Protein AF-0000000078825041 (afdb_homodimer)

InterPro domains:
  IPR029063 S-adenosyl-L-methionine-dependent methyltransferase superfamily [G3DSA:3.40.50.150] (46-245)
  IPR029063 S-adenosyl-L-methionine-dependent methyltransferase superfamily [SSF53335] (49-254)

Organism: Clostridium kluyveri (strain ATCC 8527 / DSM 555 / NBRC 12016 / NCIMB 10680 / K1) (NCBI:txid431943)

pLDDT: mean 88.0, std 15.22, range [33.56, 98.81]

Radius of gyration: 26.27 Å; Cα contacts (8 Å, |Δi|>4): 1133; chains: 2; bounding box: 45×80×58 Å

Sequence (566 aa):
MYKSTCDLCGNDNYKILGKVKDNFLVKCMLCGHIYMLYRFNNKELFKVYDEDYFKEKYIKGNEKVDYDYLKDKPNILEFVKKRFNTIHKYKNPGTILDIGCAMGFYLEYAQNFGWDIYGVEISQYAADYARQLLNTKNIFNGTIENIEFEDEKFDVITMWLVLEHMVKPVDILLKIRKWLKHDGIIGIKVPNADGITFRSNLNKWIGQHPEDHMCDFTPDTLERIMNKCGYEMLEVETEGIYLDRFTTKEKFIHSKNVSNFYYDITKECNLGDSMVAFFKLNLMYKSTCDLCGNDNYKILGKVKDNFLVKCMLCGHIYMLYRFNNKELFKVYDEDYFKEKYIKGNEKVDYDYLKDKPNILEFVKKRFNTIHKYKNPGTILDIGCAMGFYLEYAQNFGWDIYGVEISQYAADYARQLLNTKNIFNGTIENIEFEDEKFDVITMWLVLEHMVKPVDILLKIRKWLKHDGIIGIKVPNADGITFRSNLNKWIGQHPEDHMCDFTPDTLERIMNKCGYEMLEVETEGIYLDRFTTKEKFIHSKNVSNFYYDITKECNLGDSMVAFFKLNL

Secondary structure (DSSP, 8-state):
-EE---TTT----EEEEEEETTEEEEEETTT--EEESEE--HHHHHHHTSTHHHHT----SSS-----TTTTHHHHHHHHHHHHHHHHHH--S-EEEEET-TTSHHHHHHHHTT-EEEEEES-HHHHHHHHHHHT-S-EEES-GGG----TT-EEEEEEES-GGG-SSHHHHHHHHHTTEEEEEEEEEEEE-TTSHHHHH-HHHHHHT--TT--EE--HHHHHHHHHHTTEEEEEEEEE---HHHH---HHHHS-HHHHHHHHHHHHHTT--SEEEEEEEE--/-EE---TTT----EEEEEEETTEEEEEETTT--EEESEE--HHHHHHHTSTHHHHT----SSS-----TTTTHHHHHHHHHHHHHHHHHH--S-EEEEET-TTSHHHHHHHHTT-EEEEEES-HHHHHHHHHHHT-S-EEES-GGG----TT-EEEEEEES-GGG-SSHHHHHHHHHTTEEEEEEEEEEEE-TTSHHHHH-HHHHHHT--TT--EE--HHHHHHHHHHTTEEEEEEEEE---HHHH-S-HHHHS-HHHHHHHHHHHHHTT--SEEEEEEEE--

Nearest PDB structures (foldseek):
  3cc8-assembly1_A-2  TM=7.613E-01  e=2.221E-14  Bacillus cereus ATCC 10987
  3l8d-assembly1_A-2  TM=7.360E-01  e=4.722E-14  Bacillus thuringiensis str. Al Hakam
  2gs9-assembly1_B  TM=7.553E-01  e=1.853E-11  Thermus thermophilus HB8
  1vlm-assembly2_B  TM=6.843E-01  e=5.270E-12  Thermotoga maritima MSB8
  8zc8-assembly1_A  TM=6.370E-01  e=4.196E-11  Streptomyces caespitosus

Structure (mmCIF, N/CA/C/O backbone):
data_AF-0000000078825041-model_v1
#
loop_
_entity.id
_entity.type
_entity.pdbx_description
1 polymer 'Predicted methyltransferase'
#
loop_
_atom_site.group_PDB
_atom_site.id
_atom_site.type_symbol
_atom_site.label_atom_id
_atom_site.label_alt_id
_atom_site.label_comp_id
_atom_site.label_asym_id
_atom_site.label_entity_id
_atom_site.label_seq_id
_atom_site.pdbx_PDB_ins_code
_atom_site.Cartn_x
_atom_site.Cartn_y
_atom_site.Cartn_z
_atom_site.occupancy
_atom_site.B_iso_or_equiv
_atom_site.auth_seq_id
_atom_site.auth_comp_id
_atom_site.auth_asym_id
_atom_site.auth_atom_id
_atom_site.pdbx_PDB_model_num
ATOM 1 N N . MET A 1 1 ? 22.531 12.203 15.281 1 84.56 1 MET A N 1
ATOM 2 C CA . MET A 1 1 ? 21.5 11.32 14.734 1 84.56 1 MET A CA 1
ATOM 3 C C . MET A 1 1 ? 21.562 9.945 15.391 1 84.56 1 MET A C 1
ATOM 5 O O . MET A 1 1 ? 22.625 9.523 15.867 1 84.56 1 MET A O 1
ATOM 9 N N . TYR A 1 2 ? 20.469 9.289 15.578 1 90.81 2 TYR A N 1
ATOM 10 C CA . TYR A 1 2 ? 20.391 7.934 16.109 1 90.81 2 TYR A CA 1
ATOM 11 C C . TYR A 1 2 ? 19.562 7.035 15.211 1 90.81 2 TYR A C 1
ATOM 13 O O . TYR A 1 2 ? 18.688 7.516 14.492 1 90.81 2 TYR A O 1
ATOM 21 N N . LYS A 1 3 ? 19.891 5.758 15.25 1 94.75 3 LYS A N 1
ATOM 22 C CA . LYS A 1 3 ? 19.156 4.781 14.453 1 94.75 3 LYS A CA 1
ATOM 23 C C . LYS A 1 3 ? 17.766 4.539 15.031 1 94.75 3 LYS A C 1
ATOM 25 O O . LYS A 1 3 ? 17.609 4.344 16.234 1 94.75 3 LYS A O 1
ATOM 30 N N . SER A 1 4 ? 16.797 4.531 14.203 1 94.81 4 SER A N 1
ATOM 31 C CA . SER A 1 4 ? 15.422 4.363 14.641 1 94.81 4 SER A CA 1
ATOM 32 C C . SER A 1 4 ? 14.883 2.986 14.266 1 94.81 4 SER A C 1
ATOM 34 O O . SER A 1 4 ? 15.281 2.416 13.25 1 94.81 4 SER A O 1
ATOM 36 N N . THR A 1 5 ? 13.961 2.475 15.094 1 96.75 5 THR A N 1
ATOM 37 C CA . THR A 1 5 ? 13.086 1.379 14.688 1 96.75 5 THR A CA 1
ATOM 38 C C . THR A 1 5 ? 11.805 1.914 14.055 1 96.75 5 THR A C 1
ATOM 40 O O . THR A 1 5 ? 11.562 3.123 14.055 1 96.75 5 THR A O 1
ATOM 43 N N . CYS A 1 6 ? 11.07 1.053 13.5 1 97.56 6 CYS A N 1
ATOM 44 C CA . CYS A 1 6 ? 9.844 1.446 12.805 1 97.56 6 CYS A CA 1
ATOM 45 C C . CYS A 1 6 ? 8.875 2.125 13.766 1 97.56 6 CYS A C 1
ATOM 47 O O . CYS A 1 6 ? 8.57 1.587 14.836 1 97.56 6 CYS A O 1
ATOM 49 N N . ASP A 1 7 ? 8.281 3.201 13.344 1 96.06 7 ASP A N 1
ATOM 50 C CA . ASP A 1 7 ? 7.367 3.967 14.18 1 96.06 7 ASP A CA 1
ATOM 51 C C . ASP A 1 7 ? 6.043 3.229 14.359 1 96.06 7 ASP A C 1
ATOM 53 O O . ASP A 1 7 ? 5.371 3.387 15.383 1 96.06 7 ASP A O 1
ATOM 57 N N . LEU A 1 8 ? 5.695 2.48 13.398 1 96.94 8 LEU A N 1
ATOM 58 C CA . LEU A 1 8 ? 4.379 1.851 13.391 1 96.94 8 LEU A CA 1
ATOM 59 C C . LEU A 1 8 ? 4.391 0.556 14.195 1 96.94 8 LEU A C 1
ATOM 61 O O . LEU A 1 8 ? 3.521 0.338 15.047 1 96.94 8 LEU A O 1
ATOM 65 N N . CYS A 1 9 ? 5.406 -0.308 14 1 96.69 9 CYS A N 1
ATOM 66 C CA . CYS A 1 9 ? 5.316 -1.626 14.617 1 96.69 9 CYS A CA 1
ATOM 67 C C . CYS A 1 9 ? 6.512 -1.889 15.531 1 96.69 9 CYS A C 1
ATOM 69 O O . CYS A 1 9 ? 6.535 -2.883 16.25 1 96.69 9 CYS A O 1
ATOM 71 N N . GLY A 1 10 ? 7.547 -1.088 15.477 1 96.25 10 GLY A N 1
ATOM 72 C CA . GLY A 1 10 ? 8.703 -1.229 16.344 1 96.25 10 GLY A CA 1
ATOM 73 C C . GLY A 1 10 ? 9.727 -2.219 15.82 1 96.25 10 GLY A C 1
ATOM 74 O O . GLY A 1 10 ? 10.773 -2.426 16.438 1 96.25 10 GLY A O 1
ATOM 75 N N . ASN A 1 11 ? 9.469 -2.781 14.672 1 95.69 11 ASN A N 1
ATOM 76 C CA . ASN A 1 11 ? 10.375 -3.768 14.086 1 95.69 11 ASN A CA 1
ATOM 77 C C . ASN A 1 11 ? 11.648 -3.115 13.562 1 95.69 11 ASN A C 1
ATOM 79 O O . ASN A 1 11 ? 11.656 -1.92 13.258 1 95.69 11 ASN A O 1
ATOM 83 N N . ASP A 1 12 ? 12.734 -3.869 13.508 1 96.31 12 ASP A N 1
ATOM 84 C CA . ASP A 1 12 ? 14.008 -3.324 13.055 1 96.31 12 ASP A CA 1
ATOM 85 C C . ASP A 1 12 ? 14.453 -3.988 11.758 1 96.31 12 ASP A C 1
ATOM 87 O O . ASP A 1 12 ? 15.578 -3.766 11.289 1 96.31 12 ASP A O 1
ATOM 91 N N . ASN A 1 13 ? 13.625 -4.883 11.211 1 96 13 ASN A N 1
ATOM 92 C CA . ASN A 1 13 ? 13.883 -5.445 9.891 1 96 13 ASN A CA 1
ATOM 93 C C . ASN A 1 13 ? 13.383 -4.523 8.781 1 96 13 ASN A C 1
ATOM 95 O O . ASN A 1 13 ? 12.203 -4.168 8.758 1 96 13 ASN A O 1
ATOM 99 N N . TYR A 1 14 ? 14.344 -4.074 7.961 1 97.25 14 TYR A N 1
ATOM 100 C CA . TYR A 1 14 ? 13.969 -3.109 6.934 1 97.25 14 TYR A CA 1
ATOM 101 C C . TYR A 1 14 ? 14.711 -3.387 5.629 1 97.25 14 TYR A C 1
ATOM 103 O O . TYR A 1 14 ? 15.719 -4.094 5.617 1 97.25 14 TYR A O 1
ATOM 111 N N . LYS A 1 15 ? 14.117 -2.877 4.578 1 97.56 15 LYS A N 1
ATOM 112 C CA . LYS A 1 15 ? 14.758 -2.824 3.266 1 97.56 15 LYS A CA 1
ATOM 113 C C . LYS A 1 15 ? 15.164 -1.398 2.91 1 97.56 15 LYS A C 1
ATOM 115 O O . LYS A 1 15 ? 14.391 -0.459 3.092 1 97.56 15 LYS A O 1
ATOM 120 N N . ILE A 1 16 ? 16.359 -1.21 2.441 1 97.81 16 ILE A N 1
ATOM 121 C CA . ILE A 1 16 ? 16.812 0.109 2.012 1 97.81 16 ILE A CA 1
ATOM 122 C C . ILE A 1 16 ? 16.203 0.448 0.655 1 97.81 16 ILE A C 1
ATOM 124 O O . ILE A 1 16 ? 16.375 -0.301 -0.311 1 97.81 16 ILE A O 1
ATOM 128 N N . LEU A 1 17 ? 15.477 1.552 0.591 1 97.69 17 LEU A N 1
ATOM 129 C CA . LEU A 1 17 ? 14.906 2.018 -0.669 1 97.69 17 LEU A CA 1
ATOM 130 C C . LEU A 1 17 ? 15.914 2.879 -1.432 1 97.69 17 LEU A C 1
ATOM 132 O O . LEU A 1 17 ? 15.945 2.852 -2.664 1 97.69 17 LEU A O 1
ATOM 136 N N . GLY A 1 18 ? 16.656 3.656 -0.678 1 97.44 18 GLY A N 1
ATOM 137 C CA . GLY A 1 18 ? 17.672 4.492 -1.288 1 97.44 18 GLY A CA 1
ATOM 138 C C . GLY A 1 18 ? 18.328 5.445 -0.305 1 97.44 18 GLY A C 1
ATOM 139 O O . GLY A 1 18 ? 17.906 5.547 0.847 1 97.44 18 GLY A O 1
ATOM 140 N N . LYS A 1 19 ? 19.344 6.117 -0.806 1 96.88 19 LYS A N 1
ATOM 141 C CA . LYS A 1 19 ? 20.109 7.066 0.001 1 96.88 19 LYS A CA 1
ATOM 142 C C . LYS A 1 19 ? 19.547 8.477 -0.128 1 96.88 19 LYS A C 1
ATOM 144 O O . LYS A 1 19 ? 19.234 8.93 -1.231 1 96.88 19 LYS A O 1
ATOM 149 N N . VAL A 1 20 ? 19.312 9.094 0.962 1 94.5 20 VAL A N 1
ATOM 150 C CA . VAL A 1 20 ? 18.938 10.5 1.037 1 94.5 20 VAL A CA 1
ATOM 151 C C . VAL A 1 20 ? 20.047 11.289 1.738 1 94.5 20 VAL A C 1
ATOM 153 O O . VAL A 1 20 ? 20.109 11.312 2.971 1 94.5 20 VAL A O 1
ATOM 156 N N . LYS A 1 21 ? 20.938 11.883 0.941 1 90.12 21 LYS A N 1
ATOM 157 C CA . LYS A 1 21 ? 22.141 12.547 1.462 1 90.12 21 LYS A CA 1
ATOM 158 C C . LYS A 1 21 ? 22.938 11.609 2.363 1 90.12 21 LYS A C 1
ATOM 160 O O . LYS A 1 21 ? 23.391 10.555 1.92 1 90.12 21 LYS A O 1
ATOM 165 N N . ASP A 1 22 ? 23 11.859 3.648 1 90.88 22 ASP A N 1
ATOM 166 C CA . ASP A 1 22 ? 23.797 11.039 4.551 1 90.88 22 ASP A CA 1
ATOM 167 C C . ASP A 1 22 ? 22.906 10.078 5.348 1 90.88 22 ASP A C 1
ATOM 169 O O . ASP A 1 22 ? 23.297 9.617 6.418 1 90.88 22 ASP A O 1
ATOM 173 N N . ASN A 1 23 ? 21.844 9.875 4.934 1 95.88 23 ASN A N 1
ATOM 174 C CA . ASN A 1 23 ? 20.844 9.016 5.559 1 95.88 23 ASN A CA 1
ATOM 175 C C . ASN A 1 23 ? 20.234 8.039 4.555 1 95.88 23 ASN A C 1
ATOM 177 O O . ASN A 1 23 ? 20.672 7.98 3.402 1 95.88 23 ASN A O 1
ATOM 181 N N . PHE A 1 24 ? 19.328 7.141 5.047 1 97.75 24 PHE A N 1
ATOM 182 C CA . PHE A 1 24 ? 18.672 6.156 4.184 1 97.75 24 PHE A CA 1
ATOM 183 C C . PHE A 1 24 ? 17.172 6.172 4.379 1 97.75 24 PHE A C 1
ATOM 185 O O . PHE A 1 24 ? 16.688 6.258 5.508 1 97.75 24 PHE A O 1
ATOM 192 N N . LEU A 1 25 ? 16.5 6.227 3.27 1 98.12 25 LEU A N 1
ATOM 193 C CA . LEU A 1 25 ? 15.07 5.914 3.285 1 98.12 25 LEU A CA 1
ATOM 194 C C . LEU A 1 25 ? 14.844 4.406 3.289 1 98.12 25 LEU A C 1
ATOM 196 O O . LEU A 1 25 ? 15.375 3.693 2.436 1 98.12 25 LEU A O 1
ATOM 200 N N . VAL A 1 26 ? 14.055 3.895 4.289 1 98.5 26 VAL A N 1
ATOM 201 C CA . VAL A 1 26 ? 13.891 2.451 4.426 1 98.5 26 VAL A CA 1
ATOM 202 C C . VAL A 1 26 ? 12.406 2.105 4.535 1 98.5 26 VAL A C 1
ATOM 204 O O . VAL A 1 26 ? 11.586 2.973 4.82 1 98.5 26 VAL A O 1
ATOM 207 N N . LYS A 1 27 ? 12.109 0.899 4.238 1 98.44 27 LYS A N 1
ATOM 208 C CA . LYS A 1 27 ? 10.773 0.338 4.402 1 98.44 27 LYS A CA 1
ATOM 209 C C . LYS A 1 27 ? 10.781 -0.833 5.383 1 98.44 27 LYS A C 1
ATOM 211 O O . LYS A 1 27 ? 11.57 -1.769 5.23 1 98.44 27 LYS A O 1
ATOM 216 N N . CYS A 1 28 ? 9.969 -0.751 6.383 1 98.38 28 CYS A N 1
ATOM 217 C CA . CYS A 1 28 ? 9.828 -1.835 7.348 1 98.38 28 CYS A CA 1
ATOM 218 C C . CYS A 1 28 ? 9.336 -3.107 6.672 1 98.38 28 CYS A C 1
ATOM 220 O O . CYS A 1 28 ? 8.344 -3.082 5.945 1 98.38 28 CYS A O 1
ATOM 222 N N . MET A 1 29 ? 9.891 -4.215 6.902 1 97.06 29 MET A N 1
ATOM 223 C CA . MET A 1 29 ? 9.547 -5.461 6.223 1 97.06 29 MET A CA 1
ATOM 224 C C . MET A 1 29 ? 8.461 -6.215 6.984 1 97.06 29 MET A C 1
ATOM 226 O O . MET A 1 29 ? 8.023 -7.281 6.547 1 97.06 29 MET A O 1
ATOM 230 N N . LEU A 1 30 ? 8.023 -5.645 8.047 1 96.19 30 LEU A N 1
ATOM 231 C CA . LEU A 1 30 ? 6.871 -6.223 8.734 1 96.19 30 LEU A CA 1
ATOM 232 C C . LEU A 1 30 ? 5.598 -5.453 8.398 1 96.19 30 LEU A C 1
ATOM 234 O O . LEU A 1 30 ? 4.633 -6.035 7.895 1 96.19 30 LEU A O 1
ATOM 238 N N . CYS A 1 31 ? 5.645 -4.172 8.602 1 97.44 31 CYS A N 1
ATOM 239 C CA . CYS A 1 31 ? 4.379 -3.451 8.492 1 97.44 31 CYS A CA 1
ATOM 240 C C . CYS A 1 31 ? 4.344 -2.605 7.227 1 97.44 31 CYS A C 1
ATOM 242 O O . CYS A 1 31 ? 3.297 -2.068 6.863 1 97.44 31 CYS A O 1
ATOM 244 N N . GLY A 1 32 ? 5.445 -2.391 6.578 1 98.06 32 GLY A N 1
ATOM 245 C CA . GLY A 1 32 ? 5.477 -1.696 5.301 1 98.06 32 GLY A CA 1
ATOM 246 C C . GLY A 1 32 ? 5.648 -0.195 5.441 1 98.06 32 GLY A C 1
ATOM 247 O O . GLY A 1 32 ? 5.684 0.527 4.441 1 98.06 32 GLY A O 1
ATOM 248 N N . HIS A 1 33 ? 5.777 0.333 6.68 1 98.5 33 HIS A N 1
ATOM 249 C CA . HIS A 1 33 ? 5.965 1.766 6.887 1 98.5 33 HIS A CA 1
ATOM 250 C C . HIS A 1 33 ? 7.316 2.227 6.352 1 98.5 33 HIS A C 1
ATOM 252 O O . HIS A 1 33 ? 8.328 1.538 6.527 1 98.5 33 HIS A O 1
ATOM 258 N N . ILE A 1 34 ? 7.32 3.4 5.742 1 98.62 34 ILE A N 1
ATOM 259 C CA . ILE A 1 34 ? 8.531 3.977 5.16 1 98.62 34 ILE A CA 1
ATOM 260 C C . ILE A 1 34 ? 9.016 5.133 6.031 1 98.62 34 ILE A C 1
ATOM 262 O O . ILE A 1 34 ? 8.227 6 6.418 1 98.62 34 ILE A O 1
ATOM 266 N N . TYR A 1 35 ? 10.297 5.164 6.371 1 98.06 35 TYR A N 1
ATOM 267 C CA . TYR A 1 35 ? 10.836 6.172 7.273 1 98.06 35 TYR A CA 1
ATOM 268 C C . TYR A 1 35 ? 12.336 6.352 7.051 1 98.06 35 TYR A C 1
ATOM 270 O O . TYR A 1 35 ? 12.961 5.555 6.355 1 98.06 35 TYR A O 1
ATOM 278 N N . MET A 1 36 ? 12.859 7.438 7.578 1 97.12 36 MET A N 1
ATOM 279 C CA . MET A 1 36 ? 14.305 7.656 7.574 1 97.12 36 MET A CA 1
ATOM 280 C C . MET A 1 36 ? 14.984 6.836 8.664 1 97.12 36 MET A C 1
ATOM 282 O O . MET A 1 36 ? 14.57 6.875 9.828 1 97.12 36 MET A O 1
ATOM 286 N N . LEU A 1 37 ? 15.977 6.125 8.305 1 97.62 37 LEU A N 1
ATOM 287 C CA . LEU A 1 37 ? 16.641 5.184 9.195 1 97.62 37 LEU A CA 1
ATOM 288 C C . LEU A 1 37 ? 17.281 5.914 10.383 1 97.62 37 LEU A C 1
ATOM 290 O O . LEU A 1 37 ? 17.219 5.43 11.516 1 97.62 37 LEU A O 1
ATOM 294 N N . TYR A 1 38 ? 17.875 7.055 10.125 1 95.31 38 TYR A N 1
ATOM 295 C CA . TYR A 1 38 ? 18.469 7.852 11.188 1 95.31 38 TYR A CA 1
ATOM 296 C C . TYR A 1 38 ? 17.672 9.109 11.461 1 95.31 38 TYR A C 1
ATOM 298 O O . TYR A 1 38 ? 17.203 9.773 10.523 1 95.31 38 TYR A O 1
ATOM 306 N N . ARG A 1 39 ? 17.453 9.422 12.719 1 92.75 39 ARG A N 1
ATOM 307 C CA . ARG A 1 39 ? 16.625 10.555 13.125 1 92.75 39 ARG A CA 1
ATOM 308 C C . ARG A 1 39 ? 17.469 11.648 13.766 1 92.75 39 ARG A C 1
ATOM 310 O O . ARG A 1 39 ? 18.484 11.359 14.414 1 92.75 39 ARG A O 1
ATOM 317 N N . PHE A 1 40 ? 16.875 12.781 13.586 1 84.12 40 PHE A N 1
ATOM 318 C CA . PHE A 1 40 ? 17.516 13.93 14.211 1 84.12 40 PHE A CA 1
ATOM 319 C C . PHE A 1 40 ? 17.219 13.953 15.711 1 84.12 40 PHE A C 1
ATOM 321 O O . PHE A 1 40 ? 16.156 13.523 16.156 1 84.12 40 PHE A O 1
ATOM 328 N N . ASN A 1 41 ? 18.266 14.344 16.359 1 77.69 41 ASN A N 1
ATOM 329 C CA . ASN A 1 41 ? 17.969 14.711 17.734 1 77.69 41 ASN A CA 1
ATOM 330 C C . ASN A 1 41 ? 17.312 16.094 17.812 1 77.69 41 ASN A C 1
ATOM 332 O O . ASN A 1 41 ? 17.25 16.812 16.828 1 77.69 41 ASN A O 1
ATOM 336 N N . ASN A 1 42 ? 16.578 16.406 18.859 1 66 42 ASN A N 1
ATOM 337 C CA . ASN A 1 42 ? 15.852 17.656 19 1 66 42 ASN A CA 1
ATOM 338 C C . ASN A 1 42 ? 16.719 18.859 18.641 1 66 42 ASN A C 1
ATOM 340 O O . ASN A 1 42 ? 16.25 19.812 18.016 1 66 42 ASN A O 1
ATOM 344 N N . LYS A 1 43 ? 17.938 18.797 19.047 1 66.44 43 LYS A N 1
ATOM 345 C CA . LYS A 1 43 ? 18.844 19.906 18.812 1 66.44 43 LYS A CA 1
ATOM 346 C C . LYS A 1 43 ? 19.062 20.125 17.312 1 66.44 43 LYS A C 1
ATOM 348 O O . LYS A 1 43 ? 19.094 21.266 16.859 1 66.44 43 LYS A O 1
ATOM 353 N N . GLU A 1 44 ? 19.172 19.047 16.625 1 71.62 44 GLU A N 1
ATOM 354 C CA . GLU A 1 44 ? 19.406 19.109 15.18 1 71.62 44 GLU A CA 1
ATOM 355 C C . GLU A 1 44 ? 18.188 19.641 14.438 1 71.62 44 GLU A C 1
ATOM 357 O O . GLU A 1 44 ? 18.312 20.359 13.445 1 71.62 44 GLU A O 1
ATOM 362 N N . LEU A 1 45 ? 17.047 19.344 14.922 1 67.12 45 LEU A N 1
ATOM 363 C CA . LEU A 1 45 ? 15.805 19.766 14.289 1 67.12 45 LEU A CA 1
ATOM 364 C C . LEU A 1 45 ? 15.633 21.281 14.383 1 67.12 45 LEU A C 1
ATOM 366 O O . LEU A 1 45 ? 15.188 21.922 13.422 1 67.12 45 LEU A O 1
ATOM 370 N N . PHE A 1 46 ? 16 21.844 15.477 1 64.12 46 PHE A N 1
ATOM 371 C CA . PHE A 1 46 ? 15.875 23.281 15.68 1 64.12 46 PHE A CA 1
ATOM 372 C C . PHE A 1 46 ? 16.781 24.047 14.727 1 64.12 46 PHE A C 1
ATOM 374 O O . PHE A 1 46 ? 16.438 25.141 14.281 1 64.12 46 PHE A O 1
ATOM 381 N N . LYS A 1 47 ? 17.844 23.391 14.43 1 65.62 47 LYS A N 1
ATOM 382 C CA . LYS A 1 47 ? 18.781 24.047 13.523 1 65.62 47 LYS A CA 1
ATOM 383 C C . LYS A 1 47 ? 18.219 24.141 12.109 1 65.62 47 LYS A C 1
ATOM 385 O O . LYS A 1 47 ? 18.453 25.125 11.398 1 65.62 47 LYS A O 1
ATOM 390 N N . VAL A 1 48 ? 17.484 23.141 11.781 1 64.88 48 VAL A N 1
ATOM 391 C CA . VAL A 1 48 ? 16.891 23.125 10.445 1 64.88 48 VAL A CA 1
ATOM 392 C C . VAL A 1 48 ? 15.82 24.203 10.328 1 64.88 48 VAL A C 1
ATOM 394 O O . VAL A 1 48 ? 15.664 24.812 9.266 1 64.88 48 VAL A O 1
ATOM 397 N N . TYR A 1 49 ? 15.125 24.516 11.352 1 62.31 49 TYR A N 1
ATOM 398 C CA . TYR A 1 49 ? 13.984 25.422 11.281 1 62.31 49 TYR A CA 1
ATOM 399 C C . TYR A 1 49 ? 14.336 26.797 11.859 1 62.31 49 TYR A C 1
ATOM 401 O O . TYR A 1 49 ? 13.453 27.578 12.195 1 62.31 49 TYR A O 1
ATOM 409 N N . ASP A 1 50 ? 15.562 27.047 11.961 1 59.34 50 ASP A N 1
ATOM 410 C CA . ASP A 1 50 ? 15.984 28.359 12.43 1 59.34 50 ASP A CA 1
ATOM 411 C C . ASP A 1 50 ? 15.57 29.453 11.445 1 59.34 50 ASP A C 1
ATOM 413 O O . ASP A 1 50 ? 14.883 29.172 10.461 1 59.34 50 ASP A O 1
ATOM 417 N N . GLU A 1 51 ? 15.8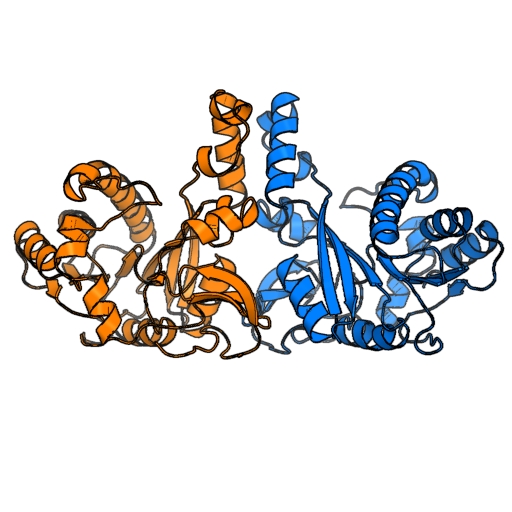05 30.75 11.766 1 54.09 51 GLU A N 1
ATOM 418 C CA . GLU A 1 51 ? 15.375 31.984 11.133 1 54.09 51 GLU A CA 1
ATOM 419 C C . GLU A 1 51 ? 15.445 31.891 9.609 1 54.09 51 GLU A C 1
ATOM 421 O O . GLU A 1 51 ? 14.586 32.406 8.906 1 54.09 51 GLU A O 1
ATOM 426 N N . ASP A 1 52 ? 16.359 31.031 9.195 1 54.97 52 ASP A N 1
ATOM 427 C CA . ASP A 1 52 ? 16.656 31.047 7.762 1 54.97 52 ASP A CA 1
ATOM 428 C C . ASP A 1 52 ? 15.68 30.156 6.992 1 54.97 52 ASP A C 1
ATOM 430 O O . ASP A 1 52 ? 15.625 30.203 5.762 1 54.97 52 ASP A O 1
ATOM 434 N N . TYR A 1 53 ? 14.914 29.281 7.734 1 56.53 53 TYR A N 1
ATOM 435 C CA . TYR A 1 53 ? 14.016 28.359 7.043 1 56.53 53 TYR A CA 1
ATOM 436 C C . TYR A 1 53 ? 12.93 29.125 6.297 1 56.53 53 TYR A C 1
ATOM 438 O O . TYR A 1 53 ? 12.656 28.844 5.129 1 56.53 53 TYR A O 1
ATOM 446 N N . PHE A 1 54 ? 12.344 30.078 6.902 1 53.47 54 PHE A N 1
ATOM 447 C CA . PHE A 1 54 ? 11.242 30.828 6.305 1 53.47 54 PHE A CA 1
ATOM 448 C C . PHE A 1 54 ? 11.758 32 5.496 1 53.47 54 PHE A C 1
ATOM 450 O O . PHE A 1 54 ? 11.047 32.531 4.641 1 53.47 54 PHE A O 1
ATOM 457 N N . LYS A 1 55 ? 13.031 32.531 5.945 1 53.66 55 LYS A N 1
ATOM 458 C CA . LYS A 1 55 ? 13.609 33.594 5.141 1 53.66 55 LYS A CA 1
ATOM 459 C C . LYS A 1 55 ? 14.242 33.031 3.865 1 53.66 55 LYS A C 1
ATOM 461 O O . LYS A 1 55 ? 14.141 33.656 2.801 1 53.66 55 LYS A O 1
ATOM 466 N N . GLU A 1 56 ? 15.109 32.062 4.047 1 48.56 56 GLU A N 1
ATOM 467 C CA . GLU A 1 56 ? 15.906 31.625 2.914 1 48.56 56 GLU A CA 1
ATOM 468 C C . GLU A 1 56 ? 15.297 30.391 2.26 1 48.56 56 GLU A C 1
ATOM 470 O O . GLU A 1 56 ? 15.398 30.203 1.044 1 48.56 56 GLU A O 1
ATOM 475 N N . LYS A 1 57 ? 15.023 29.297 3.062 1 46.47 57 LYS A N 1
ATOM 476 C CA . LYS A 1 57 ? 15.133 27.891 2.709 1 46.47 57 LYS A CA 1
ATOM 477 C C . LYS A 1 57 ? 13.844 27.375 2.064 1 46.47 57 LYS A C 1
ATOM 479 O O . LYS A 1 57 ? 13.672 26.172 1.875 1 46.47 57 LYS A O 1
ATOM 484 N N . TYR A 1 58 ? 12.664 27.844 2.24 1 41.66 58 TYR A N 1
ATOM 485 C CA . TYR A 1 58 ? 11.82 26.828 1.627 1 41.66 58 TYR A CA 1
ATOM 486 C C . TYR A 1 58 ? 12.359 26.438 0.256 1 41.66 58 TYR A C 1
ATOM 488 O O . TYR A 1 58 ? 12.117 27.125 -0.736 1 41.66 58 TYR A O 1
ATOM 496 N N . ILE A 1 59 ? 13.516 26.016 0.149 1 33.56 59 ILE A N 1
ATOM 497 C CA . ILE A 1 59 ? 14.078 25.469 -1.08 1 33.56 59 ILE A CA 1
ATOM 498 C C . ILE A 1 59 ? 13.148 24.375 -1.625 1 33.56 59 ILE A C 1
ATOM 500 O O . ILE A 1 59 ? 12.984 23.328 -1.004 1 33.56 59 ILE A O 1
ATOM 504 N N . LYS A 1 60 ? 12.086 24.578 -2.188 1 37.97 60 LYS A N 1
ATOM 505 C CA . LYS A 1 60 ? 11.336 23.547 -2.898 1 37.97 60 LYS A CA 1
ATOM 506 C C . LYS A 1 60 ? 12.266 22.469 -3.43 1 37.97 60 LYS A C 1
ATOM 508 O O . LYS A 1 60 ? 13.484 22.672 -3.512 1 37.97 60 LYS A O 1
ATOM 513 N N . GLY A 1 61 ? 12 21.656 -4.336 1 36.81 61 GLY A N 1
ATOM 514 C CA . GLY A 1 61 ? 12.891 20.734 -5.016 1 36.81 61 GLY A CA 1
ATOM 515 C C . GLY A 1 61 ? 14.25 21.328 -5.316 1 36.81 61 GLY A C 1
ATOM 516 O O . GLY A 1 61 ? 14.516 22.484 -4.973 1 36.81 61 GLY A O 1
ATOM 517 N N . ASN A 1 62 ? 15.266 20.672 -5.98 1 36.66 62 ASN A N 1
ATOM 518 C CA . ASN A 1 62 ? 16.609 21.109 -6.367 1 36.66 62 ASN A CA 1
ATOM 519 C C . ASN A 1 62 ? 16.625 22.594 -6.719 1 36.66 62 ASN A C 1
ATOM 521 O O . ASN A 1 62 ? 17.672 23.156 -7.039 1 36.66 62 ASN A O 1
ATOM 525 N N . GLU A 1 63 ? 15.773 23.047 -7.504 1 36.16 63 GLU A N 1
ATOM 526 C CA . GLU A 1 63 ? 15.945 24.422 -7.996 1 36.16 63 GLU A CA 1
ATOM 527 C C . GLU A 1 63 ? 15.453 25.438 -6.973 1 36.16 63 GLU A C 1
ATOM 529 O O . GLU A 1 63 ? 14.391 25.266 -6.375 1 36.16 63 GLU A O 1
ATOM 534 N N . LYS A 1 64 ? 16.344 26.25 -6.324 1 39.19 64 LYS A N 1
ATOM 535 C CA . LYS A 1 64 ? 16.156 27.453 -5.5 1 39.19 64 LYS A CA 1
ATOM 536 C C . LYS A 1 64 ? 14.859 28.172 -5.867 1 39.19 64 LYS A C 1
ATOM 538 O O . LYS A 1 64 ? 14.82 28.906 -6.852 1 39.19 64 LYS A O 1
ATOM 543 N N . VAL A 1 65 ? 13.734 27.531 -5.941 1 41.56 65 VAL A N 1
ATOM 544 C CA . VAL A 1 65 ? 12.633 28.453 -6.176 1 41.56 65 VAL A CA 1
ATOM 545 C C . VAL A 1 65 ? 12.477 29.391 -4.98 1 41.56 65 VAL A C 1
ATOM 547 O O . VAL A 1 65 ? 12.547 28.953 -3.83 1 41.56 65 VAL A O 1
ATOM 550 N N . ASP A 1 66 ? 12.852 30.562 -5.02 1 43.84 66 ASP A N 1
ATOM 551 C CA . ASP A 1 66 ? 12.445 31.688 -4.184 1 43.84 66 ASP A CA 1
ATOM 552 C C . ASP A 1 66 ? 10.992 31.547 -3.738 1 43.84 66 ASP A C 1
ATOM 554 O O . ASP A 1 66 ? 10.078 31.875 -4.492 1 43.84 66 ASP A O 1
ATOM 558 N N . TYR A 1 67 ? 10.695 30.5 -3.025 1 53.34 67 TYR A N 1
ATOM 559 C CA . TYR A 1 67 ? 9.32 30.469 -2.523 1 53.34 67 TYR A CA 1
ATOM 560 C C . TYR A 1 67 ? 9.086 31.562 -1.497 1 53.34 67 TYR A C 1
ATOM 562 O O . TYR A 1 67 ? 9.797 31.656 -0.496 1 53.34 67 TYR A O 1
ATOM 570 N N . ASP A 1 68 ? 8.492 32.531 -1.96 1 65.06 68 ASP A N 1
ATOM 571 C CA . ASP A 1 68 ? 7.988 33.594 -1.098 1 65.06 68 ASP A CA 1
ATOM 572 C C . ASP A 1 68 ? 6.629 33.25 -0.508 1 65.06 68 ASP A C 1
ATOM 574 O O . ASP A 1 68 ? 5.605 33.312 -1.195 1 65.06 68 ASP A O 1
ATOM 578 N N . TYR A 1 69 ? 6.656 32.656 0.737 1 71.31 69 TYR A N 1
ATOM 579 C CA . TYR A 1 69 ? 5.453 32.25 1.444 1 71.31 69 TYR A CA 1
ATOM 580 C C . TYR A 1 69 ? 4.375 33.312 1.374 1 71.31 69 TYR A C 1
ATOM 582 O O . TYR A 1 69 ? 3.193 33.031 1.209 1 71.31 69 TYR A O 1
ATOM 590 N N . LEU A 1 70 ? 4.77 34.531 1.385 1 71.75 70 LEU A N 1
ATOM 591 C CA . LEU A 1 70 ? 3.822 35.656 1.332 1 71.75 70 LEU A CA 1
ATOM 592 C C . LEU A 1 70 ? 3.215 35.781 -0.06 1 71.75 70 LEU A C 1
ATOM 594 O O . LEU A 1 70 ? 2.021 36.062 -0.197 1 71.75 70 LEU A O 1
ATOM 598 N N . LYS A 1 71 ? 4.066 35.438 -1.052 1 74.62 71 LYS A N 1
ATOM 599 C CA . LYS A 1 71 ? 3.602 35.562 -2.432 1 74.62 71 LYS A CA 1
ATOM 600 C C . LYS A 1 71 ? 2.646 34.438 -2.787 1 74.62 71 LYS A C 1
ATOM 602 O O . LYS A 1 71 ? 1.801 34.562 -3.672 1 74.62 71 LYS A O 1
ATOM 607 N N . ASP A 1 72 ? 2.75 33.375 -2.004 1 80.69 72 ASP A N 1
ATOM 608 C CA . ASP A 1 72 ? 1.937 32.188 -2.307 1 80.69 72 ASP A CA 1
ATOM 609 C C . ASP A 1 72 ? 0.612 32.25 -1.547 1 80.69 72 ASP A C 1
ATOM 611 O O . ASP A 1 72 ? -0.164 31.281 -1.596 1 80.69 72 ASP A O 1
ATOM 615 N N . LYS A 1 73 ? 0.265 33.375 -0.933 1 83.25 73 LYS A N 1
ATOM 616 C CA . LYS A 1 73 ? -0.904 33.469 -0.065 1 83.25 73 LYS A CA 1
ATOM 617 C C . LYS A 1 73 ? -2.184 33.125 -0.824 1 83.25 73 LYS A C 1
ATOM 619 O O . LYS A 1 73 ? -3.027 32.375 -0.328 1 83.25 73 LYS A O 1
ATOM 624 N N . PRO A 1 74 ? -2.338 33.562 -2.098 1 82.88 74 PRO A N 1
ATOM 625 C CA . PRO A 1 74 ? -3.582 33.219 -2.793 1 82.88 74 PRO A CA 1
ATOM 626 C C . PRO A 1 74 ? -3.756 31.734 -2.99 1 82.88 74 PRO A C 1
ATOM 628 O O . PRO A 1 74 ? -4.867 31.203 -2.852 1 82.88 74 PRO A O 1
ATOM 631 N N . ASN A 1 75 ? -2.703 31.031 -3.283 1 84.06 75 ASN A N 1
ATOM 632 C CA . ASN A 1 75 ? -2.77 29.594 -3.445 1 84.06 75 ASN A CA 1
ATOM 633 C C . ASN A 1 75 ? -3.043 28.891 -2.117 1 84.06 75 ASN A C 1
ATOM 635 O O . ASN A 1 75 ? -3.836 27.953 -2.059 1 84.06 75 ASN A O 1
ATOM 639 N N . ILE A 1 76 ? -2.441 29.391 -1.167 1 87 76 ILE A N 1
ATOM 640 C CA . ILE A 1 76 ? -2.627 28.844 0.17 1 87 76 ILE A CA 1
ATOM 641 C C . ILE A 1 76 ? -4.09 28.984 0.589 1 87 76 ILE A C 1
ATOM 643 O O . ILE A 1 76 ? -4.688 28.047 1.117 1 87 76 ILE A O 1
ATOM 647 N N . LEU A 1 77 ? -4.652 30.109 0.23 1 88.75 77 LEU A N 1
ATOM 648 C CA . LEU A 1 77 ? -6.027 30.391 0.631 1 88.75 77 LEU A CA 1
ATOM 649 C C . LEU A 1 77 ? -6.996 29.422 -0.043 1 88.75 77 LEU A C 1
ATOM 651 O O . LEU A 1 77 ? -8.016 29.047 0.542 1 88.75 77 LEU A O 1
ATOM 655 N N . GLU A 1 78 ? -6.68 29.078 -1.233 1 89.62 78 GLU A N 1
ATOM 656 C CA . GLU A 1 78 ? -7.52 28.094 -1.915 1 89.62 78 GLU A CA 1
ATOM 657 C C . GLU A 1 78 ? -7.512 26.75 -1.184 1 89.62 78 GLU A C 1
ATOM 659 O O . GLU A 1 78 ? -8.555 26.125 -1.019 1 89.62 78 GLU A O 1
ATOM 664 N N . PHE A 1 79 ? -6.391 26.375 -0.774 1 90.75 79 PHE A N 1
ATOM 665 C CA . PHE A 1 79 ? -6.273 25.125 -0.029 1 90.75 79 PHE A CA 1
ATOM 666 C C . PHE A 1 79 ? -6.953 25.234 1.33 1 90.75 79 PHE A C 1
ATOM 668 O O . PHE A 1 79 ? -7.605 24.297 1.783 1 90.75 79 PHE A O 1
ATOM 675 N N . VAL A 1 80 ? -6.773 26.391 1.885 1 93.88 80 VAL A N 1
ATOM 676 C CA . VAL A 1 80 ? -7.355 26.641 3.199 1 93.88 80 VAL A CA 1
ATOM 677 C C . VAL A 1 80 ? -8.875 26.5 3.121 1 93.88 80 VAL A C 1
ATOM 679 O O . VAL A 1 80 ? -9.492 25.844 3.963 1 93.88 80 VAL A O 1
ATOM 682 N N . LYS A 1 81 ? -9.422 27.109 2.104 1 94.38 81 LYS A N 1
ATOM 683 C CA . LYS A 1 81 ? -10.867 2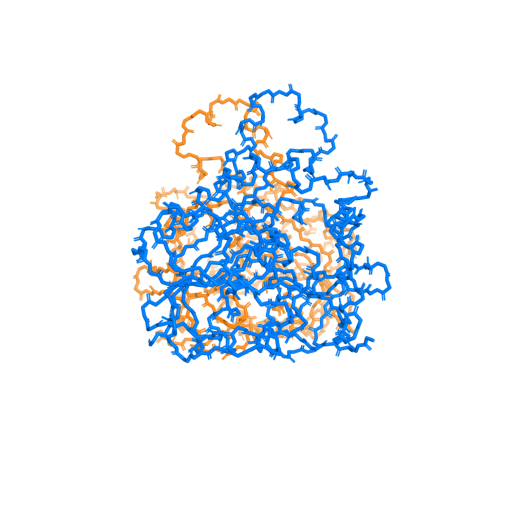7.031 1.915 1 94.38 81 LYS A CA 1
ATOM 684 C C . LYS A 1 81 ? -11.336 25.594 1.787 1 94.38 81 LYS A C 1
ATOM 686 O O . LYS A 1 81 ? -12.336 25.203 2.395 1 94.38 81 LYS A O 1
ATOM 691 N N . LYS A 1 82 ? -10.641 24.859 1.064 1 94.69 82 LYS A N 1
ATOM 692 C CA . LYS A 1 82 ? -10.984 23.453 0.87 1 94.69 82 LYS A CA 1
ATOM 693 C C . LYS A 1 82 ? -10.922 22.672 2.186 1 94.69 82 LYS A C 1
ATOM 695 O O . LYS A 1 82 ? -11.797 21.859 2.48 1 94.69 82 LYS A O 1
ATOM 700 N N . ARG A 1 83 ? -9.898 22.938 2.951 1 96.88 83 ARG A N 1
ATOM 701 C CA . ARG A 1 83 ? -9.711 22.25 4.234 1 96.88 83 ARG A CA 1
ATOM 702 C C . ARG A 1 83 ? -10.852 22.594 5.195 1 96.88 83 ARG A C 1
ATOM 704 O O . ARG A 1 83 ? -11.398 21.703 5.852 1 96.88 83 ARG A O 1
ATOM 711 N N . PHE A 1 84 ? -11.227 23.797 5.18 1 97 84 PHE A N 1
ATOM 712 C CA . PHE A 1 84 ? -12.25 24.219 6.129 1 97 84 PHE A CA 1
ATOM 713 C C . PHE A 1 84 ? -13.633 23.766 5.672 1 97 84 PHE A C 1
ATOM 715 O O . PHE A 1 84 ? -14.508 23.484 6.496 1 97 84 PHE A O 1
ATOM 722 N N . ASN A 1 85 ? -13.805 23.703 4.355 1 96.81 85 ASN A N 1
ATOM 723 C CA . ASN A 1 85 ? -15.039 23.078 3.883 1 96.81 85 ASN A CA 1
ATOM 724 C C . ASN A 1 85 ? -15.211 21.672 4.441 1 96.81 85 ASN A C 1
ATOM 726 O O . ASN A 1 85 ? -16.312 21.281 4.816 1 96.81 85 ASN A O 1
ATOM 730 N N . THR A 1 86 ? -14.156 20.953 4.504 1 97.38 86 THR A N 1
ATOM 731 C CA . THR A 1 86 ? -14.219 19.609 5.047 1 97.38 86 THR A CA 1
ATOM 732 C C . THR A 1 86 ? -14.406 19.641 6.562 1 97.38 86 THR A C 1
ATOM 734 O O . THR A 1 86 ? -15.219 18.891 7.109 1 97.38 86 THR A O 1
ATOM 737 N N . ILE A 1 87 ? -13.648 20.469 7.238 1 98 87 ILE A N 1
ATOM 738 C CA . ILE A 1 87 ? -13.742 20.594 8.688 1 98 87 ILE A CA 1
ATOM 739 C C . ILE A 1 87 ? -15.18 20.922 9.086 1 98 87 ILE A C 1
ATOM 741 O O . ILE A 1 87 ? -15.727 20.344 10.023 1 98 87 ILE A O 1
ATOM 745 N N . HIS A 1 88 ? -15.812 21.734 8.328 1 97.75 88 HIS A N 1
ATOM 746 C CA . HIS A 1 88 ? -17.141 22.219 8.664 1 97.75 88 HIS A CA 1
ATOM 747 C C . HIS A 1 88 ? -18.203 21.172 8.391 1 97.75 88 HIS A C 1
ATOM 749 O O . HIS A 1 88 ? -19.359 21.312 8.812 1 97.75 88 HIS A O 1
ATOM 755 N N . LYS A 1 89 ? -17.875 20.125 7.688 1 97.38 89 LYS A N 1
ATOM 756 C CA . LYS A 1 89 ? -18.766 18.969 7.594 1 97.38 89 LYS A CA 1
ATOM 757 C C . LYS A 1 89 ? -18.938 18.312 8.953 1 97.38 89 LYS A C 1
ATOM 759 O O . LYS A 1 89 ? -19.969 17.672 9.211 1 97.38 89 LYS A O 1
ATOM 764 N N . TYR A 1 90 ? -17.953 18.516 9.812 1 97.5 90 TYR A N 1
ATOM 765 C CA . TYR A 1 90 ? -17.938 17.703 11.023 1 97.5 90 TYR A CA 1
ATOM 766 C C . TYR A 1 90 ? -18.047 18.578 12.266 1 97.5 90 TYR A C 1
ATOM 768 O O . TYR A 1 90 ? -18.469 18.109 13.328 1 97.5 90 TYR A O 1
ATOM 776 N N . LYS A 1 91 ? -17.609 19.828 12.109 1 97.5 91 LYS A N 1
ATOM 777 C CA . LYS A 1 91 ? -17.562 20.688 13.289 1 97.5 91 LYS A CA 1
ATOM 778 C C . LYS A 1 91 ? -18.062 22.094 12.961 1 97.5 91 LYS A C 1
ATOM 780 O O . LYS A 1 91 ? -17.719 22.656 11.914 1 97.5 91 LYS A O 1
ATOM 785 N N . ASN A 1 92 ? -18.812 22.594 13.898 1 97.31 92 ASN A N 1
ATOM 786 C CA . ASN A 1 92 ? -19.047 24.031 13.93 1 97.31 92 ASN A CA 1
ATOM 787 C C . ASN A 1 92 ? -17.875 24.781 14.555 1 97.31 92 ASN A C 1
ATOM 789 O O . ASN A 1 92 ? -17.047 24.188 15.258 1 97.31 92 ASN A O 1
ATOM 793 N N . PRO A 1 93 ? -17.828 26.094 14.281 1 97.94 93 PRO A N 1
ATOM 794 C CA . PRO A 1 93 ? -16.703 26.859 14.852 1 97.94 93 PRO A CA 1
ATOM 795 C C . PRO A 1 93 ? -16.609 26.719 16.375 1 97.94 93 PRO A C 1
ATOM 797 O O . PRO A 1 93 ? -17.609 26.906 17.078 1 97.94 93 PRO A O 1
ATOM 800 N N . GLY A 1 94 ? -15.602 26.344 16.828 1 98.31 94 GLY A N 1
ATOM 801 C CA . GLY A 1 94 ? -15.18 26.203 18.203 1 98.31 94 GLY A CA 1
ATOM 802 C C . GLY A 1 94 ? -13.742 26.641 18.438 1 98.31 94 GLY A C 1
ATOM 803 O O . GLY A 1 94 ? -13.344 27.734 18.031 1 98.31 94 GLY A O 1
ATOM 804 N N . THR A 1 95 ? -12.992 25.812 19.109 1 98.81 95 THR A N 1
ATOM 805 C CA . THR A 1 95 ? -11.586 26.094 19.359 1 98.81 95 THR A CA 1
ATOM 806 C C . THR A 1 95 ? -10.695 25.234 18.469 1 98.81 95 THR A C 1
ATOM 808 O O . THR A 1 95 ? -10.859 24.016 18.406 1 98.81 95 THR A O 1
ATOM 811 N N . ILE A 1 96 ? -9.766 25.875 17.75 1 98.81 96 ILE A N 1
ATOM 812 C CA . ILE A 1 96 ? -8.914 25.156 16.812 1 98.81 96 ILE A CA 1
ATOM 813 C C . ILE A 1 96 ? -7.445 25.406 17.141 1 98.81 96 ILE A C 1
ATOM 815 O O . ILE A 1 96 ? -7.074 26.531 17.484 1 98.81 96 ILE A O 1
ATOM 819 N N . LEU A 1 97 ? -6.664 24.359 17.094 1 98.81 97 LEU A N 1
ATOM 820 C CA . LEU A 1 97 ? -5.211 24.438 17.203 1 98.81 97 LEU A CA 1
ATOM 821 C C . LEU A 1 97 ? -4.547 24.047 15.883 1 98.81 97 LEU A C 1
ATOM 823 O O . LEU A 1 97 ? -4.816 22.984 15.344 1 98.81 97 LEU A O 1
ATOM 827 N N . ASP A 1 98 ? -3.734 24.922 15.383 1 98.69 98 ASP A N 1
ATOM 828 C CA . ASP A 1 98 ? -2.92 24.609 14.211 1 98.69 98 ASP A CA 1
ATOM 829 C C . ASP A 1 98 ? -1.453 24.438 14.594 1 98.69 98 ASP A C 1
ATOM 831 O O . ASP A 1 98 ? -0.771 25.406 14.938 1 98.69 98 ASP A O 1
ATOM 835 N N . ILE A 1 99 ? -1.025 23.188 14.523 1 97.94 99 ILE A N 1
ATOM 836 C CA . ILE A 1 99 ? 0.366 22.875 14.82 1 97.94 99 ILE A CA 1
ATOM 837 C C . ILE A 1 99 ? 1.223 23.078 13.57 1 97.94 99 ILE A C 1
ATOM 839 O O . ILE A 1 99 ? 0.997 22.438 12.547 1 97.94 99 ILE A O 1
ATOM 843 N N . GLY A 1 100 ? 2.258 23.844 13.711 1 95.81 100 GLY A N 1
ATOM 844 C CA . GLY A 1 100 ? 2.973 24.312 12.539 1 95.81 100 GLY A CA 1
ATOM 845 C C . GLY A 1 100 ? 2.211 25.375 11.758 1 95.81 100 GLY A C 1
ATOM 846 O O . GLY A 1 100 ? 2.033 25.266 10.547 1 95.81 100 GLY A O 1
ATOM 847 N N . CYS A 1 101 ? 1.854 26.469 12.406 1 96.25 101 CYS A N 1
ATOM 848 C CA . CYS A 1 101 ? 0.902 27.406 11.836 1 96.25 101 CYS A CA 1
ATOM 849 C C . CYS A 1 101 ? 1.603 28.391 10.906 1 96.25 101 CYS A C 1
ATOM 851 O O . CYS A 1 101 ? 0.948 29.188 10.234 1 96.25 101 CYS A O 1
ATOM 853 N N . ALA A 1 102 ? 2.918 28.328 10.852 1 92.5 102 ALA A N 1
ATOM 854 C CA . ALA A 1 102 ? 3.705 29.219 10 1 92.5 102 ALA A CA 1
ATOM 855 C C . ALA A 1 102 ? 3.295 30.672 10.211 1 92.5 102 ALA A C 1
ATOM 857 O O . ALA A 1 102 ? 3.254 31.156 11.344 1 92.5 102 ALA A O 1
ATOM 858 N N . MET A 1 103 ? 2.975 31.344 9.078 1 91.31 103 MET A N 1
ATOM 859 C CA . MET A 1 103 ? 2.686 32.781 9.172 1 91.31 103 MET A CA 1
ATOM 860 C C . MET A 1 103 ? 1.22 33 9.523 1 91.31 103 MET A C 1
ATOM 862 O O . MET A 1 103 ? 0.751 34.156 9.508 1 91.31 103 MET A O 1
ATOM 866 N N . GLY A 1 104 ? 0.435 32 9.734 1 95.19 104 GLY A N 1
ATOM 867 C CA . GLY A 1 104 ? -0.873 32.125 10.352 1 95.19 104 GLY A CA 1
ATOM 868 C C . GLY A 1 104 ? -2.006 32.219 9.352 1 95.19 104 GLY A C 1
ATOM 869 O O . GLY A 1 104 ? -3.143 32.531 9.719 1 95.19 104 GLY A O 1
ATOM 870 N N . PHE A 1 105 ? -1.797 31.875 8.086 1 93.31 105 PHE A N 1
ATOM 871 C CA . PHE A 1 105 ? -2.803 32.062 7.051 1 93.31 105 PHE A CA 1
ATOM 872 C C . PHE A 1 105 ? -4 31.156 7.273 1 93.31 105 PHE A C 1
ATOM 874 O O . PHE A 1 105 ? -5.148 31.562 7.086 1 93.31 105 PHE A O 1
ATOM 881 N N . TYR A 1 106 ? -3.752 29.922 7.645 1 95.81 106 TYR A N 1
ATOM 882 C CA . TYR A 1 106 ? -4.836 28.984 7.953 1 95.81 106 TYR A CA 1
ATOM 883 C C . TYR A 1 106 ? -5.668 29.5 9.125 1 95.81 106 TYR A C 1
ATOM 885 O O . TYR A 1 106 ? -6.902 29.469 9.078 1 95.81 106 TYR A O 1
ATOM 893 N N . LEU A 1 107 ? -5.035 30 10.078 1 97.88 107 LEU A N 1
ATOM 894 C CA . LEU A 1 107 ? -5.703 30.484 11.289 1 97.88 107 LEU A CA 1
ATOM 895 C C . LEU A 1 107 ? -6.449 31.781 11.008 1 97.88 107 LEU A C 1
ATOM 897 O O . LEU A 1 107 ? -7.488 32.062 11.617 1 97.88 107 LEU A O 1
ATOM 901 N N . GLU A 1 108 ? -5.934 32.594 10.125 1 97 108 GLU A N 1
ATOM 902 C CA . GLU A 1 108 ? -6.637 33.812 9.727 1 97 108 GLU A CA 1
ATOM 903 C C . GLU A 1 108 ? -8.016 33.5 9.156 1 97 108 GLU A C 1
ATOM 905 O O . GLU A 1 108 ? -9.008 34.125 9.516 1 97 108 GLU A O 1
ATOM 910 N N . TYR A 1 109 ? -7.992 32.5 8.289 1 96 109 TYR A N 1
ATOM 911 C CA . TYR A 1 109 ? -9.25 32.062 7.707 1 96 109 TYR A CA 1
ATOM 912 C C . TYR A 1 109 ? -10.203 31.578 8.789 1 96 109 TYR A C 1
ATOM 914 O O . TYR A 1 109 ? -11.383 31.953 8.812 1 96 109 TYR A O 1
ATOM 922 N N . ALA A 1 110 ? -9.75 30.781 9.688 1 97.62 110 ALA A N 1
ATOM 923 C CA . ALA A 1 110 ? -10.555 30.234 10.773 1 97.62 110 ALA A CA 1
ATOM 924 C C . ALA A 1 110 ? -11.133 31.344 11.641 1 97.62 110 ALA A C 1
ATOM 926 O O . ALA A 1 110 ? -12.32 31.328 11.984 1 97.62 110 ALA A O 1
ATOM 927 N N . GLN A 1 111 ? -10.258 32.25 11.938 1 97.69 111 GLN A N 1
ATOM 928 C CA . GLN A 1 111 ? -10.664 33.375 12.758 1 97.69 111 GLN A CA 1
ATOM 929 C C . GLN A 1 111 ? -11.812 34.156 12.109 1 97.69 111 GLN A C 1
ATOM 931 O O . GLN A 1 111 ? -12.766 34.562 12.781 1 97.69 111 GLN A O 1
ATOM 936 N N . ASN A 1 112 ? -11.719 34.344 10.844 1 96.31 112 ASN A N 1
ATOM 937 C CA . ASN A 1 112 ? -12.734 35.094 10.102 1 96.31 112 ASN A CA 1
ATOM 938 C C . ASN A 1 112 ? -14.07 34.344 10.109 1 96.31 112 ASN A C 1
ATOM 940 O O . ASN A 1 112 ? -15.117 34.969 9.883 1 96.31 112 ASN A O 1
ATOM 944 N N . PHE A 1 113 ? -14.031 33.062 10.375 1 96.19 113 PHE A N 1
ATOM 945 C CA . PHE A 1 113 ? -15.258 32.281 10.398 1 96.19 113 PHE A CA 1
ATOM 946 C C . PHE A 1 113 ? -15.719 32.062 11.836 1 96.19 113 PHE A C 1
ATOM 948 O O . PHE A 1 113 ? -16.625 31.266 12.078 1 96.19 113 PHE A O 1
ATOM 955 N N . GLY A 1 114 ? -15.031 32.625 12.789 1 97.56 114 GLY A N 1
ATOM 956 C CA . GLY A 1 114 ? -15.547 32.625 14.148 1 97.56 114 GLY A CA 1
ATOM 957 C C . GLY A 1 114 ? -14.859 31.625 15.055 1 97.56 114 GLY A C 1
ATOM 958 O O . GLY A 1 114 ? -15.289 31.406 16.188 1 97.56 114 GLY A O 1
ATOM 959 N N . TRP A 1 115 ? -13.805 31.016 14.617 1 98.44 115 TRP A N 1
ATOM 960 C CA . TRP A 1 115 ? -13.078 30.062 15.461 1 98.44 115 TRP A CA 1
ATOM 961 C C . TRP A 1 115 ? -12.227 30.797 16.484 1 98.44 115 TRP A C 1
ATOM 963 O O . TRP A 1 115 ? -11.656 31.844 16.203 1 98.44 115 TRP A O 1
ATOM 973 N N . ASP A 1 116 ? -12.164 30.234 17.688 1 98.62 116 ASP A N 1
ATOM 974 C CA . ASP A 1 116 ? -11.094 30.578 18.625 1 98.62 116 ASP A CA 1
ATOM 975 C C . ASP A 1 116 ? -9.789 29.875 18.25 1 98.62 116 ASP A C 1
ATOM 977 O O . ASP A 1 116 ? -9.727 28.641 18.188 1 98.62 116 ASP A O 1
ATOM 981 N N . ILE A 1 117 ? -8.742 30.672 17.953 1 98.69 117 ILE A N 1
ATOM 982 C CA . ILE A 1 117 ? -7.602 30.109 17.234 1 98.69 117 ILE A CA 1
ATOM 983 C C . ILE A 1 117 ? -6.406 30 18.188 1 98.69 117 ILE A C 1
ATOM 985 O O . ILE A 1 117 ? -6.207 30.859 19.047 1 98.69 117 ILE A O 1
ATOM 989 N N . TYR A 1 118 ? -5.684 28.938 18.094 1 98.75 118 TYR A N 1
ATOM 990 C CA . TYR A 1 118 ? -4.395 28.672 18.719 1 98.75 118 TYR A CA 1
ATOM 991 C C . TYR A 1 118 ? -3.389 28.156 17.703 1 98.75 118 TYR A C 1
ATOM 993 O O . TYR A 1 118 ? -3.754 27.422 16.781 1 98.75 118 TYR A O 1
ATOM 1001 N N . GLY A 1 119 ? -2.145 28.5 17.828 1 98.56 119 GLY A N 1
ATOM 1002 C CA . GLY A 1 119 ? -1.109 28.031 16.922 1 98.56 119 GLY A CA 1
ATOM 1003 C C . GLY A 1 119 ? 0.195 27.703 17.625 1 98.56 119 GLY A C 1
ATOM 1004 O O . GLY A 1 119 ? 0.517 28.297 18.656 1 98.56 119 GLY A O 1
ATOM 1005 N N . VAL A 1 120 ? 0.892 26.766 17.141 1 96.81 120 VAL A N 1
ATOM 1006 C CA . VAL A 1 120 ? 2.254 26.453 17.547 1 96.81 120 VAL A CA 1
ATOM 1007 C C . VAL A 1 120 ? 3.191 26.547 16.344 1 96.81 120 VAL A C 1
ATOM 1009 O O . VAL A 1 120 ? 2.9 25.984 15.281 1 96.81 120 VAL A O 1
ATOM 1012 N N . GLU A 1 121 ? 4.254 27.25 16.5 1 93.88 121 GLU A N 1
ATOM 1013 C CA . GLU A 1 121 ? 5.211 27.438 15.422 1 93.88 121 GLU A CA 1
ATOM 1014 C C . GLU A 1 121 ? 6.641 27.531 15.953 1 93.88 121 GLU A C 1
ATOM 1016 O O . GLU A 1 121 ? 6.91 28.25 16.906 1 93.88 121 GLU A O 1
ATOM 1021 N N . ILE A 1 122 ? 7.488 26.781 15.305 1 88.88 122 ILE A N 1
ATOM 1022 C CA . ILE A 1 122 ? 8.859 26.656 15.797 1 88.88 122 ILE A CA 1
ATOM 1023 C C . ILE A 1 122 ? 9.664 27.891 15.398 1 88.88 122 ILE A C 1
ATOM 1025 O O . ILE A 1 122 ? 10.57 28.297 16.125 1 88.88 122 ILE A O 1
ATOM 1029 N N . SER A 1 123 ? 9.422 28.438 14.266 1 86.56 123 SER A N 1
ATOM 1030 C CA . SER A 1 123 ? 10.141 29.625 13.805 1 86.56 123 SER A CA 1
ATOM 1031 C C . SER A 1 123 ? 9.664 30.875 14.539 1 86.56 123 SER A C 1
ATOM 1033 O O . SER A 1 123 ? 8.5 31.25 14.438 1 86.56 123 SER A O 1
ATOM 1035 N N . GLN A 1 124 ? 10.578 31.531 15.156 1 89.19 124 GLN A N 1
ATOM 1036 C CA . GLN A 1 124 ? 10.227 32.75 15.859 1 89.19 124 GLN A CA 1
ATOM 1037 C C . GLN A 1 124 ? 9.703 33.812 14.891 1 89.19 124 GLN A C 1
ATOM 1039 O O . GLN A 1 124 ? 8.727 34.5 15.188 1 89.19 124 GLN A O 1
ATOM 1044 N N . TYR A 1 125 ? 10.359 33.875 13.812 1 86.75 125 TYR A N 1
ATOM 1045 C CA . TYR A 1 125 ? 9.969 34.844 12.805 1 86.75 125 TYR A CA 1
ATOM 1046 C C . TYR A 1 125 ? 8.531 34.625 12.359 1 86.75 125 TYR A C 1
ATOM 1048 O O . TYR A 1 125 ? 7.734 35.594 12.328 1 86.75 125 TYR A O 1
ATOM 1056 N N . ALA A 1 126 ? 8.195 33.438 12.016 1 90.56 126 ALA A N 1
ATOM 1057 C CA . ALA A 1 126 ? 6.859 33.094 11.539 1 90.56 126 ALA A CA 1
ATOM 1058 C C . ALA A 1 126 ? 5.824 33.281 12.648 1 90.56 126 ALA A C 1
ATOM 1060 O O . ALA A 1 126 ? 4.73 33.812 12.414 1 90.56 126 ALA A O 1
ATOM 1061 N N . ALA A 1 127 ? 6.199 32.906 13.82 1 94 127 ALA A N 1
ATOM 1062 C CA . ALA A 1 127 ? 5.297 33.062 14.961 1 94 127 ALA A CA 1
ATOM 1063 C C . ALA A 1 127 ? 4.973 34.531 15.227 1 94 127 ALA A C 1
ATOM 1065 O O . ALA A 1 127 ? 3.82 34.875 15.484 1 94 127 ALA A O 1
ATOM 1066 N N . ASP A 1 128 ? 5.992 35.312 15.164 1 94.44 128 ASP A N 1
ATOM 1067 C CA . ASP A 1 128 ? 5.797 36.75 15.383 1 94.44 128 ASP A CA 1
ATOM 1068 C C . ASP A 1 128 ? 4.887 37.344 14.32 1 94.44 128 ASP A C 1
ATOM 1070 O O . ASP A 1 128 ? 4.004 38.156 14.633 1 94.44 128 ASP A O 1
ATOM 1074 N N . TYR A 1 129 ? 5.164 36.969 13.141 1 92.94 129 TYR A N 1
ATOM 1075 C CA . TYR A 1 129 ? 4.316 37.469 12.055 1 92.94 129 TYR A CA 1
ATOM 1076 C C . TYR A 1 129 ? 2.865 37.031 12.281 1 92.94 129 TYR A C 1
ATOM 1078 O O . TYR A 1 129 ? 1.952 37.844 12.117 1 92.94 129 TYR A O 1
ATOM 1086 N N . ALA A 1 130 ? 2.641 35.812 12.641 1 96 130 ALA A N 1
ATOM 1087 C CA . ALA A 1 130 ? 1.294 35.312 12.867 1 96 130 ALA A CA 1
ATOM 1088 C C . ALA A 1 130 ? 0.597 36.062 14 1 96 130 ALA A C 1
ATOM 1090 O O . ALA A 1 130 ? -0.585 36.375 13.898 1 96 130 ALA A O 1
ATOM 1091 N N . ARG A 1 131 ? 1.296 36.344 15.07 1 97.81 131 ARG A N 1
ATOM 1092 C CA . ARG A 1 131 ? 0.734 37.094 16.188 1 97.81 131 ARG A CA 1
ATOM 1093 C C . ARG A 1 131 ? 0.238 38.438 15.734 1 97.81 131 ARG A C 1
ATOM 1095 O O . ARG A 1 131 ? -0.845 38.875 16.141 1 97.81 131 ARG A O 1
ATOM 1102 N N . GLN A 1 132 ? 1.026 39.031 14.977 1 96.62 132 GLN A N 1
ATOM 1103 C CA . GLN A 1 132 ? 0.675 40.344 14.484 1 96.62 132 GLN A CA 1
ATOM 1104 C C . GLN A 1 132 ? -0.518 40.281 13.531 1 96.62 132 GLN A C 1
ATOM 1106 O O . GLN A 1 132 ? -1.462 41.062 13.656 1 96.62 132 GLN A O 1
ATOM 1111 N N . LEU A 1 133 ? -0.43 39.406 12.633 1 94.69 133 LEU A N 1
ATOM 1112 C CA . LEU A 1 133 ? -1.488 39.25 11.641 1 94.69 133 LEU A CA 1
ATOM 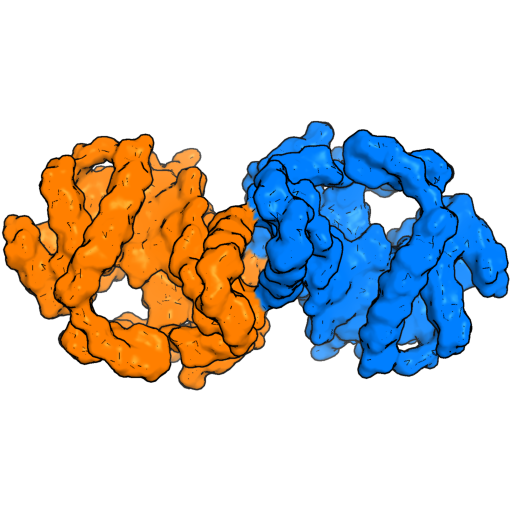1113 C C . LEU A 1 133 ? -2.83 38.969 12.312 1 94.69 133 LEU A C 1
ATOM 1115 O O . LEU A 1 133 ? -3.852 39.531 11.922 1 94.69 133 LEU A O 1
ATOM 1119 N N . LEU A 1 134 ? -2.803 38.125 13.305 1 97.69 134 LEU A N 1
ATOM 1120 C CA . LEU A 1 134 ? -4.031 37.625 13.898 1 97.69 134 LEU A CA 1
ATOM 1121 C C . LEU A 1 134 ? -4.426 38.438 15.125 1 97.69 134 LEU A C 1
ATOM 1123 O O . LEU A 1 134 ? -5.516 38.25 15.672 1 97.69 134 LEU A O 1
ATOM 1127 N N . ASN A 1 135 ? -3.537 39.312 15.547 1 97.5 135 ASN A N 1
ATOM 1128 C CA . ASN A 1 135 ? -3.744 40.125 16.734 1 97.5 135 ASN A CA 1
ATOM 1129 C C . ASN A 1 135 ? -4.141 39.281 17.938 1 97.5 135 ASN A C 1
ATOM 1131 O O . ASN A 1 135 ? -5.18 39.531 18.562 1 97.5 135 ASN A O 1
ATOM 1135 N N . THR A 1 136 ? -3.314 38.281 18.219 1 97 136 THR A N 1
ATOM 1136 C CA . THR A 1 136 ? -3.584 37.375 19.328 1 97 136 THR A CA 1
ATOM 1137 C C . THR A 1 136 ? -2.285 36.938 20 1 97 136 THR A C 1
ATOM 1139 O O . THR A 1 136 ? -1.217 36.969 19.391 1 97 136 THR A O 1
ATOM 1142 N N . LYS A 1 137 ? -2.379 36.531 21.234 1 95.94 137 LYS A N 1
ATOM 1143 C CA . LYS A 1 137 ? -1.238 36 21.969 1 95.94 137 LYS A CA 1
ATOM 1144 C C . LYS A 1 137 ? -1.252 34.469 21.984 1 95.94 137 LYS A C 1
ATOM 1146 O O . LYS A 1 137 ? -0.344 33.844 22.531 1 95.94 137 LYS A O 1
ATOM 1151 N N . ASN A 1 138 ? -2.234 33.875 21.344 1 98.12 138 ASN A N 1
ATOM 1152 C CA . ASN A 1 138 ? -2.422 32.406 21.391 1 98.12 138 ASN A CA 1
ATOM 1153 C C . ASN A 1 138 ? -1.57 31.703 20.344 1 98.12 138 ASN A C 1
ATOM 1155 O O . ASN A 1 138 ? -1.925 30.609 19.891 1 98.12 138 ASN A O 1
ATOM 1159 N N . ILE A 1 139 ? -0.553 32.375 19.875 1 98.19 139 ILE A N 1
ATOM 1160 C CA . ILE A 1 139 ? 0.465 31.766 19.031 1 98.19 139 ILE A CA 1
ATOM 1161 C C . ILE A 1 139 ? 1.708 31.469 19.859 1 98.19 139 ILE A C 1
ATOM 1163 O O . ILE A 1 139 ? 2.395 32.375 20.328 1 98.19 139 ILE A O 1
ATOM 1167 N N . PHE A 1 140 ? 2.004 30.219 20.016 1 97 140 PHE A N 1
ATOM 1168 C CA . PHE A 1 140 ? 3.094 29.766 20.875 1 97 140 PHE A CA 1
ATOM 1169 C C . PHE A 1 140 ? 4.312 29.391 20.047 1 97 140 PHE A C 1
ATOM 1171 O O . PHE A 1 140 ? 4.223 28.547 19.141 1 97 140 PHE A O 1
ATOM 1178 N N . ASN A 1 141 ? 5.418 30 20.312 1 93.38 141 ASN A N 1
ATOM 1179 C CA . ASN A 1 141 ? 6.676 29.656 19.656 1 93.38 141 ASN A CA 1
ATOM 1180 C C . ASN A 1 141 ? 7.391 28.516 20.359 1 93.38 141 ASN A C 1
ATOM 1182 O O . ASN A 1 141 ? 7.703 28.609 21.547 1 93.38 141 ASN A O 1
ATOM 1186 N N . GLY A 1 142 ? 7.582 27.391 19.656 1 89.19 142 GLY A N 1
ATOM 1187 C CA . GLY A 1 142 ? 8.266 26.25 20.219 1 89.19 142 GLY A CA 1
ATOM 1188 C C . GLY A 1 142 ? 7.898 24.938 19.531 1 89.19 142 GLY A C 1
ATOM 1189 O O . GLY A 1 142 ? 7.23 24.938 18.5 1 89.19 142 GLY A O 1
ATOM 1190 N N . THR A 1 143 ? 8.422 23.891 20.109 1 88.25 143 THR A N 1
ATOM 1191 C CA . THR A 1 143 ? 8.102 22.547 19.609 1 88.25 143 THR A CA 1
ATOM 1192 C C . THR A 1 143 ? 6.93 21.953 20.391 1 88.25 143 THR A C 1
ATOM 1194 O O . THR A 1 143 ? 6.727 22.281 21.562 1 88.25 143 THR A O 1
ATOM 1197 N N . ILE A 1 144 ? 6.234 21.156 19.703 1 89.75 144 ILE A N 1
ATOM 1198 C CA . ILE A 1 144 ? 5.047 20.578 20.312 1 89.75 144 ILE A CA 1
ATOM 1199 C C . ILE A 1 144 ? 5.449 19.75 21.531 1 89.75 144 ILE A C 1
ATOM 1201 O O . ILE A 1 144 ? 4.668 19.594 22.469 1 89.75 144 ILE A O 1
ATOM 1205 N N . GLU A 1 145 ? 6.633 19.266 21.516 1 88 145 GLU A N 1
ATOM 1206 C CA . GLU A 1 145 ? 7.141 18.469 22.625 1 88 145 GLU A CA 1
ATOM 1207 C C . GLU A 1 145 ? 7.168 19.281 23.922 1 88 145 GLU A C 1
ATOM 1209 O O . GLU A 1 145 ? 6.938 18.75 25 1 88 145 GLU A O 1
ATOM 1214 N N . ASN A 1 146 ? 7.348 20.547 23.766 1 88.44 146 ASN A N 1
ATOM 1215 C CA . ASN A 1 146 ? 7.574 21.375 24.953 1 88.44 146 ASN A CA 1
ATOM 1216 C C . ASN A 1 146 ? 6.363 22.25 25.266 1 88.44 146 ASN A C 1
ATOM 1218 O O . ASN A 1 146 ? 6.438 23.141 26.109 1 88.44 146 ASN A O 1
ATOM 1222 N N . ILE A 1 147 ? 5.316 22.078 24.625 1 93.56 147 ILE A N 1
ATOM 1223 C CA . ILE A 1 147 ? 4.105 22.859 24.844 1 93.56 147 ILE A CA 1
ATOM 1224 C C . ILE A 1 147 ? 3.018 21.984 25.453 1 93.56 147 ILE A C 1
ATOM 1226 O O . ILE A 1 147 ? 2.922 20.797 25.109 1 93.56 147 ILE A O 1
ATOM 1230 N N . GLU A 1 148 ? 2.291 22.578 26.344 1 96.44 148 GLU A N 1
ATOM 1231 C CA . GLU A 1 148 ? 1.184 21.859 26.969 1 96.44 148 GLU A CA 1
ATOM 1232 C C . GLU A 1 148 ? -0.098 22.688 26.938 1 96.44 148 GLU A C 1
ATOM 1234 O O . GLU A 1 148 ? -0.069 23.891 27.172 1 96.44 148 GLU A O 1
ATOM 1239 N N . PHE A 1 149 ? -1.17 22 26.609 1 98 149 PHE A N 1
ATOM 1240 C CA . PHE A 1 149 ? -2.498 22.594 26.703 1 98 149 PHE A CA 1
ATOM 1241 C C . PHE A 1 149 ? -3.393 21.797 27.641 1 98 149 PHE A C 1
ATOM 1243 O O . PHE A 1 149 ? -3.057 20.672 28.016 1 98 149 PHE A O 1
ATOM 1250 N N . GLU A 1 150 ? -4.5 22.453 28.062 1 97.75 150 GLU A N 1
ATOM 1251 C CA . GLU A 1 150 ? -5.492 21.75 28.875 1 97.75 150 GLU A CA 1
ATOM 1252 C C . GLU A 1 150 ? -6.094 20.578 28.109 1 97.75 150 GLU A C 1
ATOM 1254 O O . GLU A 1 150 ? -6.242 20.625 26.875 1 97.75 150 GLU A O 1
ATOM 1259 N N . ASP A 1 151 ? -6.465 19.547 28.844 1 98.12 151 ASP A N 1
ATOM 1260 C CA . ASP A 1 151 ? -7.145 18.406 28.234 1 98.12 151 ASP A CA 1
ATOM 1261 C C . ASP A 1 151 ? -8.469 18.844 27.609 1 98.12 151 ASP A C 1
ATOM 1263 O O . ASP A 1 151 ? -9.156 19.719 28.125 1 98.12 151 ASP A O 1
ATOM 1267 N N . GLU A 1 152 ? -8.773 18.203 26.516 1 98.19 152 GLU A N 1
ATOM 1268 C CA . GLU A 1 152 ? -10.062 18.375 25.844 1 98.19 152 GLU A CA 1
ATOM 1269 C C . GLU A 1 152 ? -10.352 19.844 25.594 1 98.19 152 GLU A C 1
ATOM 1271 O O . GLU A 1 152 ? -11.461 20.312 25.859 1 98.19 152 GLU A O 1
ATOM 1276 N N . LYS A 1 153 ? -9.383 20.484 25.125 1 98.44 153 LYS A N 1
ATOM 1277 C CA . LYS A 1 153 ? -9.516 21.906 24.891 1 98.44 153 LYS A CA 1
ATOM 1278 C C . LYS A 1 153 ? -10 22.188 23.469 1 98.44 153 LYS A C 1
ATOM 1280 O O . LYS A 1 153 ? -10.75 23.141 23.234 1 98.44 153 LYS A O 1
ATOM 1285 N N . PHE A 1 154 ? -9.609 21.391 22.562 1 98.81 154 PHE A N 1
ATOM 1286 C CA . PHE A 1 154 ? -9.742 21.781 21.156 1 98.81 154 PHE A CA 1
ATOM 1287 C C . PHE A 1 154 ? -10.836 20.953 20.469 1 98.81 154 PHE A C 1
ATOM 1289 O O . PHE A 1 154 ? -10.93 19.75 20.688 1 98.81 154 PHE A O 1
ATOM 1296 N N . ASP A 1 155 ? -11.617 21.609 19.641 1 98.81 155 ASP A N 1
ATOM 1297 C CA . ASP A 1 155 ? -12.562 20.953 18.75 1 98.81 155 ASP A CA 1
ATOM 1298 C C . ASP A 1 155 ? -11.859 20.406 17.5 1 98.81 155 ASP A C 1
ATOM 1300 O O . ASP A 1 155 ? -12.281 19.391 16.938 1 98.81 155 ASP A O 1
ATOM 1304 N N . VAL A 1 156 ? -10.867 21.109 17.078 1 98.81 156 VAL A N 1
ATOM 1305 C CA . VAL A 1 156 ? -10.117 20.719 15.891 1 98.81 156 VAL A CA 1
ATOM 1306 C C . VAL A 1 156 ? -8.625 20.938 16.125 1 98.81 156 VAL A C 1
ATOM 1308 O O . VAL A 1 156 ? -8.219 21.969 16.672 1 98.81 156 VAL A O 1
ATOM 1311 N N . ILE A 1 157 ? -7.828 20.016 15.758 1 98.81 157 ILE A N 1
ATOM 1312 C CA . ILE A 1 157 ? -6.383 20.156 15.656 1 98.81 157 ILE A CA 1
ATOM 1313 C C . ILE A 1 157 ? -5.934 19.875 14.227 1 98.81 157 ILE A C 1
ATOM 1315 O O . ILE A 1 157 ? -6.43 18.953 13.586 1 98.81 157 ILE A O 1
ATOM 1319 N N . THR A 1 158 ? -5.051 20.703 13.742 1 98.69 158 THR A N 1
ATOM 1320 C CA . THR A 1 158 ? -4.574 20.484 12.383 1 98.69 158 THR A CA 1
ATOM 1321 C C . THR A 1 158 ? -3.053 20.406 12.344 1 98.69 158 THR A C 1
ATOM 1323 O O . THR A 1 158 ? -2.379 21.031 13.164 1 98.69 158 THR A O 1
ATOM 1326 N N . MET A 1 159 ? -2.547 19.641 11.5 1 98.12 159 MET A N 1
ATOM 1327 C CA . MET A 1 159 ? -1.146 19.562 11.094 1 98.12 159 MET A CA 1
ATOM 1328 C C . MET A 1 159 ? -1.021 19.5 9.57 1 98.12 159 MET A C 1
ATOM 1330 O O . MET A 1 159 ? -1.168 18.438 8.977 1 98.12 159 MET A O 1
ATOM 1334 N N . TRP A 1 160 ? -0.716 20.625 8.984 1 96.94 160 TRP A N 1
ATOM 1335 C CA . TRP A 1 160 ? -0.552 20.672 7.531 1 96.94 160 TRP A CA 1
ATOM 1336 C C . TRP A 1 160 ? 0.924 20.641 7.148 1 96.94 160 TRP A C 1
ATOM 1338 O O . TRP A 1 160 ? 1.629 21.656 7.281 1 96.94 160 TRP A O 1
ATOM 1348 N N . LEU A 1 161 ? 1.346 19.453 6.633 1 95.31 161 LEU A N 1
ATOM 1349 C CA . LEU A 1 161 ? 2.742 19.25 6.262 1 95.31 161 LEU A CA 1
ATOM 1350 C C . LEU A 1 161 ? 3.658 19.438 7.465 1 95.31 161 LEU A C 1
ATOM 1352 O O . LEU A 1 161 ? 4.652 20.172 7.379 1 95.31 161 LEU A O 1
ATOM 1356 N N . VAL A 1 162 ? 3.332 18.781 8.516 1 95.81 162 VAL A N 1
ATOM 1357 C CA . VAL A 1 162 ? 4.062 18.922 9.773 1 95.81 162 VAL A CA 1
ATOM 1358 C C . VAL A 1 162 ? 4.43 17.531 10.305 1 95.81 162 VAL A C 1
ATOM 1360 O O . VAL A 1 162 ? 5.582 17.297 10.664 1 95.81 162 VAL A O 1
ATOM 1363 N N . LEU A 1 163 ? 3.5 16.609 10.281 1 97.06 163 LEU A N 1
ATOM 1364 C CA . LEU A 1 163 ? 3.658 15.297 10.906 1 97.06 163 LEU A CA 1
ATOM 1365 C C . LEU A 1 163 ? 4.855 14.555 10.32 1 97.06 163 LEU A C 1
ATOM 1367 O O . LEU A 1 163 ? 5.551 13.828 11.039 1 97.06 163 LEU A O 1
ATOM 1371 N N . GLU A 1 164 ? 5.121 14.68 9.047 1 96.31 164 GLU A N 1
ATOM 1372 C CA . GLU A 1 164 ? 6.211 13.992 8.359 1 96.31 164 GLU A CA 1
ATOM 1373 C C . GLU A 1 164 ? 7.566 14.406 8.922 1 96.31 164 GLU A C 1
ATOM 1375 O O . GLU A 1 164 ? 8.562 13.695 8.75 1 96.31 164 GLU A O 1
ATOM 1380 N N . HIS A 1 165 ? 7.59 15.547 9.578 1 92.5 165 HIS A N 1
ATOM 1381 C CA . HIS A 1 165 ? 8.844 16.078 10.094 1 92.5 165 HIS A CA 1
ATOM 1382 C C . HIS A 1 165 ? 9.086 15.609 11.531 1 92.5 165 HIS A C 1
ATOM 1384 O O . HIS A 1 165 ? 10.18 15.789 12.07 1 92.5 165 HIS A O 1
ATOM 1390 N N . MET A 1 166 ? 8.117 15.062 12.125 1 92 166 MET A N 1
ATOM 1391 C CA . MET A 1 166 ? 8.227 14.711 13.539 1 92 166 MET A CA 1
ATOM 1392 C C . MET A 1 166 ? 9.18 13.531 13.734 1 92 166 MET A C 1
ATOM 1394 O O . MET A 1 166 ? 9.039 12.5 13.078 1 92 166 MET A O 1
ATOM 1398 N N . VAL A 1 167 ? 10.016 13.641 14.68 1 91.06 167 VAL A N 1
ATOM 1399 C CA . VAL A 1 167 ? 11 12.609 14.969 1 91.06 167 VAL A CA 1
ATOM 1400 C C . VAL A 1 167 ? 10.32 11.406 15.617 1 91.06 167 VAL A C 1
ATOM 1402 O O . VAL A 1 167 ? 10.68 10.258 15.352 1 91.06 167 VAL A O 1
ATOM 1405 N N . LYS A 1 168 ? 9.398 11.719 16.484 1 93.12 168 LYS A N 1
ATOM 1406 C CA . LYS A 1 168 ? 8.594 10.695 17.156 1 93.12 168 LYS A CA 1
ATOM 1407 C C . LYS A 1 168 ? 7.105 10.938 16.922 1 93.12 168 LYS A C 1
ATOM 1409 O O . LYS A 1 168 ? 6.387 11.328 17.844 1 93.12 168 LYS A O 1
ATOM 1414 N N . PRO A 1 169 ? 6.66 10.555 15.75 1 95.56 169 PRO A N 1
ATOM 1415 C CA . PRO A 1 169 ? 5.285 10.914 15.391 1 95.56 169 PRO A CA 1
ATOM 1416 C C . PRO A 1 169 ? 4.246 10.273 16.312 1 95.56 169 PRO A C 1
ATOM 1418 O O . PRO A 1 169 ? 3.232 10.891 16.625 1 95.56 169 PRO A O 1
ATOM 1421 N N . VAL A 1 170 ? 4.492 9.07 16.766 1 97.5 170 VAL A N 1
ATOM 1422 C CA . VAL A 1 170 ? 3.531 8.359 17.609 1 97.5 170 VAL A CA 1
ATOM 1423 C C . VAL A 1 170 ? 3.408 9.062 18.953 1 97.5 170 VAL A C 1
ATOM 1425 O O . VAL A 1 170 ? 2.299 9.289 19.438 1 97.5 170 VAL A O 1
ATOM 1428 N N . ASP A 1 171 ? 4.566 9.445 19.531 1 95.94 171 ASP A N 1
ATOM 1429 C CA . ASP A 1 171 ? 4.555 10.164 20.797 1 95.94 171 ASP A CA 1
ATOM 1430 C C . ASP A 1 171 ? 3.76 11.461 20.688 1 95.94 171 ASP A C 1
ATOM 1432 O O . ASP A 1 171 ? 2.992 11.805 21.594 1 95.94 171 ASP A O 1
ATOM 1436 N N . ILE A 1 172 ? 3.961 12.117 19.594 1 95.75 172 ILE A N 1
ATOM 1437 C CA . ILE A 1 172 ? 3.299 13.398 19.391 1 95.75 172 ILE A CA 1
ATOM 1438 C C . ILE A 1 172 ? 1.795 13.18 19.219 1 95.75 172 ILE A C 1
ATOM 1440 O O . ILE A 1 172 ? 0.99 13.906 19.812 1 95.75 172 ILE A O 1
ATOM 1444 N N . LEU A 1 173 ? 1.421 12.219 18.469 1 98.06 173 LEU A N 1
ATOM 1445 C CA . LEU A 1 173 ? 0.012 11.93 18.219 1 98.06 173 LEU A CA 1
ATOM 1446 C C . LEU A 1 173 ? -0.692 11.531 19.516 1 98.06 173 LEU A C 1
ATOM 1448 O O . LEU A 1 173 ? -1.849 11.891 19.734 1 98.06 173 LEU A O 1
ATOM 1452 N N . LEU A 1 174 ? 0.003 10.797 20.344 1 97.69 174 LEU A N 1
ATOM 1453 C CA . LEU A 1 174 ? -0.553 10.414 21.641 1 97.69 174 LEU A CA 1
ATOM 1454 C C . LEU A 1 174 ? -0.696 11.633 22.547 1 97.69 174 LEU A C 1
ATOM 1456 O O . LEU A 1 174 ? -1.688 11.758 23.281 1 97.69 174 LEU A O 1
ATOM 1460 N N . LYS A 1 175 ? 0.266 12.492 22.5 1 97.19 175 LYS A N 1
ATOM 1461 C CA . LYS A 1 175 ? 0.242 13.703 23.328 1 97.19 175 LYS A CA 1
ATOM 1462 C C . LYS A 1 175 ? -0.933 14.594 22.938 1 97.19 175 LYS A C 1
ATOM 1464 O O . LYS A 1 175 ? -1.684 15.047 23.812 1 97.19 175 LYS A O 1
ATOM 1469 N N . ILE A 1 176 ? -1.156 14.805 21.703 1 97.5 176 ILE A N 1
ATOM 1470 C CA . ILE A 1 176 ? -2.146 15.789 21.281 1 97.5 176 ILE A CA 1
ATOM 1471 C C . ILE A 1 176 ? -3.547 15.188 21.375 1 97.5 176 ILE A C 1
ATOM 1473 O O . ILE A 1 176 ? -4.543 15.914 21.359 1 97.5 176 ILE A O 1
ATOM 1477 N N . ARG A 1 177 ? -3.586 13.883 21.406 1 97.75 177 ARG A N 1
ATOM 1478 C CA . ARG A 1 177 ? -4.863 13.203 21.609 1 97.75 177 ARG A CA 1
ATOM 1479 C C . ARG A 1 177 ? -5.566 13.719 22.859 1 97.75 177 ARG A C 1
ATOM 1481 O O . ARG A 1 177 ? -6.785 13.891 22.875 1 97.75 177 ARG A O 1
ATOM 1488 N N . LYS A 1 178 ? -4.812 14 23.875 1 97.25 178 LYS A N 1
ATOM 1489 C CA . LYS A 1 178 ? -5.355 14.445 25.156 1 97.25 178 LYS A CA 1
ATOM 1490 C C . LYS A 1 178 ? -5.961 15.836 25.031 1 97.25 178 LYS A C 1
ATOM 1492 O O . LYS A 1 178 ? -6.816 16.219 25.844 1 97.25 178 LYS A O 1
ATOM 1497 N N . TRP A 1 179 ? -5.473 16.562 24.078 1 98.44 179 TRP A N 1
ATOM 1498 C CA . TRP A 1 179 ? -5.906 17.953 23.938 1 98.44 179 TRP A CA 1
ATOM 1499 C C . TRP A 1 179 ? -7.215 18.031 23.156 1 98.44 179 TRP A C 1
ATOM 1501 O O . TRP A 1 179 ? -7.879 19.078 23.156 1 98.44 179 TRP A O 1
ATOM 1511 N N . LEU A 1 180 ? -7.566 16.953 22.484 1 98.25 180 LEU A N 1
ATOM 1512 C CA . LEU A 1 180 ? -8.758 16.938 21.641 1 98.25 180 LEU A CA 1
ATOM 1513 C C . LEU A 1 180 ? -10 16.625 22.469 1 98.25 180 LEU A C 1
ATOM 1515 O O . LEU A 1 180 ? -9.977 15.727 23.312 1 98.25 180 LEU A O 1
ATOM 1519 N N . LYS A 1 181 ? -11.055 17.359 22.234 1 98.19 181 LYS A N 1
ATOM 1520 C CA . LYS A 1 181 ? -12.344 17.016 22.828 1 98.19 181 LYS A CA 1
ATOM 1521 C C . LYS A 1 181 ? -12.82 15.648 22.359 1 98.19 181 LYS A C 1
ATOM 1523 O O . LYS A 1 181 ? -12.383 15.156 21.312 1 98.19 181 LYS A O 1
ATOM 1528 N N . HIS A 1 182 ? -13.82 15.055 23.047 1 96.5 182 HIS A N 1
ATOM 1529 C CA . HIS A 1 182 ? -14.312 13.711 22.766 1 96.5 182 HIS A CA 1
ATOM 1530 C C . HIS A 1 182 ? -14.852 13.617 21.344 1 96.5 182 HIS A C 1
ATOM 1532 O O . HIS A 1 182 ? -14.703 12.586 20.688 1 96.5 182 HIS A O 1
ATOM 1538 N N . ASP A 1 183 ? -15.445 14.672 20.891 1 96.75 183 ASP A N 1
ATOM 1539 C CA . ASP A 1 183 ? -16.016 14.664 19.547 1 96.75 183 ASP A CA 1
ATOM 1540 C C . ASP A 1 183 ? -15.156 15.477 18.578 1 96.75 183 ASP A C 1
ATOM 1542 O O . ASP A 1 183 ? -15.617 15.875 17.516 1 96.75 183 ASP A O 1
ATOM 1546 N N . GLY A 1 184 ? -13.938 15.773 19.016 1 98.19 184 GLY A N 1
ATOM 1547 C CA . GLY A 1 184 ? -13.062 16.578 18.188 1 98.19 184 GLY A CA 1
ATOM 1548 C C . GLY A 1 184 ? -12.5 15.82 17 1 98.19 184 GLY A C 1
ATOM 1549 O O . GLY A 1 184 ? -12.641 14.594 16.922 1 98.19 184 GLY A O 1
ATOM 1550 N N . ILE A 1 185 ? -11.945 16.609 16.031 1 98.62 185 ILE A N 1
ATOM 1551 C CA . ILE A 1 185 ? -11.344 15.953 14.875 1 98.62 185 ILE A CA 1
ATOM 1552 C C . ILE A 1 185 ? -9.938 16.5 14.648 1 98.62 185 ILE A C 1
ATOM 1554 O O . ILE A 1 185 ? -9.602 17.578 15.117 1 98.62 185 ILE A O 1
ATOM 1558 N N . ILE A 1 186 ? -9.148 15.727 14 1 98.75 186 ILE A N 1
ATOM 1559 C CA . ILE A 1 186 ? -7.797 16.141 13.633 1 98.75 186 ILE A CA 1
ATOM 1560 C C . ILE A 1 186 ? -7.633 16.078 12.117 1 98.75 186 ILE A C 1
ATOM 1562 O O . ILE A 1 186 ? -8.086 15.133 11.477 1 98.75 186 ILE A O 1
ATOM 1566 N N . GLY A 1 187 ? -7.137 17.156 11.492 1 98.62 187 GLY A N 1
ATOM 1567 C CA . GLY A 1 187 ? -6.805 17.234 10.078 1 98.62 187 GLY A CA 1
ATOM 1568 C C . GLY A 1 187 ? -5.312 17.156 9.812 1 98.62 187 GLY A C 1
ATOM 1569 O O . GLY A 1 187 ? -4.531 17.875 10.445 1 98.62 187 GLY A O 1
ATOM 1570 N N . ILE A 1 188 ? -4.93 16.328 8.875 1 98.62 188 ILE A N 1
ATOM 1571 C CA . ILE A 1 188 ? -3.514 16.109 8.602 1 98.62 188 ILE A CA 1
ATOM 1572 C C . ILE A 1 188 ? -3.27 16.125 7.094 1 98.62 188 ILE A C 1
ATOM 1574 O O . ILE A 1 188 ? -4.027 15.531 6.328 1 98.62 188 ILE A O 1
ATOM 1578 N N . LYS A 1 189 ? -2.264 16.859 6.691 1 98.12 189 LYS A N 1
ATOM 1579 C CA . LYS A 1 189 ? -1.716 16.75 5.344 1 98.12 189 LYS A CA 1
ATOM 1580 C C . LYS A 1 189 ? -0.266 16.266 5.375 1 98.12 189 LYS A C 1
ATOM 1582 O O . LYS A 1 189 ? 0.541 16.781 6.16 1 98.12 189 LYS A O 1
ATOM 1587 N N . VAL A 1 190 ? 0.056 15.289 4.562 1 98.06 190 VAL A N 1
ATOM 1588 C CA . VAL A 1 190 ? 1.42 14.781 4.453 1 98.06 190 VAL A CA 1
ATOM 1589 C C . VAL A 1 190 ? 1.714 14.398 3.002 1 98.06 190 VAL A C 1
ATOM 1591 O O . VAL A 1 190 ? 0.792 14.203 2.207 1 98.06 190 VAL A O 1
ATOM 1594 N N . PRO A 1 191 ? 3.002 14.344 2.666 1 96.94 191 PRO A N 1
ATOM 1595 C CA . PRO A 1 191 ? 3.318 13.719 1.379 1 96.94 191 PRO A CA 1
ATOM 1596 C C . PRO A 1 191 ? 2.812 12.281 1.279 1 96.94 191 PRO A C 1
ATOM 1598 O O . PRO A 1 191 ? 2.588 11.633 2.303 1 96.94 191 PRO A O 1
ATOM 1601 N N . ASN A 1 192 ? 2.584 11.875 0.026 1 96.88 192 ASN A N 1
ATOM 1602 C CA . ASN A 1 192 ? 2.029 10.547 -0.227 1 96.88 192 ASN A CA 1
ATOM 1603 C C . ASN A 1 192 ? 3.049 9.633 -0.895 1 96.88 192 ASN A C 1
ATOM 1605 O O . ASN A 1 192 ? 3.32 9.758 -2.09 1 96.88 192 ASN A O 1
ATOM 1609 N N . ALA A 1 193 ? 3.607 8.672 -0.097 1 97.06 193 ALA A N 1
ATOM 1610 C CA . ALA A 1 193 ? 4.586 7.719 -0.611 1 97.06 193 ALA A CA 1
ATOM 1611 C C . ALA A 1 193 ? 3.898 6.562 -1.334 1 97.06 193 ALA A C 1
ATOM 1613 O O . ALA A 1 193 ? 4.363 5.422 -1.278 1 97.06 193 ALA A O 1
ATOM 1614 N N . ASP A 1 194 ? 2.76 6.785 -1.877 1 95.75 194 ASP A N 1
ATOM 1615 C CA . ASP A 1 194 ? 1.992 5.879 -2.729 1 95.75 194 ASP A CA 1
ATOM 1616 C C . ASP A 1 194 ? 1.334 6.637 -3.881 1 95.75 194 ASP A C 1
ATOM 1618 O O . ASP A 1 194 ? 0.326 6.188 -4.43 1 95.75 194 ASP A O 1
ATOM 1622 N N . GLY A 1 195 ? 1.831 7.797 -4.098 1 92.62 195 GLY A N 1
ATOM 1623 C CA . GLY A 1 195 ? 1.364 8.617 -5.203 1 92.62 195 GLY A CA 1
ATOM 1624 C C . GLY A 1 195 ? 2.086 8.336 -6.508 1 92.62 195 GLY A C 1
ATOM 1625 O O . GLY A 1 195 ? 2.838 7.363 -6.605 1 92.62 195 GLY A O 1
ATOM 1626 N N . ILE A 1 196 ? 1.845 9.125 -7.457 1 87.25 196 ILE A N 1
ATOM 1627 C CA . ILE A 1 196 ? 2.295 8.898 -8.828 1 87.25 196 ILE A CA 1
ATOM 1628 C C . ILE A 1 196 ? 3.822 8.914 -8.875 1 87.25 196 ILE A C 1
ATOM 1630 O O . ILE A 1 196 ? 4.438 8.078 -9.539 1 87.25 196 ILE A O 1
ATOM 1634 N N . THR A 1 197 ? 4.473 9.875 -8.195 1 88.44 197 THR A N 1
ATOM 1635 C CA . THR A 1 197 ? 5.926 9.992 -8.266 1 88.44 197 THR A CA 1
ATOM 1636 C C . THR A 1 197 ? 6.598 8.773 -7.629 1 88.44 197 THR A C 1
ATOM 1638 O O . THR A 1 197 ? 7.488 8.164 -8.227 1 88.44 197 THR A O 1
ATOM 1641 N N . PHE A 1 198 ? 6.16 8.453 -6.469 1 92.12 198 PHE A N 1
ATOM 1642 C CA . PHE A 1 198 ? 6.758 7.32 -5.766 1 92.12 198 PHE A CA 1
ATOM 1643 C C . PHE A 1 198 ? 6.602 6.039 -6.57 1 92.12 198 PHE A C 1
ATOM 1645 O O . PHE A 1 198 ? 7.551 5.266 -6.711 1 92.12 198 PHE A O 1
ATOM 1652 N N . ARG A 1 199 ? 5.473 5.875 -7.121 1 90.69 199 ARG A N 1
ATOM 1653 C CA . ARG A 1 199 ? 5.141 4.637 -7.816 1 90.69 199 ARG A CA 1
ATOM 1654 C C . ARG A 1 199 ? 5.859 4.555 -9.164 1 90.69 199 ARG A C 1
ATOM 1656 O O . ARG A 1 199 ? 6.27 3.473 -9.586 1 90.69 199 ARG A O 1
ATOM 1663 N N . SER A 1 200 ? 5.914 5.633 -9.852 1 86.56 200 SER A N 1
ATOM 1664 C CA . SER A 1 200 ? 6.418 5.598 -11.219 1 86.56 200 SER A CA 1
ATOM 1665 C C . SER A 1 200 ? 7.922 5.832 -11.266 1 86.56 200 SER A C 1
ATOM 1667 O O . SER A 1 200 ? 8.594 5.414 -12.211 1 86.56 200 SER A O 1
ATOM 1669 N N . ASN A 1 201 ? 8.391 6.574 -10.305 1 87.75 201 ASN A N 1
ATOM 1670 C CA . ASN A 1 201 ? 9.797 6.953 -10.312 1 87.75 201 ASN A CA 1
ATOM 1671 C C . ASN A 1 201 ? 10.352 7.113 -8.898 1 87.75 201 ASN A C 1
ATOM 1673 O O . ASN A 1 201 ? 10.57 8.234 -8.438 1 87.75 201 ASN A O 1
ATOM 1677 N N . LEU A 1 202 ? 10.695 6.055 -8.305 1 90.88 202 LEU A N 1
ATOM 1678 C CA . LEU A 1 202 ? 11.188 6.031 -6.938 1 90.88 202 LEU A CA 1
ATOM 1679 C C . LEU A 1 202 ? 12.484 6.82 -6.816 1 90.88 202 LEU A C 1
ATOM 1681 O O . LEU A 1 202 ? 12.703 7.52 -5.82 1 90.88 202 LEU A O 1
ATOM 1685 N N . ASN A 1 203 ? 13.328 6.73 -7.816 1 90 203 ASN A N 1
ATOM 1686 C CA . ASN A 1 203 ? 14.586 7.465 -7.797 1 90 203 ASN A CA 1
ATOM 1687 C C . ASN A 1 203 ? 14.352 8.977 -7.742 1 90 203 ASN A C 1
ATOM 1689 O O . ASN A 1 203 ? 15.086 9.695 -7.066 1 90 203 ASN A O 1
ATOM 1693 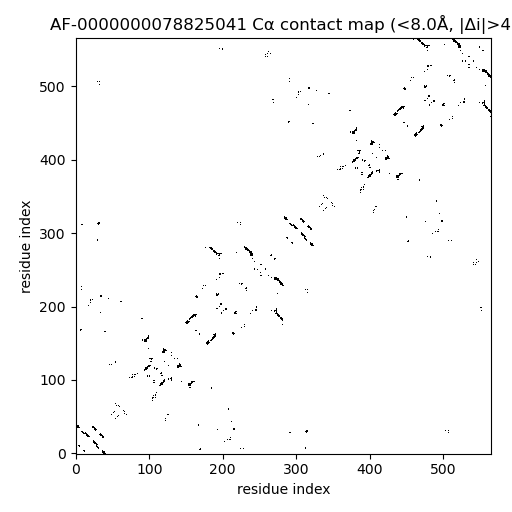N N . LYS A 1 204 ? 13.438 9.352 -8.469 1 88.19 204 LYS A N 1
ATOM 1694 C CA . LYS A 1 204 ? 13.094 10.766 -8.43 1 88.19 204 LYS A CA 1
ATOM 1695 C C . LYS A 1 204 ? 12.555 11.164 -7.059 1 88.19 204 LYS A C 1
ATOM 1697 O O . LYS A 1 204 ? 12.914 12.219 -6.527 1 88.19 204 LYS A O 1
ATOM 1702 N N . TRP A 1 205 ? 11.672 10.344 -6.508 1 91.31 205 TRP A N 1
ATOM 1703 C CA . TRP A 1 205 ? 11.148 10.594 -5.168 1 91.31 205 TRP A CA 1
ATOM 1704 C C . TRP A 1 205 ? 12.281 10.734 -4.16 1 91.31 205 TRP A C 1
ATOM 1706 O O . TRP A 1 205 ? 12.336 11.711 -3.408 1 91.31 205 TRP A O 1
ATOM 1716 N N . ILE A 1 206 ? 13.195 9.875 -4.227 1 93.69 206 ILE A N 1
ATOM 1717 C CA . ILE A 1 206 ? 14.312 9.836 -3.293 1 93.69 206 ILE A CA 1
ATOM 1718 C C . ILE A 1 206 ? 15.234 11.031 -3.545 1 93.69 206 ILE A C 1
ATOM 1720 O O . ILE A 1 206 ? 15.703 11.672 -2.602 1 93.69 206 ILE A O 1
ATOM 1724 N N . GLY A 1 207 ? 15.492 11.297 -4.777 1 90.56 207 GLY A N 1
ATOM 1725 C CA . GLY A 1 207 ? 16.359 12.398 -5.141 1 90.56 207 GLY A CA 1
ATOM 1726 C C . GLY A 1 207 ? 15.852 13.742 -4.668 1 90.56 207 GLY A C 1
ATOM 1727 O O . GLY A 1 207 ? 16.641 14.656 -4.398 1 90.56 207 GLY A O 1
ATOM 1728 N N . GLN A 1 208 ? 14.562 13.828 -4.531 1 88.44 208 GLN A N 1
ATOM 1729 C CA . GLN A 1 208 ? 13.953 15.102 -4.133 1 88.44 208 GLN A CA 1
ATOM 1730 C C . GLN A 1 208 ? 13.508 15.062 -2.676 1 88.44 208 GLN A C 1
ATOM 1732 O O . GLN A 1 208 ? 12.875 16 -2.189 1 88.44 208 GLN A O 1
ATOM 1737 N N . HIS A 1 209 ? 13.852 14.078 -2.053 1 92.06 209 HIS A N 1
ATOM 1738 C CA . HIS A 1 209 ? 13.383 13.875 -0.688 1 92.06 209 HIS A CA 1
ATOM 1739 C C . HIS A 1 209 ? 14.047 14.844 0.279 1 92.06 209 HIS A C 1
ATOM 1741 O O . HIS A 1 209 ? 15.273 14.883 0.39 1 92.06 209 HIS A O 1
ATOM 1747 N N . PRO A 1 210 ? 13.242 15.609 1.025 1 89.69 210 PRO A N 1
ATOM 1748 C CA . PRO A 1 210 ? 13.844 16.469 2.043 1 89.69 210 PRO A CA 1
ATOM 1749 C C . PRO A 1 210 ? 14.469 15.688 3.191 1 89.69 210 PRO A C 1
ATOM 1751 O O . PRO A 1 210 ? 13.922 14.664 3.609 1 89.69 210 PRO A O 1
ATOM 1754 N N . GLU A 1 211 ? 15.492 16.172 3.748 1 87.62 211 GLU A N 1
ATOM 1755 C CA . GLU A 1 211 ? 16.219 15.5 4.816 1 87.62 211 GLU A CA 1
ATOM 1756 C C . GLU A 1 211 ? 15.422 15.516 6.121 1 87.62 211 GLU A C 1
ATOM 1758 O O . GLU A 1 211 ? 15.633 14.672 6.992 1 87.62 211 GLU A O 1
ATOM 1763 N N . ASP A 1 212 ? 14.523 16.422 6.168 1 88.94 212 ASP A N 1
ATOM 1764 C CA . ASP A 1 212 ? 13.82 16.594 7.434 1 88.94 212 ASP A CA 1
ATOM 1765 C C . ASP A 1 212 ? 12.477 15.867 7.418 1 88.94 212 ASP A C 1
ATOM 1767 O O . ASP A 1 212 ? 11.711 15.945 8.383 1 88.94 212 ASP A O 1
ATOM 1771 N N . HIS A 1 213 ? 12.164 15.195 6.324 1 93.5 213 HIS A N 1
ATOM 1772 C CA . HIS A 1 213 ? 11.016 14.289 6.34 1 93.5 213 HIS A CA 1
ATOM 1773 C C . HIS A 1 213 ? 11.375 12.961 6.996 1 93.5 213 HIS A C 1
ATOM 1775 O O . HIS A 1 213 ? 12.062 12.133 6.395 1 93.5 213 HIS A O 1
ATOM 1781 N N . MET A 1 214 ? 10.922 12.734 8.164 1 94.62 214 MET A N 1
ATOM 1782 C CA . MET A 1 214 ? 11.297 11.562 8.945 1 94.62 214 MET A CA 1
ATOM 1783 C C . MET A 1 214 ? 10.414 10.367 8.594 1 94.62 214 MET A C 1
ATOM 1785 O O . MET A 1 214 ? 10.836 9.219 8.734 1 94.62 214 MET A O 1
ATOM 1789 N N . CYS A 1 215 ? 9.219 10.68 8.172 1 96.56 215 CYS A N 1
ATOM 1790 C CA . CYS A 1 215 ? 8.273 9.625 7.816 1 96.56 215 CYS A CA 1
ATOM 1791 C C . CYS A 1 215 ? 7.68 9.867 6.434 1 96.56 215 CYS A C 1
ATOM 1793 O O . CYS A 1 215 ? 7.324 11 6.098 1 96.56 215 CYS A O 1
ATOM 1795 N N . ASP A 1 216 ? 7.625 8.836 5.695 1 97.75 216 ASP A N 1
ATOM 1796 C CA . ASP A 1 216 ? 6.887 8.844 4.434 1 97.75 216 ASP A CA 1
ATOM 1797 C C . ASP A 1 216 ? 5.637 7.973 4.527 1 97.75 216 ASP A C 1
ATOM 1799 O O . ASP A 1 216 ? 5.695 6.762 4.301 1 97.75 216 ASP A O 1
ATOM 1803 N N . PHE A 1 217 ? 4.562 8.602 4.68 1 98.31 217 PHE A N 1
ATOM 1804 C CA . PHE A 1 217 ? 3.301 7.898 4.883 1 98.31 217 PHE A CA 1
ATOM 1805 C C . PHE A 1 217 ? 2.662 7.531 3.549 1 98.31 217 PHE A C 1
ATOM 1807 O O . PHE A 1 217 ? 2.838 8.242 2.555 1 98.31 217 PHE A O 1
ATOM 1814 N N . THR A 1 218 ? 1.975 6.422 3.557 1 97.75 218 THR A N 1
ATOM 1815 C CA . THR A 1 218 ? 0.928 6.113 2.588 1 97.75 218 THR A CA 1
ATOM 1816 C C . THR A 1 218 ? -0.454 6.27 3.217 1 97.75 218 THR A C 1
ATOM 1818 O O . THR A 1 218 ? -0.58 6.352 4.441 1 97.75 218 THR A O 1
ATOM 1821 N N . PRO A 1 219 ? -1.5 6.383 2.336 1 97.12 219 PRO A N 1
ATOM 1822 C CA . PRO A 1 219 ? -2.826 6.414 2.961 1 97.12 219 PRO A CA 1
ATOM 1823 C C . PRO A 1 219 ? -3.057 5.242 3.91 1 97.12 219 PRO A C 1
ATOM 1825 O O . PRO A 1 219 ? -3.656 5.414 4.977 1 97.12 219 PRO A O 1
ATOM 1828 N N . ASP A 1 220 ? -2.51 4.148 3.588 1 97.38 220 ASP A N 1
ATOM 1829 C CA . ASP A 1 220 ? -2.666 2.945 4.398 1 97.38 220 ASP A CA 1
ATOM 1830 C C . ASP A 1 220 ? -1.893 3.062 5.711 1 97.38 220 ASP A C 1
ATOM 1832 O O . ASP A 1 220 ? -2.463 2.895 6.789 1 97.38 220 ASP A O 1
ATOM 1836 N N . THR A 1 221 ? -0.615 3.373 5.676 1 98.5 221 THR A N 1
ATOM 1837 C CA . THR A 1 221 ? 0.189 3.416 6.891 1 98.5 221 THR A CA 1
ATOM 1838 C C . THR A 1 221 ? -0.207 4.605 7.758 1 98.5 221 THR A C 1
ATOM 1840 O O . THR A 1 221 ? -0.132 4.535 8.984 1 98.5 221 THR A O 1
ATOM 1843 N N . LEU A 1 222 ? -0.664 5.68 7.129 1 98.56 222 LEU A N 1
ATOM 1844 C CA . LEU A 1 222 ? -1.188 6.789 7.918 1 98.56 222 LEU A CA 1
ATOM 1845 C C . LEU A 1 222 ? -2.4 6.352 8.734 1 98.56 222 LEU A C 1
ATOM 1847 O O . LEU A 1 222 ? -2.48 6.633 9.93 1 98.56 222 LEU A O 1
ATOM 1851 N N . GLU A 1 223 ? -3.305 5.68 8.109 1 98.38 223 GLU A N 1
ATOM 1852 C CA . GLU A 1 223 ? -4.48 5.188 8.82 1 98.38 223 GLU A CA 1
ATOM 1853 C C . GLU A 1 223 ? -4.086 4.27 9.969 1 98.38 223 GLU A C 1
ATOM 1855 O O . GLU A 1 223 ? -4.621 4.387 11.078 1 98.38 223 GLU A O 1
ATOM 1860 N N . ARG A 1 224 ? -3.184 3.406 9.734 1 98.38 224 ARG A N 1
ATOM 1861 C CA . ARG A 1 224 ? -2.824 2.402 10.734 1 98.38 224 ARG A CA 1
ATOM 1862 C C . ARG A 1 224 ? -2.061 3.031 11.898 1 98.38 224 ARG A C 1
ATOM 1864 O O . ARG A 1 224 ? -2.262 2.656 13.055 1 98.38 224 ARG A O 1
ATOM 1871 N N . ILE A 1 225 ? -1.166 3.965 11.625 1 98.31 225 ILE A N 1
ATOM 1872 C CA . ILE A 1 225 ? -0.453 4.645 12.703 1 98.31 225 ILE A CA 1
ATOM 1873 C C . ILE A 1 225 ? -1.435 5.469 13.531 1 98.31 225 ILE A C 1
ATOM 1875 O O . ILE A 1 225 ? -1.356 5.488 14.758 1 98.31 225 ILE A O 1
ATOM 1879 N N . MET A 1 226 ? -2.352 6.156 12.836 1 98.5 226 MET A N 1
ATOM 1880 C CA . MET A 1 226 ? -3.365 6.934 13.547 1 98.5 226 MET A CA 1
ATOM 1881 C C . MET A 1 226 ? -4.254 6.023 14.391 1 98.5 226 MET A C 1
ATOM 1883 O O . MET A 1 226 ? -4.586 6.355 15.531 1 98.5 226 MET A O 1
ATOM 1887 N N . ASN A 1 227 ? -4.621 4.895 13.797 1 97.69 227 ASN A N 1
ATOM 1888 C CA . ASN A 1 227 ? -5.426 3.936 14.547 1 97.69 227 ASN A CA 1
ATOM 1889 C C . ASN A 1 227 ? -4.699 3.445 15.797 1 97.69 227 ASN A C 1
ATOM 1891 O O . ASN A 1 227 ? -5.297 3.346 16.875 1 97.69 227 ASN A O 1
ATOM 1895 N N . LYS A 1 228 ? -3.475 3.16 15.664 1 96.81 228 LYS A N 1
ATOM 1896 C CA . LYS A 1 228 ? -2.637 2.756 16.797 1 96.81 228 LYS A CA 1
ATOM 1897 C C . LYS A 1 228 ? -2.66 3.805 17.906 1 96.81 228 LYS A C 1
ATOM 1899 O O . LYS A 1 228 ? -2.559 3.471 19.078 1 96.81 228 LYS A O 1
ATOM 1904 N N . CYS A 1 229 ? -2.785 5.059 17.516 1 97.81 229 CYS A N 1
ATOM 1905 C CA . CYS A 1 229 ? -2.738 6.168 18.469 1 97.81 229 CYS A CA 1
ATOM 1906 C C . CYS A 1 229 ? -4.137 6.523 18.953 1 97.81 229 CYS A C 1
ATOM 1908 O O . CYS A 1 229 ? -4.316 7.516 19.672 1 97.81 229 CYS A O 1
ATOM 1910 N N . GLY A 1 230 ? -5.137 5.824 18.547 1 97.44 230 GLY A N 1
ATOM 1911 C CA . GLY A 1 230 ? -6.473 6.008 19.094 1 97.44 230 GLY A CA 1
ATOM 1912 C C . GLY A 1 230 ? -7.344 6.902 18.219 1 97.44 230 GLY A C 1
ATOM 1913 O O . GLY A 1 230 ? -8.281 7.527 18.719 1 97.44 230 GLY A O 1
ATOM 1914 N N . TYR A 1 231 ? -7.043 7.008 16.938 1 98.25 231 TYR A N 1
ATOM 1915 C CA . TYR A 1 231 ? -7.832 7.805 16 1 98.25 231 TYR A CA 1
ATOM 1916 C C . TYR A 1 231 ? -8.508 6.918 14.961 1 98.25 231 TYR A C 1
ATOM 1918 O O . TYR A 1 231 ? -8.016 5.824 14.664 1 98.25 231 TYR A O 1
ATOM 1926 N N . GLU A 1 232 ? -9.602 7.344 14.477 1 97.62 232 GLU A N 1
ATOM 1927 C CA . GLU A 1 232 ? -10.328 6.684 13.398 1 97.62 232 GLU A CA 1
ATOM 1928 C C . GLU A 1 232 ? -10.469 7.602 12.188 1 97.62 232 GLU A C 1
ATOM 1930 O O . GLU A 1 232 ? -10.875 8.758 12.32 1 97.62 232 GLU A O 1
ATOM 1935 N N . MET A 1 233 ? -10.172 7.094 11.055 1 97.62 233 MET A N 1
ATOM 1936 C CA . MET A 1 233 ? -10.195 7.906 9.844 1 97.62 233 MET A CA 1
ATOM 1937 C C . MET A 1 233 ? -11.625 8.227 9.422 1 97.62 233 MET A C 1
ATOM 1939 O O . MET A 1 233 ? -12.469 7.328 9.344 1 97.62 233 MET A O 1
ATOM 1943 N N . LEU A 1 234 ? -11.883 9.477 9.188 1 97.69 234 LEU A N 1
ATOM 1944 C CA . LEU A 1 234 ? -13.164 9.938 8.664 1 97.69 234 LEU A CA 1
ATOM 1945 C C . LEU A 1 234 ? -13.141 10 7.141 1 97.69 234 LEU A C 1
ATOM 1947 O O . LEU A 1 234 ? -14.078 9.547 6.48 1 97.69 234 LEU A O 1
ATOM 1951 N N . GLU A 1 235 ? -12.078 10.492 6.629 1 96.19 235 GLU A N 1
ATOM 1952 C CA . GLU A 1 235 ? -11.914 10.578 5.18 1 96.19 235 GLU A CA 1
ATOM 1953 C C . GLU A 1 235 ? -10.461 10.852 4.805 1 96.19 235 GLU A C 1
ATOM 1955 O O . GLU A 1 235 ? -9.68 11.336 5.629 1 96.19 235 GLU A O 1
ATOM 1960 N N . VAL A 1 236 ? -10.125 10.555 3.582 1 96.25 236 VAL A N 1
ATOM 1961 C CA . VAL A 1 236 ? -8.797 10.789 3.025 1 96.25 236 VAL A CA 1
ATOM 1962 C C . VAL A 1 236 ? -8.914 11.109 1.538 1 96.25 236 VAL A C 1
ATOM 1964 O O . VAL A 1 236 ? -9.758 10.547 0.837 1 96.25 236 VAL A O 1
ATOM 1967 N N . GLU A 1 237 ? -8.156 12.086 1.142 1 92.94 237 GLU A N 1
ATOM 1968 C CA . GLU A 1 237 ? -8.062 12.453 -0.268 1 92.94 237 GLU A CA 1
ATOM 1969 C C . GLU A 1 237 ? -6.625 12.766 -0.667 1 92.94 237 GLU A C 1
ATOM 1971 O O . GLU A 1 237 ? -5.883 13.391 0.095 1 92.94 237 GLU A O 1
ATOM 1976 N N . THR A 1 238 ? -6.266 12.273 -1.836 1 94.06 238 THR A N 1
ATOM 1977 C CA . THR A 1 238 ? -4.93 12.602 -2.324 1 94.06 238 THR A CA 1
ATOM 1978 C C . THR A 1 238 ? -4.969 13.812 -3.25 1 94.06 238 THR A C 1
ATOM 1980 O O . THR A 1 238 ? -6 14.094 -3.871 1 94.06 238 THR A O 1
ATOM 1983 N N . GLU A 1 239 ? -3.854 14.578 -3.188 1 91 239 GLU A N 1
ATOM 1984 C CA . GLU A 1 239 ? -3.734 15.758 -4.035 1 91 239 GLU A CA 1
ATOM 1985 C C . GLU A 1 239 ? -2.299 15.953 -4.512 1 91 239 GLU A C 1
ATOM 1987 O O . GLU A 1 239 ? -1.421 15.141 -4.203 1 91 239 GLU A O 1
ATOM 1992 N N . GLY A 1 240 ? -2.092 17.016 -5.328 1 85.62 240 GLY A N 1
ATOM 1993 C CA . GLY A 1 240 ? -0.766 17.281 -5.859 1 85.62 240 GLY A CA 1
ATOM 1994 C C . GLY A 1 240 ? -0.43 16.453 -7.086 1 85.62 240 GLY A C 1
ATOM 1995 O O . GLY A 1 240 ? 0.611 15.805 -7.129 1 85.62 240 GLY A O 1
ATOM 1996 N N . ILE A 1 241 ? -1.288 16.484 -8.047 1 77.06 241 ILE A N 1
ATOM 1997 C CA . ILE A 1 241 ? -1.121 15.758 -9.312 1 77.06 241 ILE A CA 1
ATOM 1998 C C . ILE A 1 241 ? -0.392 16.641 -10.312 1 77.06 241 ILE A C 1
ATOM 2000 O O . ILE A 1 241 ? -0.963 17.609 -10.828 1 77.06 241 ILE A O 1
ATOM 2004 N N . TYR A 1 242 ? 0.944 16.359 -10.43 1 73.38 242 TYR A N 1
ATOM 2005 C CA . TYR A 1 242 ? 1.756 17.141 -11.352 1 73.38 242 TYR A CA 1
ATOM 2006 C C . TYR A 1 242 ? 2.252 16.297 -12.508 1 73.38 242 TYR A C 1
ATOM 2008 O O . TYR A 1 242 ? 3.047 15.367 -12.312 1 73.38 242 TYR A O 1
ATOM 2016 N N . LEU A 1 243 ? 1.777 16.594 -13.688 1 69.94 243 LEU A N 1
ATOM 2017 C CA . LEU A 1 243 ? 2.098 15.812 -14.875 1 69.94 243 LEU A CA 1
ATOM 2018 C C . LEU A 1 243 ? 3.605 15.75 -15.102 1 69.94 243 LEU A C 1
ATOM 2020 O O . LEU A 1 243 ? 4.129 14.734 -15.555 1 69.94 243 LEU A O 1
ATOM 2024 N N . ASP A 1 244 ? 4.309 16.812 -14.812 1 66.38 244 ASP A N 1
ATOM 2025 C CA . ASP A 1 244 ? 5.734 16.906 -15.102 1 66.38 244 ASP A CA 1
ATOM 2026 C C . ASP A 1 244 ? 6.539 15.953 -14.219 1 66.38 244 ASP A C 1
ATOM 2028 O O . ASP A 1 244 ? 7.691 15.641 -14.516 1 66.38 244 ASP A O 1
ATOM 2032 N N . ARG A 1 245 ? 5.973 15.523 -13.18 1 66.5 245 ARG A N 1
ATOM 2033 C CA . ARG A 1 245 ? 6.668 14.602 -12.289 1 66.5 245 ARG A CA 1
ATOM 2034 C C . ARG A 1 245 ? 6.531 13.164 -12.766 1 66.5 245 ARG A C 1
ATOM 2036 O O . ARG A 1 245 ? 7.27 12.281 -12.32 1 66.5 245 ARG A O 1
ATOM 2043 N N . PHE A 1 246 ? 5.52 12.875 -13.516 1 62.09 246 PHE A N 1
ATOM 2044 C CA . PHE A 1 246 ? 5.211 11.516 -13.945 1 62.09 246 PHE A CA 1
ATOM 2045 C C . PHE A 1 246 ? 6.125 11.086 -15.086 1 62.09 246 PHE A C 1
ATOM 2047 O O . PHE A 1 246 ? 6.68 9.984 -15.07 1 62.09 246 PHE A O 1
ATOM 2054 N N . THR A 1 247 ? 5.777 11.609 -16.281 1 57.12 247 THR A N 1
ATOM 2055 C CA . THR A 1 247 ? 6.445 11.07 -17.469 1 57.12 247 THR A CA 1
ATOM 2056 C C . THR A 1 247 ? 7.309 12.141 -18.125 1 57.12 247 THR A C 1
ATOM 2058 O O . THR A 1 247 ? 6.996 13.328 -18.062 1 57.12 247 THR A O 1
ATOM 2061 N N . THR A 1 248 ? 8.57 11.734 -18.219 1 55.59 248 THR A N 1
ATOM 2062 C CA . THR A 1 248 ? 9.438 12.484 -19.125 1 55.59 248 THR A CA 1
ATOM 2063 C C . THR A 1 248 ? 8.891 12.453 -20.547 1 55.59 248 THR A C 1
ATOM 2065 O O . THR A 1 248 ? 9.43 13.109 -21.438 1 55.59 248 THR A O 1
ATOM 2068 N N . LYS A 1 249 ? 7.797 11.68 -20.609 1 57.62 249 LYS A N 1
ATOM 2069 C CA . LYS A 1 249 ? 7.406 11.523 -22 1 57.62 249 LYS A CA 1
ATOM 2070 C C . LYS A 1 249 ? 6.617 12.727 -22.484 1 57.62 249 LYS A C 1
ATOM 2072 O O . LYS A 1 249 ? 5.547 13.039 -21.953 1 57.62 249 LYS A O 1
ATOM 2077 N N . GLU A 1 250 ? 7.191 13.422 -23.219 1 58.56 250 GLU A N 1
ATOM 2078 C CA . GLU A 1 250 ? 6.695 14.648 -23.844 1 58.56 250 GLU A CA 1
ATOM 2079 C C . GLU A 1 250 ? 5.25 14.492 -24.297 1 58.56 250 GLU A C 1
ATOM 2081 O O . GLU A 1 250 ? 4.461 15.438 -24.234 1 58.56 250 GLU A O 1
ATOM 2086 N N . LYS A 1 251 ? 4.961 13.312 -24.75 1 57.56 251 LYS A N 1
ATOM 2087 C CA . LYS A 1 251 ? 3.646 13.094 -25.344 1 57.56 251 LYS A CA 1
ATOM 2088 C C . LYS A 1 251 ? 2.533 13.289 -24.328 1 57.56 251 LYS A C 1
ATOM 2090 O O . LYS A 1 251 ? 1.397 13.602 -24.688 1 57.56 251 LYS A O 1
ATOM 2095 N N . PHE A 1 252 ? 2.787 13.234 -23.109 1 59 252 PHE A N 1
ATOM 2096 C CA . PHE A 1 252 ? 1.761 13.352 -22.078 1 59 252 PHE A CA 1
ATOM 2097 C C . PHE A 1 252 ? 1.534 14.812 -21.703 1 59 252 PHE A C 1
ATOM 2099 O O . PHE A 1 252 ? 0.476 15.164 -21.188 1 59 252 PHE A O 1
ATOM 2106 N N . ILE A 1 253 ? 2.471 15.641 -22.016 1 59.47 253 ILE A N 1
ATOM 2107 C CA . ILE A 1 253 ? 2.48 16.984 -21.469 1 59.47 253 ILE A CA 1
ATOM 2108 C C . ILE A 1 253 ? 1.776 17.938 -22.438 1 59.47 253 ILE A C 1
ATOM 2110 O O . ILE A 1 253 ? 1.138 18.906 -22.016 1 59.47 253 ILE A O 1
ATOM 2114 N N . HIS A 1 254 ? 1.746 17.609 -23.578 1 59.41 254 HIS A N 1
ATOM 2115 C CA . HIS A 1 254 ? 1.403 18.688 -24.484 1 59.41 254 HIS A CA 1
ATOM 2116 C C . HIS A 1 254 ? -0.042 18.578 -24.9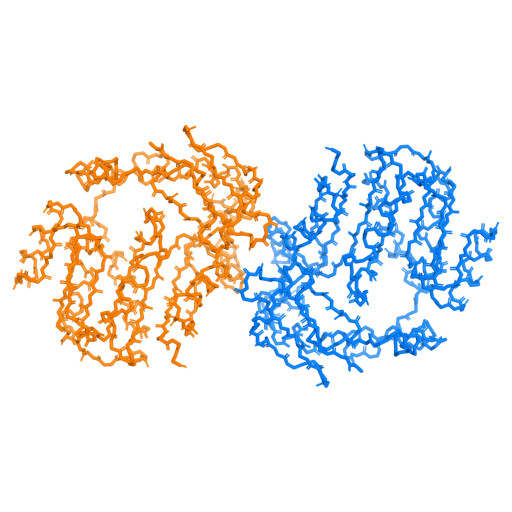69 1 59.41 254 HIS A C 1
ATOM 2118 O O . HIS A 1 254 ? -0.551 19.469 -25.641 1 59.41 254 HIS A O 1
ATOM 2124 N N . SER A 1 255 ? -0.729 17.594 -24.578 1 63.09 255 SER A N 1
ATOM 2125 C CA . SER A 1 255 ? -2.129 17.484 -24.984 1 63.09 255 SER A CA 1
ATOM 2126 C C . SER A 1 255 ? -3.061 17.688 -23.781 1 63.09 255 SER A C 1
ATOM 2128 O O . SER A 1 255 ? -2.922 17.016 -22.766 1 63.09 255 SER A O 1
ATOM 2130 N N . LYS A 1 256 ? -3.92 18.734 -23.906 1 67.44 256 LYS A N 1
ATOM 2131 C CA . LYS A 1 256 ? -4.891 19.047 -22.859 1 67.44 256 LYS A CA 1
ATOM 2132 C C . LYS A 1 256 ? -5.734 17.812 -22.516 1 67.44 256 LYS A C 1
ATOM 2134 O O . LYS A 1 256 ? -6.039 17.578 -21.344 1 67.44 256 LYS A O 1
ATOM 2139 N N . ASN A 1 257 ? -6.117 17.109 -23.578 1 67.06 257 ASN A N 1
ATOM 2140 C CA . ASN A 1 257 ? -6.926 15.914 -23.359 1 67.06 257 ASN A CA 1
ATOM 2141 C C . ASN A 1 257 ? -6.176 14.875 -22.547 1 67.06 257 ASN A C 1
ATOM 2143 O O . ASN A 1 257 ? -6.738 14.273 -21.625 1 67.06 257 ASN A O 1
ATOM 2147 N N . VAL A 1 258 ? -4.984 14.852 -22.844 1 67.56 258 VAL A N 1
ATOM 2148 C CA . VAL A 1 258 ? -4.16 13.875 -22.141 1 67.56 258 VAL A CA 1
ATOM 2149 C C . VAL A 1 258 ? -3.994 14.289 -20.688 1 67.56 258 VAL A C 1
ATOM 2151 O O . VAL A 1 258 ? -4.078 13.461 -19.781 1 67.56 258 VAL A O 1
ATOM 2154 N N . SER A 1 259 ? -3.947 15.555 -20.562 1 71.31 259 SER A N 1
ATOM 2155 C CA . SER A 1 259 ? -3.773 16.078 -19.203 1 71.31 259 SER A CA 1
ATOM 2156 C C . SER A 1 259 ? -5.012 15.82 -18.359 1 71.31 259 SER A C 1
ATOM 2158 O O . SER A 1 259 ? -4.902 15.461 -17.172 1 71.31 259 SER A O 1
ATOM 2160 N N . ASN A 1 260 ? -6.129 15.984 -18.953 1 73.12 260 ASN A N 1
ATOM 2161 C CA . ASN A 1 260 ? -7.371 15.758 -18.219 1 73.12 260 ASN A CA 1
ATOM 2162 C C . ASN A 1 260 ? -7.531 14.297 -17.828 1 73.12 260 ASN A C 1
ATOM 2164 O O . ASN A 1 260 ? -7.957 13.992 -16.703 1 73.12 260 ASN A O 1
ATOM 2168 N N . PHE A 1 261 ? -7.133 13.523 -18.719 1 72.19 261 PHE A N 1
ATOM 2169 C CA . PHE A 1 261 ? -7.238 12.094 -18.438 1 72.19 261 PHE A CA 1
ATOM 2170 C C . PHE A 1 261 ? -6.277 11.68 -17.328 1 72.19 261 PHE A C 1
ATOM 2172 O O . PHE A 1 261 ? -6.641 10.898 -16.453 1 72.19 261 PHE A O 1
ATOM 2179 N N . TYR A 1 262 ? -5.246 12.242 -17.469 1 75.12 262 TYR A N 1
ATOM 2180 C CA . TYR A 1 262 ? -4.254 11.992 -16.422 1 75.12 262 TYR A CA 1
ATOM 2181 C C . TYR A 1 262 ? -4.789 12.391 -15.055 1 75.12 262 TYR A C 1
ATOM 2183 O O . TYR A 1 262 ? -4.711 11.617 -14.102 1 75.12 262 TYR A O 1
ATOM 2191 N N . TYR A 1 263 ? -5.355 13.445 -15.086 1 76.06 263 TYR A N 1
ATOM 2192 C CA . TYR A 1 263 ? -5.879 13.953 -13.82 1 76.06 263 TYR A CA 1
ATOM 2193 C C . TYR A 1 263 ? -7.02 13.078 -13.312 1 76.06 263 TYR A C 1
ATOM 2195 O O . TYR A 1 263 ? -7.102 12.797 -12.117 1 76.06 263 TYR A O 1
ATOM 2203 N N . ASP A 1 264 ? -7.77 12.633 -14.18 1 77 264 ASP A N 1
ATOM 2204 C CA . ASP A 1 264 ? -8.914 11.805 -13.797 1 77 264 ASP A CA 1
ATOM 2205 C C . ASP A 1 264 ? -8.453 10.484 -13.188 1 77 264 ASP A C 1
ATOM 2207 O O . ASP A 1 264 ? -8.945 10.078 -12.133 1 77 264 ASP A O 1
ATOM 2211 N N . ILE A 1 265 ? -7.523 9.898 -13.797 1 76.94 265 ILE A N 1
ATOM 2212 C CA . ILE A 1 265 ? -7.039 8.609 -13.312 1 76.94 265 ILE A CA 1
ATOM 2213 C C . ILE A 1 265 ? -6.352 8.789 -11.961 1 76.94 265 ILE A C 1
ATOM 2215 O O . ILE A 1 265 ? -6.57 8 -11.039 1 76.94 265 ILE A O 1
ATOM 2219 N N . THR A 1 266 ? -5.598 9.812 -11.938 1 78.88 266 THR A N 1
ATOM 2220 C CA . THR A 1 266 ? -4.84 10.062 -10.719 1 78.88 266 THR A CA 1
ATOM 2221 C C . THR A 1 266 ? -5.773 10.336 -9.547 1 78.88 266 THR A C 1
ATOM 2223 O O . THR A 1 266 ? -5.547 9.844 -8.438 1 78.88 266 THR A O 1
ATOM 2226 N N . LYS A 1 267 ? -6.754 11.023 -9.852 1 80.81 267 LYS A N 1
ATOM 2227 C CA . LYS A 1 267 ? -7.723 11.336 -8.805 1 80.81 267 LYS A CA 1
ATOM 2228 C C . LYS A 1 267 ? -8.516 10.094 -8.406 1 80.81 267 LYS A C 1
ATOM 2230 O O . LYS A 1 267 ? -8.656 9.797 -7.219 1 80.81 267 LYS A O 1
ATOM 2235 N N . GLU A 1 268 ? -8.914 9.359 -9.359 1 80.31 268 GLU A N 1
ATOM 2236 C CA . GLU A 1 268 ? -9.766 8.203 -9.109 1 80.31 268 GLU A CA 1
ATOM 2237 C C . GLU A 1 268 ? -8.992 7.094 -8.398 1 80.31 268 GLU A C 1
ATOM 2239 O O . GLU A 1 268 ? -9.562 6.34 -7.609 1 80.31 268 GLU A O 1
ATOM 2244 N N . CYS A 1 269 ? -7.73 7.086 -8.617 1 84.75 269 CYS A N 1
ATOM 2245 C CA . CYS A 1 269 ? -6.93 6.012 -8.039 1 84.75 269 CYS A CA 1
ATOM 2246 C C . CYS A 1 269 ? -6.141 6.504 -6.836 1 84.75 269 CYS A C 1
ATOM 2248 O O . CYS A 1 269 ? -5.262 5.801 -6.332 1 84.75 269 CYS A O 1
ATOM 2250 N N . ASN A 1 270 ? -6.402 7.695 -6.418 1 87.19 270 ASN A N 1
ATOM 2251 C CA . ASN A 1 270 ? -5.754 8.266 -5.242 1 87.19 270 ASN A CA 1
ATOM 2252 C C . ASN A 1 270 ? -4.234 8.258 -5.379 1 87.19 270 ASN A C 1
ATOM 2254 O O . ASN A 1 270 ? -3.529 7.773 -4.496 1 87.19 270 ASN A O 1
ATOM 2258 N N . LEU A 1 271 ? -3.832 8.844 -6.477 1 90.44 271 LEU A N 1
ATOM 2259 C CA . LEU A 1 271 ? -2.412 8.781 -6.809 1 90.44 271 LEU A CA 1
ATOM 2260 C C . LEU A 1 271 ? -1.743 10.133 -6.602 1 90.44 271 LEU A C 1
ATOM 2262 O O . LEU A 1 271 ? -0.623 10.352 -7.066 1 90.44 271 LEU A O 1
ATOM 2266 N N . GLY A 1 272 ? -2.398 11.055 -5.914 1 91.94 272 GLY A N 1
ATOM 2267 C CA . GLY A 1 272 ? -1.756 12.336 -5.652 1 91.94 272 GLY A CA 1
ATOM 2268 C C . GLY A 1 272 ? -0.491 12.211 -4.824 1 91.94 272 GLY A C 1
ATOM 2269 O O . GLY A 1 272 ? -0.379 11.312 -3.986 1 91.94 272 GLY A O 1
ATOM 2270 N N . ASP A 1 273 ? 0.399 13.125 -5.004 1 93.31 273 ASP A N 1
ATOM 2271 C CA . ASP A 1 273 ? 1.706 13.055 -4.359 1 93.31 273 ASP A CA 1
ATOM 2272 C C . ASP A 1 273 ? 1.634 13.547 -2.914 1 93.31 273 ASP A C 1
ATOM 2274 O O . ASP A 1 273 ? 2.617 13.461 -2.174 1 93.31 273 ASP A O 1
ATOM 2278 N N . SER A 1 274 ? 0.515 14.062 -2.496 1 95.44 274 SER A N 1
ATOM 2279 C CA . SER A 1 274 ? 0.2 14.383 -1.108 1 95.44 274 SER A CA 1
ATOM 2280 C C . SER A 1 274 ? -1.208 13.93 -0.74 1 95.44 274 SER A C 1
ATOM 2282 O O . SER A 1 274 ? -1.975 13.5 -1.607 1 95.44 274 SER A O 1
ATOM 2284 N N . MET A 1 275 ? -1.487 13.93 0.524 1 96.75 275 MET A N 1
ATOM 2285 C CA . MET A 1 275 ? -2.822 13.523 0.951 1 96.75 275 MET A CA 1
ATOM 2286 C C . MET A 1 275 ? -3.283 14.336 2.154 1 96.75 275 MET A C 1
ATOM 2288 O O . MET A 1 275 ? -2.459 14.82 2.934 1 96.75 275 MET A O 1
ATOM 2292 N N . VAL A 1 276 ? -4.539 14.539 2.191 1 97.31 276 VAL A N 1
ATOM 2293 C CA . VAL A 1 276 ? -5.23 15.172 3.312 1 97.31 276 VAL A CA 1
ATOM 2294 C C . VAL A 1 276 ? -6.203 14.172 3.943 1 97.31 276 VAL A C 1
ATOM 2296 O O . VAL A 1 276 ? -6.992 13.539 3.242 1 97.31 276 VAL A O 1
ATOM 2299 N N . ALA A 1 277 ? -6.094 14.023 5.238 1 98.31 277 ALA A N 1
ATOM 2300 C CA . ALA A 1 277 ? -6.957 13.094 5.953 1 98.31 277 ALA A CA 1
ATOM 2301 C C . ALA A 1 277 ? -7.504 13.719 7.23 1 98.31 277 ALA A C 1
ATOM 2303 O O . ALA A 1 277 ? -6.863 14.594 7.828 1 98.31 277 ALA A O 1
ATOM 2304 N N . PHE A 1 278 ? -8.672 13.32 7.566 1 98.75 278 PHE A N 1
ATOM 2305 C CA . PHE A 1 278 ? -9.312 13.75 8.805 1 98.75 278 PHE A CA 1
ATOM 2306 C C . PHE A 1 278 ? -9.664 12.555 9.672 1 98.75 278 PHE A C 1
ATOM 2308 O O . PHE A 1 278 ? -10.078 11.508 9.164 1 98.75 278 PHE A O 1
ATOM 2315 N N . PHE A 1 279 ? -9.508 12.719 10.945 1 98.75 279 PHE A N 1
ATOM 2316 C CA . PHE A 1 279 ? -9.711 11.641 11.906 1 98.75 279 PHE A CA 1
ATOM 2317 C C . PHE A 1 279 ? -10.531 12.125 13.102 1 98.75 279 PHE A C 1
ATOM 2319 O O . PHE A 1 279 ? -10.5 13.305 13.438 1 98.75 279 PHE A O 1
ATOM 2326 N N . LYS A 1 280 ? -11.195 11.211 13.719 1 98.38 280 LYS A N 1
ATOM 2327 C CA . LYS A 1 280 ? -11.836 11.406 15.016 1 98.38 280 LYS A CA 1
ATOM 2328 C C . LYS A 1 280 ? -11.227 10.492 16.078 1 98.38 280 LYS A C 1
ATOM 2330 O O . LYS A 1 280 ? -10.422 9.609 15.75 1 98.38 280 LYS A O 1
ATOM 2335 N N . LEU A 1 281 ? -11.484 10.812 17.297 1 96.62 281 LEU A N 1
ATOM 2336 C CA . LEU A 1 281 ? -11.031 9.898 18.344 1 96.62 281 LEU A CA 1
ATOM 2337 C C . LEU A 1 281 ? -11.758 8.562 18.25 1 96.62 281 LEU A C 1
ATOM 2339 O O . LEU A 1 281 ? -12.961 8.523 17.984 1 96.62 281 LEU A O 1
ATOM 2343 N N . ASN A 1 282 ? -11.008 7.461 18.328 1 87.12 282 ASN A N 1
ATOM 2344 C CA . ASN A 1 282 ? -11.57 6.117 18.359 1 87.12 282 ASN A CA 1
ATOM 2345 C C . ASN A 1 282 ? -11.984 5.719 19.781 1 87.12 282 ASN A C 1
ATOM 2347 O O . ASN A 1 282 ? -11.141 5.328 20.578 1 87.12 282 ASN A O 1
ATOM 2351 N N . LEU A 1 283 ? -13.164 5.98 20.172 1 74 283 LEU A N 1
ATOM 2352 C CA . LEU A 1 283 ? -13.625 5.738 21.547 1 74 283 LEU A CA 1
ATOM 2353 C C . LEU A 1 283 ? -14.062 4.289 21.719 1 74 283 LEU A C 1
ATOM 2355 O O . LEU A 1 283 ? -14.539 3.66 20.766 1 74 283 LEU A O 1
ATOM 2359 N N . MET B 1 1 ? -15.711 -23.547 8.57 1 84.88 1 MET B N 1
ATOM 2360 C CA . MET B 1 1 ? -14.852 -22.359 8.5 1 84.88 1 MET B CA 1
ATOM 2361 C C . MET B 1 1 ? -14.367 -21.953 9.883 1 84.88 1 MET B C 1
ATOM 2363 O O . MET B 1 1 ? -15.031 -22.234 10.883 1 84.88 1 MET B O 1
ATOM 2367 N N . TYR B 1 2 ? -13.188 -21.453 10.008 1 90.81 2 TYR B N 1
ATOM 2368 C CA . TYR B 1 2 ? -12.641 -20.938 11.266 1 90.81 2 TYR B CA 1
ATOM 2369 C C . TYR B 1 2 ? -12.094 -19.516 11.078 1 90.81 2 TYR B C 1
ATOM 2371 O O . TYR B 1 2 ? -11.711 -19.141 9.969 1 90.81 2 TYR B O 1
ATOM 2379 N N . LYS B 1 3 ? -12.133 -18.781 12.18 1 94.75 3 LYS B N 1
ATOM 2380 C CA . LYS B 1 3 ? -11.617 -17.422 12.148 1 94.75 3 LYS B CA 1
ATOM 2381 C C . LYS B 1 3 ? -10.094 -17.406 12.078 1 94.75 3 LYS B C 1
ATOM 2383 O O . LYS B 1 3 ? -9.422 -18.125 12.828 1 94.75 3 LYS B O 1
ATOM 2388 N N . SER B 1 4 ? -9.57 -16.609 11.219 1 94.81 4 SER B N 1
ATOM 2389 C CA . SER B 1 4 ? -8.125 -16.562 11.016 1 94.81 4 SER B CA 1
ATOM 2390 C C . SER B 1 4 ? -7.531 -15.273 11.594 1 94.81 4 SER B C 1
ATOM 2392 O O . SER B 1 4 ? -8.195 -14.234 11.625 1 94.81 4 SER B O 1
ATOM 2394 N N . THR B 1 5 ? -6.258 -15.359 12.031 1 96.75 5 THR B N 1
ATOM 2395 C CA . THR B 1 5 ? -5.434 -14.18 12.25 1 96.75 5 THR B CA 1
ATOM 2396 C C . THR B 1 5 ? -4.652 -13.82 10.992 1 96.75 5 THR B C 1
ATOM 2398 O O . THR B 1 5 ? -4.676 -14.562 10.008 1 96.75 5 THR B O 1
ATOM 2401 N N . CYS B 1 6 ? -4.055 -12.711 11.016 1 97.56 6 CYS B N 1
ATOM 2402 C CA . CYS B 1 6 ? -3.316 -12.234 9.852 1 97.56 6 CYS B CA 1
ATOM 2403 C C . CYS B 1 6 ? -2.191 -13.195 9.484 1 97.56 6 CYS B C 1
ATOM 2405 O O . CYS B 1 6 ? -1.385 -13.562 10.344 1 97.56 6 CYS B O 1
ATOM 2407 N N . ASP B 1 7 ? -2.049 -13.461 8.227 1 96.19 7 ASP B N 1
ATOM 2408 C CA . ASP B 1 7 ? -1.036 -14.398 7.75 1 96.19 7 ASP B CA 1
ATOM 2409 C C . ASP B 1 7 ? 0.363 -13.797 7.848 1 96.19 7 ASP B C 1
ATOM 2411 O O . ASP B 1 7 ? 1.347 -14.516 8.016 1 96.19 7 ASP B O 1
ATOM 2415 N N . LEU B 1 8 ? 0.432 -12.547 7.719 1 97.06 8 LEU B N 1
ATOM 2416 C CA . LEU B 1 8 ? 1.726 -11.883 7.637 1 97.06 8 LEU B CA 1
ATOM 2417 C C . LEU B 1 8 ? 2.293 -11.625 9.031 1 97.06 8 LEU B C 1
ATOM 2419 O O . LEU B 1 8 ? 3.455 -11.938 9.297 1 97.06 8 LEU B O 1
ATOM 2423 N N . CYS B 1 9 ? 1.476 -11.102 9.969 1 96.75 9 CYS B N 1
ATOM 2424 C CA . CYS B 1 9 ? 2.066 -10.672 11.227 1 96.75 9 CYS B CA 1
ATOM 2425 C C . CYS B 1 9 ? 1.419 -11.391 12.406 1 96.75 9 CYS B C 1
ATOM 2427 O O . CYS B 1 9 ? 1.882 -11.273 13.539 1 96.75 9 CYS B O 1
ATOM 2429 N N . GLY B 1 10 ? 0.32 -12.078 12.219 1 96.31 10 GLY B N 1
ATOM 2430 C CA . GLY B 1 10 ? -0.333 -12.844 13.266 1 96.31 10 GLY B CA 1
ATOM 2431 C C . GLY B 1 10 ? -1.268 -12.008 14.117 1 96.31 10 GLY B C 1
ATOM 2432 O O . GLY B 1 10 ? -1.91 -12.523 15.039 1 96.31 10 GLY B O 1
ATOM 2433 N N . ASN B 1 11 ? -1.392 -10.75 13.805 1 95.69 11 ASN B N 1
ATOM 2434 C CA . ASN B 1 11 ? -2.244 -9.852 14.578 1 95.69 11 ASN B CA 1
ATOM 2435 C C . ASN B 1 11 ? -3.725 -10.133 14.328 1 95.69 11 ASN B C 1
ATOM 2437 O O . ASN B 1 11 ? -4.09 -10.703 13.297 1 95.69 11 ASN B O 1
ATOM 2441 N N . ASP B 1 12 ? -4.574 -9.82 15.297 1 96.19 12 ASP B N 1
ATOM 2442 C CA . ASP B 1 12 ? -6.004 -10.086 15.172 1 96.19 12 ASP B CA 1
ATOM 2443 C C . ASP B 1 12 ? -6.805 -8.789 15.125 1 96.19 12 ASP B C 1
ATOM 2445 O O . ASP B 1 12 ? -8.039 -8.805 15.18 1 96.19 12 ASP B O 1
ATOM 2449 N N . ASN B 1 13 ? -6.113 -7.637 15.133 1 95.94 13 ASN B N 1
ATOM 2450 C CA . ASN B 1 13 ? -6.773 -6.355 14.922 1 95.94 13 ASN B CA 1
ATOM 2451 C C . ASN B 1 13 ? -6.957 -6.062 13.43 1 95.94 13 ASN B C 1
ATOM 2453 O O . ASN B 1 13 ? -5.984 -6.055 12.672 1 95.94 13 ASN B O 1
ATOM 2457 N N . TYR B 1 14 ? -8.242 -5.934 13.062 1 97.31 14 TYR B N 1
ATOM 2458 C CA . TYR B 1 14 ? -8.516 -5.75 11.641 1 97.31 14 TYR B CA 1
ATOM 2459 C C . TYR B 1 14 ? -9.656 -4.758 11.422 1 97.31 14 TYR B C 1
ATOM 2461 O O . TYR B 1 14 ? -10.422 -4.473 12.352 1 97.31 14 TYR B O 1
ATOM 2469 N N . LYS B 1 15 ? -9.641 -4.215 10.242 1 97.62 15 LYS B N 1
ATOM 2470 C CA . LYS B 1 15 ? -10.758 -3.412 9.742 1 97.62 15 LYS B CA 1
ATOM 2471 C C . LYS B 1 15 ? -11.547 -4.172 8.68 1 97.62 15 LYS B C 1
ATOM 2473 O O . LYS B 1 15 ? -10.961 -4.77 7.773 1 97.62 15 LYS B O 1
ATOM 2478 N N . ILE B 1 16 ? -12.852 -4.18 8.781 1 97.81 16 ILE B N 1
ATOM 2479 C CA . ILE B 1 16 ? -13.688 -4.816 7.766 1 97.81 16 ILE B CA 1
ATOM 2480 C C . ILE B 1 16 ? -13.758 -3.932 6.527 1 97.81 16 ILE B C 1
ATOM 2482 O O . ILE B 1 16 ? -14.156 -2.768 6.609 1 97.81 16 ILE B O 1
ATOM 2486 N N . LEU B 1 17 ? -13.352 -4.477 5.391 1 97.75 17 LEU B N 1
ATOM 2487 C CA . LEU B 1 17 ? -13.453 -3.756 4.125 1 97.75 17 LEU B CA 1
ATOM 2488 C C . LEU B 1 17 ? -14.82 -3.957 3.49 1 97.75 17 LEU B C 1
ATOM 2490 O O . LEU B 1 17 ? -15.352 -3.049 2.844 1 97.75 17 LEU B O 1
ATOM 2494 N N . GLY B 1 18 ? -15.336 -5.152 3.645 1 97.5 18 GLY B N 1
ATOM 2495 C CA . GLY B 1 18 ? -16.656 -5.453 3.115 1 97.5 18 GLY B CA 1
ATOM 2496 C C . GLY B 1 18 ? -17.031 -6.918 3.234 1 97.5 18 GLY B C 1
ATOM 2497 O O . GLY B 1 18 ? -16.188 -7.746 3.615 1 97.5 18 GLY B O 1
ATOM 2498 N N . LYS B 1 19 ? -18.266 -7.188 2.891 1 96.94 19 LYS B N 1
ATOM 2499 C CA . LYS B 1 19 ? -18.797 -8.539 2.957 1 96.94 19 LYS B CA 1
ATOM 2500 C C . LYS B 1 19 ? -18.625 -9.266 1.626 1 96.94 19 LYS B C 1
ATOM 2502 O O . LYS B 1 19 ? -18.891 -8.695 0.564 1 96.94 19 LYS B O 1
ATOM 2507 N N . VAL B 1 20 ? -18.094 -10.43 1.685 1 94.56 20 VAL B N 1
ATOM 2508 C CA . VAL B 1 20 ? -18 -11.336 0.547 1 94.56 20 VAL B CA 1
ATOM 2509 C C . VAL B 1 20 ? -18.859 -12.578 0.812 1 94.56 20 VAL B C 1
ATOM 2511 O O . VAL B 1 20 ? -18.406 -13.508 1.496 1 94.56 20 VAL B O 1
ATOM 2514 N N . LYS B 1 21 ? -20.094 -12.555 0.316 1 90.12 21 LYS B N 1
ATOM 2515 C CA . LYS B 1 21 ? -21.078 -13.594 0.611 1 90.12 21 LYS B CA 1
ATOM 2516 C C . LYS B 1 21 ? -21.234 -13.789 2.115 1 90.12 21 LYS B C 1
ATOM 2518 O O . LYS B 1 21 ? -21.625 -12.859 2.83 1 90.12 21 LYS B O 1
ATOM 2523 N N . ASP B 1 22 ? -20.797 -14.898 2.654 1 90.94 22 ASP B N 1
ATOM 2524 C CA . ASP B 1 22 ? -20.984 -15.164 4.078 1 90.94 22 ASP B CA 1
ATOM 2525 C C . ASP B 1 22 ? -19.672 -14.953 4.844 1 90.94 22 ASP B C 1
ATOM 2527 O O . ASP B 1 22 ? -19.484 -15.508 5.926 1 90.94 22 ASP B O 1
ATOM 2531 N N . ASN B 1 23 ? -18.859 -14.312 4.328 1 95.88 23 ASN B N 1
ATOM 2532 C CA . ASN B 1 23 ? -17.547 -14.016 4.883 1 95.88 23 ASN B CA 1
ATOM 2533 C C . ASN B 1 23 ? -17.234 -12.523 4.793 1 95.88 23 ASN B C 1
ATOM 2535 O O . ASN B 1 23 ? -18.078 -11.727 4.379 1 95.88 23 ASN B O 1
ATOM 2539 N N . PHE B 1 24 ? -16.047 -12.117 5.344 1 97.75 24 PHE B N 1
ATOM 2540 C CA . PHE B 1 24 ? -15.633 -10.719 5.32 1 97.75 24 PHE B CA 1
ATOM 2541 C C . PHE B 1 24 ? -14.211 -10.586 4.793 1 97.75 24 PHE B C 1
ATOM 2543 O O . PHE B 1 24 ? -13.328 -11.367 5.16 1 97.75 24 PHE B O 1
ATOM 2550 N N . LEU B 1 25 ? -14.078 -9.688 3.869 1 98.12 25 LEU B N 1
ATOM 2551 C CA . LEU B 1 25 ? -12.742 -9.227 3.52 1 98.12 25 LEU B CA 1
ATOM 2552 C C . LEU B 1 25 ? -12.242 -8.195 4.527 1 98.12 25 LEU B C 1
ATOM 2554 O O . LEU B 1 25 ? -12.93 -7.2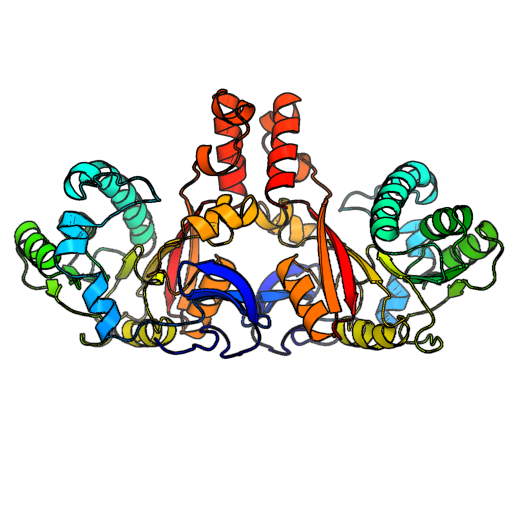07 4.801 1 98.12 25 LEU B O 1
ATOM 2558 N N . VAL B 1 26 ? -11.023 -8.43 5.129 1 98.5 26 VAL B N 1
ATOM 2559 C CA . VAL B 1 26 ? -10.547 -7.547 6.191 1 98.5 26 VAL B CA 1
ATOM 2560 C C . VAL B 1 26 ? -9.109 -7.117 5.898 1 98.5 26 VAL B C 1
ATOM 2562 O O . VAL B 1 26 ? -8.422 -7.738 5.086 1 98.5 26 VAL B O 1
ATOM 2565 N N . LYS B 1 27 ? -8.734 -6.062 6.488 1 98.44 27 LYS B N 1
ATOM 2566 C CA . LYS B 1 27 ? -7.363 -5.559 6.441 1 98.44 27 LYS B CA 1
ATOM 2567 C C . LYS B 1 27 ? -6.746 -5.512 7.836 1 98.44 27 LYS B C 1
ATOM 2569 O O . LYS B 1 27 ? -7.328 -4.938 8.758 1 98.44 27 LYS B O 1
ATOM 2574 N N . CYS B 1 28 ? -5.625 -6.125 7.984 1 98.44 28 CYS B N 1
ATOM 2575 C CA . CYS B 1 28 ? -4.895 -6.09 9.25 1 98.44 28 CYS B CA 1
ATOM 2576 C C . CYS B 1 28 ? -4.48 -4.668 9.602 1 98.44 28 CYS B C 1
ATOM 2578 O O . CYS B 1 28 ? -3.893 -3.965 8.773 1 98.44 28 CYS B O 1
ATOM 2580 N N . MET B 1 29 ? -4.672 -4.215 10.758 1 97.06 29 MET B N 1
ATOM 2581 C CA . MET B 1 29 ? -4.402 -2.836 11.148 1 97.06 29 MET B CA 1
ATOM 2582 C C . MET B 1 29 ? -2.98 -2.688 11.68 1 97.06 29 MET B C 1
ATOM 2584 O O . MET B 1 29 ? -2.562 -1.588 12.047 1 97.06 29 MET B O 1
ATOM 2588 N N . LEU B 1 30 ? -2.266 -3.756 11.656 1 96.25 30 LEU B N 1
ATOM 2589 C CA . LEU B 1 30 ? -0.848 -3.656 11.984 1 96.25 30 LEU B CA 1
ATOM 2590 C C . LEU B 1 30 ? 0.003 -3.672 10.719 1 96.25 30 LEU B C 1
ATOM 2592 O O . LEU B 1 30 ? 0.777 -2.744 10.477 1 96.25 30 LEU B O 1
ATOM 2596 N N . CYS B 1 31 ? -0.197 -4.68 9.914 1 97.5 31 CYS B N 1
ATOM 2597 C CA . CYS B 1 31 ? 0.746 -4.832 8.812 1 97.5 31 CYS B CA 1
ATOM 2598 C C . CYS B 1 31 ? 0.096 -4.461 7.488 1 97.5 31 CYS B C 1
ATOM 2600 O O . CYS B 1 31 ? 0.775 -4.359 6.465 1 97.5 31 CYS B O 1
ATOM 2602 N N . GLY B 1 32 ? -1.194 -4.328 7.43 1 98.12 32 GLY B N 1
ATOM 2603 C CA . GLY B 1 32 ? -1.881 -3.861 6.234 1 98.12 32 GLY B CA 1
ATOM 2604 C C . GLY B 1 32 ? -2.266 -4.984 5.289 1 98.12 32 GLY B C 1
ATOM 2605 O O . GLY B 1 32 ? -2.842 -4.738 4.227 1 98.12 32 GLY B O 1
ATOM 2606 N N . HIS B 1 33 ? -1.977 -6.254 5.641 1 98.56 33 HIS B N 1
ATOM 2607 C CA . HIS B 1 33 ? -2.338 -7.379 4.785 1 98.56 33 HIS B CA 1
ATOM 2608 C C . HIS B 1 33 ? -3.85 -7.555 4.715 1 98.56 33 HIS B C 1
ATOM 2610 O O . HIS B 1 33 ? -4.543 -7.43 5.727 1 98.56 33 HIS B O 1
ATOM 2616 N N . ILE B 1 34 ? -4.332 -7.879 3.525 1 98.69 34 ILE B N 1
ATOM 2617 C CA . ILE B 1 34 ? -5.758 -8.062 3.283 1 98.69 34 ILE B CA 1
ATOM 2618 C C . ILE B 1 34 ? -6.062 -9.555 3.113 1 98.69 34 ILE B C 1
ATOM 2620 O O . ILE B 1 34 ? -5.375 -10.25 2.369 1 98.69 34 ILE B O 1
ATOM 2624 N N . TYR B 1 35 ? -7.074 -10.062 3.809 1 98.12 35 TYR B N 1
ATOM 2625 C CA . TYR B 1 35 ? -7.391 -11.484 3.789 1 98.12 35 TYR B CA 1
ATOM 2626 C C . TYR B 1 35 ? -8.852 -11.727 4.148 1 98.12 35 TYR B C 1
ATOM 2628 O O . TYR B 1 35 ? -9.539 -10.812 4.609 1 98.12 35 TYR B O 1
ATOM 2636 N N . MET B 1 36 ? -9.32 -12.93 3.863 1 97.12 36 MET B N 1
ATOM 2637 C CA . MET B 1 36 ? -10.648 -13.344 4.293 1 97.12 36 MET B CA 1
ATOM 2638 C C . MET B 1 36 ? -10.648 -13.734 5.77 1 97.12 36 MET B C 1
ATOM 2640 O O . MET B 1 36 ? -9.805 -14.531 6.203 1 97.12 36 MET B O 1
ATOM 2644 N N . LEU B 1 37 ? -11.547 -13.188 6.496 1 97.62 37 LEU B N 1
ATOM 2645 C CA . LEU B 1 37 ? -11.586 -13.352 7.945 1 97.62 37 LEU B CA 1
ATOM 2646 C C . LEU B 1 37 ? -11.812 -14.812 8.32 1 97.62 37 LEU B C 1
ATOM 2648 O O . LEU B 1 37 ? -11.203 -15.312 9.273 1 97.62 37 LEU B O 1
ATOM 2652 N N . TYR B 1 38 ? -12.664 -15.492 7.602 1 95.31 38 TYR B N 1
ATOM 2653 C CA . TYR B 1 38 ? -12.922 -16.906 7.852 1 95.31 38 TYR B CA 1
ATOM 2654 C C . TYR B 1 38 ? -12.336 -17.781 6.75 1 95.31 38 TYR B C 1
ATOM 2656 O O . TYR B 1 38 ? -12.438 -17.438 5.566 1 95.31 38 TYR B O 1
ATOM 2664 N N . ARG B 1 39 ? -11.695 -18.859 7.121 1 92.75 39 ARG B N 1
ATOM 2665 C CA . ARG B 1 39 ? -11.016 -19.734 6.184 1 92.75 39 ARG B CA 1
ATOM 2666 C C . ARG B 1 39 ? -11.719 -21.078 6.086 1 92.75 39 ARG B C 1
ATOM 2668 O O . ARG B 1 39 ? -12.305 -21.562 7.062 1 92.75 39 ARG B O 1
ATOM 2675 N N . PHE B 1 40 ? -11.484 -21.578 4.906 1 84.19 40 PHE B N 1
ATOM 2676 C CA . PHE B 1 40 ? -12.016 -22.906 4.68 1 84.19 40 PHE B CA 1
ATOM 2677 C C . PHE B 1 40 ? -11.148 -23.969 5.359 1 84.19 40 PHE B C 1
ATOM 2679 O O . PHE B 1 40 ? -9.93 -23.797 5.465 1 84.19 40 PHE B O 1
ATOM 2686 N N . ASN B 1 41 ? -11.891 -24.891 5.867 1 77.81 41 ASN B N 1
ATOM 2687 C CA . ASN B 1 41 ? -11.117 -26.078 6.223 1 77.81 41 ASN B CA 1
ATOM 2688 C C . ASN B 1 41 ? -10.773 -26.906 4.992 1 77.81 41 ASN B C 1
ATOM 2690 O O . ASN B 1 41 ? -11.266 -26.641 3.895 1 77.81 41 ASN B O 1
ATOM 2694 N N . ASN B 1 42 ? -9.766 -27.75 5.02 1 66.12 42 ASN B N 1
ATOM 2695 C CA . ASN B 1 42 ? -9.297 -28.547 3.889 1 66.12 42 ASN B CA 1
ATOM 2696 C C . ASN B 1 42 ? -10.461 -29.234 3.18 1 66.12 42 ASN B C 1
ATOM 2698 O O . ASN B 1 42 ? -10.484 -29.312 1.95 1 66.12 42 ASN B O 1
ATOM 2702 N N . LYS B 1 43 ? -11.375 -29.703 3.963 1 66.69 43 LYS B N 1
ATOM 2703 C CA . LYS B 1 43 ? -12.5 -30.453 3.395 1 66.69 43 LYS B CA 1
ATOM 2704 C C . LYS B 1 43 ? -13.352 -29.547 2.51 1 66.69 43 LYS B C 1
ATOM 2706 O O . LYS B 1 43 ? -13.797 -29.969 1.437 1 66.69 43 LYS B O 1
ATOM 2711 N N . GLU B 1 44 ? -13.516 -28.359 2.963 1 72.06 44 GLU B N 1
ATOM 2712 C CA . GLU B 1 44 ? -14.328 -27.391 2.227 1 72.06 44 GLU B CA 1
ATOM 2713 C C . GLU B 1 44 ? -13.648 -26.969 0.93 1 72.06 44 GLU B C 1
ATOM 2715 O O . GLU B 1 44 ? -14.312 -26.75 -0.084 1 72.06 44 GLU B O 1
ATOM 2720 N N . LEU B 1 45 ? -12.375 -26.906 0.936 1 67.62 45 LEU B N 1
ATOM 2721 C CA . LEU B 1 45 ? -11.609 -26.484 -0.232 1 67.62 45 LEU B CA 1
ATOM 2722 C C . LEU B 1 45 ? -11.703 -27.516 -1.35 1 67.62 45 LEU B C 1
ATOM 2724 O O . LEU B 1 45 ? -11.82 -27.172 -2.523 1 67.62 45 LEU B O 1
ATOM 2728 N N . PHE B 1 46 ? -11.695 -28.734 -1.006 1 64.62 46 PHE B N 1
ATOM 2729 C CA . PHE B 1 46 ? -11.781 -29.812 -1.985 1 64.62 46 PHE B CA 1
ATOM 2730 C C . PHE B 1 46 ? -13.125 -29.797 -2.703 1 64.62 46 PHE B C 1
ATOM 2732 O O . PHE B 1 46 ? -13.211 -30.125 -3.887 1 64.62 46 PHE B O 1
ATOM 2739 N N . LYS B 1 47 ? -14.07 -29.359 -1.964 1 65.94 47 LYS B N 1
ATOM 2740 C CA . LYS B 1 47 ? -15.406 -29.312 -2.551 1 65.94 47 LYS B CA 1
ATOM 2741 C C . LYS B 1 47 ? -15.492 -28.234 -3.623 1 65.94 47 LYS B C 1
ATOM 2743 O O . LYS B 1 47 ? -16.188 -28.406 -4.629 1 65.94 47 LYS B O 1
ATOM 2748 N N . VAL B 1 48 ? -14.773 -27.203 -3.385 1 65 48 VAL B N 1
ATOM 2749 C CA . VAL B 1 48 ? -14.797 -26.094 -4.34 1 65 48 VAL B CA 1
ATOM 2750 C C . VAL B 1 48 ? -14.102 -26.516 -5.629 1 65 48 VAL B C 1
ATOM 2752 O O . VAL B 1 48 ? -14.508 -26.109 -6.723 1 65 48 VAL B O 1
ATOM 2755 N N . TYR B 1 49 ? -13.109 -27.328 -5.59 1 62.19 49 TYR B N 1
ATOM 2756 C CA . TYR B 1 49 ? -12.297 -27.641 -6.758 1 62.19 49 TYR B CA 1
ATOM 2757 C C . TYR B 1 49 ? -12.641 -29.031 -7.297 1 62.19 49 TYR B C 1
ATOM 2759 O O . TYR B 1 49 ? -11.875 -29.609 -8.07 1 62.19 49 TYR B O 1
ATOM 2767 N N . ASP B 1 50 ? -13.742 -29.516 -6.914 1 59.19 50 ASP B N 1
ATOM 2768 C CA . ASP B 1 50 ? -14.172 -30.797 -7.453 1 59.19 50 ASP B CA 1
ATOM 2769 C C . ASP B 1 50 ? -14.414 -30.703 -8.961 1 59.19 50 ASP B C 1
ATOM 2771 O O . ASP B 1 50 ? -14.141 -29.672 -9.578 1 59.19 50 ASP B O 1
ATOM 2775 N N . GLU B 1 51 ? -14.781 -31.828 -9.641 1 54.41 51 GLU B N 1
ATOM 2776 C CA . GLU B 1 51 ? -14.898 -32.094 -11.078 1 54.41 51 GLU B CA 1
ATOM 2777 C C . GLU B 1 51 ? -15.547 -30.922 -11.805 1 54.41 51 GLU B C 1
ATOM 2779 O O . GLU B 1 51 ? -15.164 -30.594 -12.922 1 54.41 51 GLU B O 1
ATOM 2784 N N . ASP B 1 52 ? -16.375 -30.203 -11.023 1 54.94 52 ASP B N 1
ATOM 2785 C CA . ASP B 1 52 ? -17.219 -29.234 -11.711 1 54.94 52 ASP B CA 1
ATOM 2786 C C . ASP B 1 52 ? -16.484 -27.891 -11.875 1 54.94 52 ASP B C 1
ATOM 2788 O O . ASP B 1 52 ? -16.938 -27.016 -12.609 1 54.94 52 ASP B O 1
ATOM 2792 N N . TYR B 1 53 ? -15.32 -27.734 -11.133 1 56.34 53 TYR B N 1
ATOM 2793 C CA . TYR B 1 53 ? -14.617 -26.469 -11.211 1 56.34 53 TYR B CA 1
ATOM 2794 C C . TYR B 1 53 ? -14.094 -26.219 -12.625 1 56.34 53 TYR B C 1
ATOM 2796 O O . TYR B 1 53 ? -14.273 -25.125 -13.172 1 56.34 53 TYR B O 1
ATOM 2804 N N . PHE B 1 54 ? -13.516 -27.172 -13.227 1 53.72 54 PHE B N 1
ATOM 2805 C CA . PHE B 1 54 ? -12.914 -27.016 -14.555 1 53.72 54 PHE B CA 1
ATOM 2806 C C . PHE B 1 54 ? -13.945 -27.281 -15.641 1 53.72 54 PHE B C 1
ATOM 2808 O O . PHE B 1 54 ? -13.781 -26.828 -16.781 1 53.72 54 PHE B O 1
ATOM 2815 N N . LYS B 1 55 ? -15.008 -28.188 -15.234 1 53.75 55 LYS B N 1
ATOM 2816 C CA . LYS B 1 55 ? -16.078 -28.391 -16.219 1 53.75 55 LYS B CA 1
ATOM 2817 C C . LYS B 1 55 ? -17.031 -27.203 -16.234 1 53.75 55 LYS B C 1
ATOM 2819 O O . LYS B 1 55 ? -17.5 -26.781 -17.297 1 53.75 55 LYS B O 1
ATOM 2824 N N . GLU B 1 56 ? -17.547 -26.891 -15.07 1 48.41 56 GLU B N 1
ATOM 2825 C CA . GLU B 1 56 ? -18.625 -25.891 -15 1 48.41 56 GLU B CA 1
ATOM 2826 C C . GLU B 1 56 ? -18.062 -24.5 -14.727 1 48.41 56 GLU B C 1
ATOM 2828 O O . GLU B 1 56 ? -18.594 -23.5 -15.219 1 48.41 56 GLU B O 1
ATOM 2833 N N . LYS B 1 57 ? -17.281 -24.344 -13.602 1 46 57 LYS B N 1
ATOM 2834 C CA . LYS B 1 57 ? -17.219 -23.172 -12.719 1 46 57 LYS B CA 1
ATOM 2835 C C . LYS B 1 57 ? -16.234 -22.141 -13.242 1 46 57 LYS B C 1
ATOM 2837 O O . LYS B 1 57 ? -15.867 -21.203 -12.531 1 46 57 LYS B O 1
ATOM 2842 N N . TYR B 1 58 ? -15.195 -22.344 -14 1 41.91 58 TYR B N 1
ATOM 2843 C CA . TYR B 1 58 ? -14.484 -21.078 -13.93 1 41.91 58 TYR B CA 1
ATOM 2844 C C . TYR B 1 58 ? -15.438 -19.906 -14.164 1 41.91 58 TYR B C 1
ATOM 2846 O O . TYR B 1 58 ? -15.797 -19.609 -15.305 1 41.91 58 TYR B O 1
ATOM 2854 N N . ILE B 1 59 ? -16.406 -19.734 -13.406 1 34.19 59 ILE B N 1
ATOM 2855 C CA . ILE B 1 59 ? -17.266 -18.562 -13.43 1 34.19 59 ILE B CA 1
ATOM 2856 C C . ILE B 1 59 ? -16.406 -17.297 -13.438 1 34.19 59 ILE B C 1
ATOM 2858 O O . ILE B 1 59 ? -15.703 -17.016 -12.469 1 34.19 59 ILE B O 1
ATOM 2862 N N . LYS B 1 60 ? -15.828 -16.859 -14.438 1 37.84 60 LYS B N 1
ATOM 2863 C CA . LYS B 1 60 ? -15.211 -15.539 -14.453 1 37.84 60 LYS B CA 1
ATOM 2864 C C . LYS B 1 60 ? -15.914 -14.594 -13.492 1 37.84 60 LYS B C 1
ATOM 2866 O O . LYS B 1 60 ? -17.031 -14.867 -13.055 1 37.84 60 LYS B O 1
ATOM 2871 N N . GLY B 1 61 ? -15.828 -13.328 -13.516 1 37.31 61 GLY B N 1
ATOM 2872 C CA . GLY B 1 61 ? -16.656 -12.391 -12.781 1 37.31 61 GLY B CA 1
ATOM 2873 C C . GLY B 1 61 ? -18.125 -12.781 -12.742 1 37.31 61 GLY B C 1
ATOM 2874 O O . GLY B 1 61 ? -18.5 -13.82 -13.273 1 37.31 61 GLY B O 1
ATOM 2875 N N . ASN B 1 62 ? -19.125 -12.016 -12.188 1 37.28 62 ASN B N 1
ATOM 2876 C CA . ASN B 1 62 ? -20.562 -12.266 -12.094 1 37.28 62 ASN B CA 1
ATOM 2877 C C . ASN B 1 62 ? -21.078 -13.016 -13.312 1 37.28 62 ASN B C 1
ATOM 2879 O O . ASN B 1 62 ? -22.266 -13.352 -13.383 1 37.28 62 ASN B O 1
ATOM 2883 N N . GLU B 1 63 ? -20.844 -12.594 -14.477 1 36.62 63 GLU B N 1
ATOM 2884 C CA . GLU B 1 63 ? -21.547 -13.172 -15.617 1 36.62 63 GLU B CA 1
ATOM 2885 C C . GLU B 1 63 ? -20.938 -14.508 -16.031 1 36.62 63 GLU B C 1
ATOM 2887 O O . GLU B 1 63 ? -19.703 -14.656 -16.031 1 36.62 63 GLU B O 1
ATOM 2892 N N . LYS B 1 64 ? -21.656 -15.656 -15.898 1 38.88 64 LYS B N 1
ATOM 2893 C CA . LYS B 1 64 ? -21.438 -17.016 -16.406 1 38.88 64 LYS B CA 1
ATOM 2894 C C . LYS B 1 64 ? -20.594 -17 -17.672 1 38.88 64 LYS B C 1
ATOM 2896 O O . LYS B 1 64 ? -21.094 -16.719 -18.766 1 38.88 64 LYS B O 1
ATOM 2901 N N . VAL B 1 65 ? -19.438 -16.344 -17.734 1 41.28 65 VAL B N 1
ATOM 2902 C CA . VAL B 1 65 ? -18.766 -16.594 -19 1 41.28 65 VAL B CA 1
ATOM 2903 C C . VAL B 1 65 ? -18.359 -18.062 -19.094 1 41.28 65 VAL B C 1
ATOM 2905 O O . VAL B 1 65 ? -17.844 -18.641 -18.125 1 41.28 65 VAL B O 1
ATOM 2908 N N . ASP B 1 66 ? -18.953 -18.859 -19.812 1 43.78 66 ASP B N 1
ATOM 2909 C CA . ASP B 1 66 ? -18.484 -20.125 -20.359 1 43.78 66 ASP B CA 1
ATOM 2910 C C . ASP B 1 66 ? -16.984 -20.094 -20.625 1 43.78 66 ASP B C 1
ATOM 2912 O O . ASP B 1 66 ? -16.547 -19.562 -21.656 1 43.78 66 ASP B O 1
ATOM 2916 N N . TYR B 1 67 ? -16.203 -19.922 -19.609 1 53.56 67 TYR B N 1
ATOM 2917 C CA . TYR B 1 67 ? -14.781 -20 -19.875 1 53.56 67 TYR B CA 1
ATOM 2918 C C . TYR B 1 67 ? -14.367 -21.438 -20.219 1 53.56 67 TYR B C 1
ATOM 2920 O O . TYR B 1 67 ? -14.609 -22.359 -19.438 1 53.56 67 TYR B O 1
ATOM 2928 N N . ASP B 1 68 ? -14.219 -21.625 -21.422 1 65.06 68 ASP B N 1
ATOM 2929 C CA . ASP B 1 68 ? -13.641 -22.859 -21.938 1 65.06 68 ASP B CA 1
ATOM 2930 C C . ASP B 1 68 ? -12.117 -22.797 -21.906 1 65.06 68 ASP B C 1
ATOM 2932 O O . ASP B 1 68 ? -11.5 -22.156 -22.766 1 65.06 68 ASP B O 1
ATOM 2936 N N . TYR B 1 69 ? -11.516 -23.344 -20.812 1 71.62 69 TYR B N 1
ATOM 2937 C CA . TYR B 1 69 ? -10.07 -23.359 -20.609 1 71.62 69 TYR B CA 1
ATOM 2938 C C . TYR B 1 69 ? -9.352 -23.828 -21.875 1 71.62 69 TYR B C 1
ATOM 2940 O O . TYR B 1 69 ? -8.305 -23.281 -22.219 1 71.62 69 TYR B O 1
ATOM 2948 N N . LEU B 1 70 ? -9.93 -24.703 -22.594 1 72.25 70 LEU B N 1
ATOM 2949 C CA . LEU B 1 70 ? -9.32 -25.219 -23.812 1 72.25 70 LEU B CA 1
ATOM 2950 C C . LEU B 1 70 ? -9.367 -24.172 -24.922 1 72.25 70 LEU B C 1
ATOM 2952 O O . LEU B 1 70 ? -8.414 -24.031 -25.688 1 72.25 70 LEU B O 1
ATOM 2956 N N . LYS B 1 71 ? -10.477 -23.391 -24.875 1 74.62 71 LYS B N 1
ATOM 2957 C CA . LYS B 1 71 ? -10.648 -22.375 -25.906 1 74.62 71 LYS B CA 1
ATOM 2958 C C . LYS B 1 71 ? -9.719 -21.188 -25.672 1 74.62 71 LYS B C 1
ATOM 2960 O O . LYS B 1 71 ? -9.359 -20.469 -26.609 1 74.62 71 LYS B O 1
ATOM 2965 N N . ASP B 1 72 ? -9.281 -21.094 -24.438 1 80.75 72 ASP B N 1
ATOM 2966 C CA . ASP B 1 72 ? -8.461 -19.953 -24.094 1 80.75 72 ASP B CA 1
ATOM 2967 C C . ASP B 1 72 ? -6.973 -20.266 -24.25 1 80.75 72 ASP B C 1
ATOM 2969 O O . ASP B 1 72 ? -6.113 -19.469 -23.891 1 80.75 72 ASP B O 1
ATOM 2973 N N . LYS B 1 73 ? -6.633 -21.391 -24.875 1 83.31 73 LYS B N 1
ATOM 2974 C CA . LYS B 1 73 ? -5.254 -21.859 -24.953 1 83.31 73 LYS B CA 1
ATOM 2975 C C . LYS B 1 73 ? -4.359 -20.844 -25.656 1 83.31 73 LYS B C 1
ATOM 2977 O O . LYS B 1 73 ? -3.26 -20.547 -25.172 1 83.31 73 LYS B O 1
ATOM 2982 N N . PRO B 1 74 ? -4.836 -20.172 -26.734 1 82.88 74 PRO B N 1
ATOM 2983 C CA . PRO B 1 74 ? -3.949 -19.203 -27.375 1 82.88 74 PRO B CA 1
ATOM 2984 C C . PRO B 1 74 ? -3.584 -18.047 -26.453 1 82.88 74 PRO B C 1
ATOM 2986 O O . PRO B 1 74 ? -2.436 -17.594 -26.453 1 82.88 74 PRO B O 1
ATOM 2989 N N . ASN B 1 75 ? -4.5 -17.578 -25.688 1 83.94 75 ASN B N 1
ATOM 2990 C CA . ASN B 1 75 ? -4.227 -16.484 -24.75 1 83.94 75 ASN B CA 1
ATOM 2991 C C . ASN B 1 75 ? -3.307 -16.938 -23.609 1 83.94 75 ASN B C 1
ATOM 2993 O O . ASN B 1 75 ? -2.393 -16.203 -23.219 1 83.94 75 ASN B O 1
ATOM 2997 N N . ILE B 1 76 ? -3.551 -18.078 -23.219 1 87 76 ILE B N 1
ATOM 2998 C CA . ILE B 1 76 ? -2.73 -18.641 -22.156 1 87 76 ILE B CA 1
ATOM 2999 C C . ILE B 1 76 ? -1.283 -18.766 -22.625 1 87 76 ILE B C 1
ATOM 3001 O O . ILE B 1 76 ? -0.353 -18.422 -21.906 1 87 76 ILE B O 1
ATOM 3005 N N . LEU B 1 77 ? -1.138 -19.125 -23.875 1 88.75 77 LEU B N 1
ATOM 3006 C CA . LEU B 1 77 ? 0.199 -19.344 -24.422 1 88.75 77 LEU B CA 1
ATOM 3007 C C . LEU B 1 77 ? 0.973 -18.031 -24.484 1 88.75 77 LEU B C 1
ATOM 3009 O O . LEU B 1 77 ? 2.193 -18.016 -24.312 1 88.75 77 LEU B O 1
ATOM 3013 N N . GLU B 1 78 ? 0.26 -17.016 -24.766 1 89.5 78 GLU B N 1
ATOM 3014 C CA . GLU B 1 78 ? 0.919 -15.703 -24.766 1 89.5 78 GLU B CA 1
ATOM 3015 C C . GLU B 1 78 ? 1.476 -15.352 -23.391 1 89.5 78 GLU B C 1
ATOM 3017 O O . GLU B 1 78 ? 2.6 -14.859 -23.281 1 89.5 78 GLU B O 1
ATOM 3022 N N . PHE B 1 79 ? 0.728 -15.625 -22.422 1 90.69 79 PHE B N 1
ATOM 3023 C CA . PHE B 1 79 ? 1.172 -15.367 -21.062 1 90.69 79 PHE B CA 1
ATOM 3024 C C . PHE B 1 79 ? 2.311 -16.297 -20.672 1 90.69 79 PHE B C 1
ATOM 3026 O O . PHE B 1 79 ? 3.262 -15.891 -20.016 1 90.69 79 PHE B O 1
ATOM 3033 N N . VAL B 1 80 ? 2.152 -17.5 -21.141 1 93.94 80 VAL B N 1
ATOM 3034 C CA . VAL B 1 80 ? 3.162 -18.5 -20.828 1 93.94 80 VAL B CA 1
ATOM 3035 C C . VAL B 1 80 ? 4.512 -18.078 -21.406 1 93.94 80 VAL B C 1
ATOM 3037 O O . VAL B 1 80 ? 5.531 -18.141 -20.719 1 93.94 80 VAL B O 1
ATOM 3040 N N . LYS B 1 81 ? 4.465 -17.609 -22.625 1 94.38 81 LYS B N 1
ATOM 3041 C CA . LYS B 1 81 ? 5.691 -17.156 -23.281 1 94.38 81 LYS B CA 1
ATOM 3042 C C . LYS B 1 81 ? 6.34 -16.016 -22.484 1 94.38 81 LYS B C 1
ATOM 3044 O O . LYS B 1 81 ? 7.559 -16.016 -22.281 1 94.38 81 LYS B O 1
ATOM 3049 N N . LYS B 1 82 ? 5.574 -15.148 -22.062 1 94.62 82 LYS B N 1
ATOM 3050 C CA . LYS B 1 82 ? 6.078 -14.016 -21.281 1 94.62 82 LYS B CA 1
ATOM 3051 C C . LYS B 1 82 ? 6.703 -14.484 -19.969 1 94.62 82 LYS B C 1
ATOM 3053 O O . LYS B 1 82 ? 7.766 -14 -19.578 1 94.62 82 LYS B O 1
ATOM 3058 N N . ARG B 1 83 ? 6.055 -15.398 -19.312 1 96.81 83 ARG B N 1
ATOM 3059 C CA . ARG B 1 83 ? 6.547 -15.922 -18.047 1 96.81 83 ARG B CA 1
ATOM 3060 C C . ARG B 1 83 ? 7.887 -16.625 -18.234 1 96.81 83 ARG B C 1
ATOM 3062 O O . ARG B 1 83 ? 8.812 -16.422 -17.453 1 96.81 83 ARG B O 1
ATOM 3069 N N . PHE B 1 84 ? 7.98 -17.328 -19.281 1 96.94 84 PHE B N 1
ATOM 3070 C CA . PHE B 1 84 ? 9.195 -18.109 -19.484 1 96.94 84 PHE B CA 1
ATOM 3071 C C . PHE B 1 84 ? 10.328 -17.203 -19.969 1 96.94 84 PHE B C 1
ATOM 3073 O O . PHE B 1 84 ? 11.5 -17.469 -19.672 1 96.94 84 PHE B O 1
ATOM 3080 N N . ASN B 1 85 ? 9.961 -16.188 -20.719 1 96.75 85 ASN B N 1
ATOM 3081 C CA . ASN B 1 85 ? 10.992 -15.195 -21.031 1 96.75 85 ASN B CA 1
ATOM 3082 C C . ASN B 1 85 ? 11.648 -14.648 -19.766 1 96.75 85 ASN B C 1
ATOM 3084 O O . ASN B 1 85 ? 12.867 -14.453 -19.734 1 96.75 85 ASN B O 1
ATOM 3088 N N . THR B 1 86 ? 10.875 -14.422 -18.781 1 97.31 86 THR B N 1
ATOM 3089 C CA . THR B 1 86 ? 11.414 -13.922 -17.531 1 97.31 86 THR B CA 1
ATOM 3090 C C . THR B 1 86 ? 12.195 -15.008 -16.797 1 97.31 86 THR B C 1
ATOM 3092 O O . THR B 1 86 ? 13.289 -14.766 -16.281 1 97.31 86 THR B O 1
ATOM 3095 N N . ILE B 1 87 ? 11.641 -16.188 -16.719 1 97.94 87 ILE B N 1
ATOM 3096 C CA . ILE B 1 87 ? 12.289 -17.312 -16.062 1 97.94 87 ILE B CA 1
ATOM 3097 C C . ILE B 1 87 ? 13.672 -17.531 -16.672 1 97.94 87 ILE B C 1
ATOM 3099 O O . ILE B 1 87 ? 14.656 -17.734 -15.953 1 97.94 87 ILE B O 1
ATOM 3103 N N . HIS B 1 88 ? 13.766 -17.406 -17.922 1 97.69 88 HIS B N 1
ATOM 3104 C CA . HIS B 1 88 ? 15 -17.719 -18.656 1 97.69 88 HIS B CA 1
ATOM 3105 C C . HIS B 1 88 ? 16.047 -16.609 -18.453 1 97.69 88 HIS B C 1
ATOM 3107 O O . HIS B 1 88 ? 17.219 -16.797 -18.797 1 97.69 88 HIS B O 1
ATOM 3113 N N . LYS B 1 89 ? 15.656 -15.484 -17.953 1 97.31 89 LYS B N 1
ATOM 3114 C CA . LYS B 1 89 ? 16.625 -14.484 -17.531 1 97.31 89 LYS B CA 1
ATOM 3115 C C . LYS B 1 89 ? 17.484 -15 -16.375 1 97.31 89 LYS B C 1
ATOM 3117 O O . LYS B 1 89 ? 18.625 -14.57 -16.188 1 97.31 89 LYS B O 1
ATOM 3122 N N . TYR B 1 90 ? 16.906 -15.953 -15.648 1 97.44 90 TYR B N 1
ATOM 3123 C CA . TYR B 1 90 ? 17.531 -16.312 -14.383 1 97.44 90 TYR B CA 1
ATOM 3124 C C . TYR B 1 90 ? 17.984 -17.766 -14.391 1 97.44 90 TYR B C 1
ATOM 3126 O O . TYR B 1 90 ? 18.875 -18.156 -13.633 1 97.44 90 TYR B O 1
ATOM 3134 N N . LYS B 1 91 ? 17.281 -18.562 -15.211 1 97.38 91 LYS B N 1
ATOM 3135 C CA . LYS B 1 91 ? 17.547 -20 -15.172 1 97.38 91 LYS B CA 1
ATOM 3136 C C . LYS B 1 91 ? 17.578 -20.594 -16.578 1 97.38 91 LYS B C 1
ATOM 3138 O O . LYS B 1 91 ? 16.734 -20.25 -17.406 1 97.38 91 LYS B O 1
ATOM 3143 N N . ASN B 1 92 ? 18.531 -21.469 -16.734 1 97.25 92 ASN B N 1
ATOM 3144 C CA . ASN B 1 92 ? 18.469 -22.391 -17.859 1 97.25 92 ASN B CA 1
ATOM 3145 C C . ASN B 1 92 ? 17.531 -23.562 -17.578 1 97.25 92 ASN B C 1
ATOM 3147 O O . ASN B 1 92 ? 17.203 -23.828 -16.422 1 97.25 92 ASN B O 1
ATOM 3151 N N . PRO B 1 93 ? 17.125 -24.25 -18.672 1 97.94 93 PRO B N 1
ATOM 3152 C CA . PRO B 1 93 ? 16.219 -25.375 -18.453 1 97.94 93 PRO B CA 1
ATOM 3153 C C . PRO B 1 93 ? 16.781 -26.406 -17.469 1 97.94 93 PRO B C 1
ATOM 3155 O O . PRO B 1 93 ? 17.922 -26.859 -17.641 1 97.94 93 PRO B O 1
ATOM 3158 N N . GLY B 1 94 ? 16.141 -26.672 -16.531 1 98.31 94 GLY B N 1
ATOM 3159 C CA . GLY B 1 94 ? 16.344 -27.672 -15.492 1 98.31 94 GLY B CA 1
ATOM 3160 C C . GLY B 1 94 ? 15.078 -28.391 -15.086 1 98.31 94 GLY B C 1
ATOM 3161 O O . GLY B 1 94 ? 14.344 -28.891 -15.945 1 98.31 94 GLY B O 1
ATOM 3162 N N . THR B 1 95 ? 14.852 -28.484 -13.805 1 98.81 95 THR B N 1
ATOM 3163 C CA . THR B 1 95 ? 13.648 -29.125 -13.297 1 98.81 95 THR B CA 1
ATOM 3164 C C . THR B 1 95 ? 12.656 -28.078 -12.797 1 98.81 95 THR B C 1
ATOM 3166 O O . THR B 1 95 ? 13.016 -27.188 -12.016 1 98.81 95 THR B O 1
ATOM 3169 N N . ILE B 1 96 ? 11.406 -28.156 -13.273 1 98.81 96 ILE B N 1
ATOM 3170 C CA . ILE B 1 96 ? 10.406 -27.156 -12.914 1 98.81 96 ILE B CA 1
ATOM 3171 C C . ILE B 1 96 ? 9.18 -27.844 -12.32 1 98.81 96 ILE B C 1
ATOM 3173 O O . ILE B 1 96 ? 8.773 -28.906 -12.789 1 98.81 96 ILE B O 1
ATOM 3177 N N . LEU B 1 97 ? 8.672 -27.266 -11.258 1 98.81 97 LEU B N 1
ATOM 3178 C CA . LEU B 1 97 ? 7.41 -27.672 -10.656 1 98.81 97 LEU B CA 1
ATOM 3179 C C . LEU B 1 97 ? 6.355 -26.594 -10.82 1 98.81 97 LEU B C 1
ATOM 3181 O O . LEU B 1 97 ? 6.578 -25.438 -10.445 1 98.81 97 LEU B O 1
ATOM 3185 N N . ASP B 1 98 ? 5.254 -26.953 -11.406 1 98.69 98 ASP B N 1
ATOM 3186 C CA . ASP B 1 98 ? 4.105 -26.047 -11.492 1 98.69 98 ASP B CA 1
ATOM 3187 C C . ASP B 1 98 ? 2.99 -26.484 -10.547 1 98.69 98 ASP B C 1
ATOM 3189 O O . ASP B 1 98 ? 2.344 -27.516 -10.773 1 98.69 98 ASP B O 1
ATOM 3193 N N . ILE B 1 99 ? 2.824 -25.688 -9.5 1 97.94 99 ILE B N 1
ATOM 3194 C CA . ILE B 1 99 ? 1.771 -25.969 -8.531 1 97.94 99 ILE B CA 1
ATOM 3195 C C . ILE B 1 99 ? 0.455 -25.359 -9.008 1 97.94 99 ILE B C 1
ATOM 3197 O O . ILE B 1 99 ? 0.359 -24.141 -9.195 1 97.94 99 ILE B O 1
ATOM 3201 N N . GLY B 1 100 ? -0.558 -26.156 -9.07 1 95.75 100 GLY B N 1
ATOM 3202 C CA . GLY B 1 100 ? -1.769 -25.75 -9.766 1 95.75 100 GLY B CA 1
ATOM 3203 C C . GLY B 1 100 ? -1.614 -25.75 -11.273 1 95.75 100 GLY B C 1
ATOM 3204 O O . GLY B 1 100 ? -1.931 -24.75 -11.93 1 95.75 100 GLY B O 1
ATOM 3205 N N . CYS B 1 101 ? -1.247 -26.859 -11.859 1 96.19 101 CYS B N 1
ATOM 3206 C CA . CYS B 1 101 ? -0.817 -26.875 -13.25 1 96.19 101 CYS B CA 1
ATOM 3207 C C . CYS B 1 101 ? -2.014 -27 -14.188 1 96.19 101 CYS B C 1
ATOM 3209 O O . CYS B 1 101 ? -1.861 -26.906 -15.406 1 96.19 101 CYS B O 1
ATOM 3211 N N . ALA B 1 102 ? -3.191 -27.156 -13.633 1 92.5 102 ALA B N 1
ATOM 3212 C CA . ALA B 1 102 ? -4.414 -27.266 -14.422 1 92.5 102 ALA B CA 1
ATOM 3213 C C . ALA B 1 102 ? -4.246 -28.297 -15.539 1 92.5 102 ALA B C 1
ATOM 3215 O O . ALA B 1 102 ? -3.844 -29.438 -15.289 1 92.5 102 ALA B O 1
ATOM 3216 N N . MET B 1 103 ? -4.562 -27.844 -16.766 1 91.25 103 MET B N 1
ATOM 3217 C CA . MET B 1 103 ? -4.543 -28.812 -17.875 1 91.25 103 MET B CA 1
ATOM 3218 C C . MET B 1 103 ? -3.143 -28.938 -18.453 1 91.25 103 MET B C 1
ATOM 3220 O O . MET B 1 103 ? -2.953 -29.578 -19.484 1 91.25 103 MET B O 1
ATOM 3224 N N . GLY B 1 104 ? -2.164 -28.281 -17.938 1 95.19 104 GLY B N 1
ATOM 3225 C CA . GLY B 1 104 ? -0.767 -28.562 -18.219 1 95.19 104 GLY B CA 1
ATOM 3226 C C . GLY B 1 104 ? -0.187 -27.688 -19.312 1 95.19 104 GLY B C 1
ATOM 3227 O O . GLY B 1 104 ? 0.92 -27.922 -19.797 1 95.19 104 GLY B O 1
ATOM 3228 N N . PHE B 1 105 ? -0.817 -26.562 -19.656 1 93.38 105 PHE B N 1
ATOM 3229 C CA . PHE B 1 105 ? -0.384 -25.75 -20.797 1 93.38 105 PHE B CA 1
ATOM 3230 C C . PHE B 1 105 ? 0.952 -25.078 -20.5 1 93.38 105 PHE B C 1
ATOM 3232 O O . PHE B 1 105 ? 1.818 -25 -21.375 1 93.38 105 PHE B O 1
ATOM 3239 N N . TYR B 1 106 ? 1.127 -24.594 -19.297 1 95.81 106 TYR B N 1
ATOM 3240 C CA . TYR B 1 106 ? 2.4 -24 -18.891 1 95.81 106 TYR B CA 1
ATOM 3241 C C . TYR B 1 106 ? 3.523 -25.031 -18.969 1 95.81 106 TYR B C 1
ATOM 3243 O O . TYR B 1 106 ? 4.609 -24.734 -19.484 1 95.81 106 TYR B O 1
ATOM 3251 N N . LEU B 1 107 ? 3.25 -26.172 -18.547 1 97.81 107 LEU B N 1
ATOM 3252 C CA . LEU B 1 107 ? 4.246 -27.234 -18.516 1 97.81 107 LEU B CA 1
ATOM 3253 C C . LEU B 1 107 ? 4.543 -27.75 -19.922 1 97.81 107 LEU B C 1
ATOM 3255 O O . LEU B 1 107 ? 5.664 -28.172 -20.203 1 97.81 107 LEU B O 1
ATOM 3259 N N . GLU B 1 108 ? 3.557 -27.734 -20.797 1 97 108 GLU B N 1
ATOM 3260 C CA . GLU B 1 108 ? 3.783 -28.125 -22.188 1 97 108 GLU B CA 1
ATOM 3261 C C . GLU B 1 108 ? 4.84 -27.219 -22.828 1 97 108 GLU B C 1
ATOM 3263 O O . GLU B 1 108 ? 5.746 -27.719 -23.5 1 97 108 GLU B O 1
ATOM 3268 N N . TYR B 1 109 ? 4.66 -25.953 -22.578 1 96 109 TYR B N 1
ATOM 3269 C CA . TYR B 1 109 ? 5.637 -25 -23.094 1 96 109 TYR B CA 1
ATOM 3270 C C . TYR B 1 109 ? 7.023 -25.297 -22.531 1 96 109 TYR B C 1
ATOM 3272 O O . TYR B 1 109 ? 8 -25.344 -23.281 1 96 109 TYR B O 1
ATOM 3280 N N . ALA B 1 110 ? 7.137 -25.516 -21.266 1 97.56 110 ALA B N 1
ATOM 3281 C CA . ALA B 1 110 ? 8.406 -25.797 -20.609 1 97.56 110 ALA B CA 1
ATOM 3282 C C . ALA B 1 110 ? 9.055 -27.047 -21.188 1 97.56 110 ALA B C 1
ATOM 3284 O O . ALA B 1 110 ? 10.258 -27.062 -21.469 1 97.56 110 ALA B O 1
ATOM 3285 N N . GLN B 1 111 ? 8.219 -28.016 -21.312 1 97.62 111 GLN B N 1
ATOM 3286 C CA . GLN B 1 111 ? 8.695 -29.281 -21.859 1 97.62 111 GLN B CA 1
ATOM 3287 C C . GLN B 1 111 ? 9.297 -29.094 -23.25 1 97.62 111 GLN B C 1
ATOM 3289 O O . GLN B 1 111 ? 10.344 -29.672 -23.547 1 97.62 111 GLN B O 1
ATOM 3294 N N . ASN B 1 112 ? 8.664 -28.328 -24.047 1 96.25 112 ASN B N 1
ATOM 3295 C CA . ASN B 1 112 ? 9.125 -28.078 -25.406 1 96.25 112 ASN B CA 1
ATOM 3296 C C . ASN B 1 112 ? 10.461 -27.344 -25.422 1 96.25 112 ASN B C 1
ATOM 3298 O O . ASN B 1 112 ? 11.188 -27.375 -26.406 1 96.25 112 ASN B O 1
ATOM 3302 N N . PHE B 1 113 ? 10.789 -26.703 -24.344 1 96.06 113 PHE B N 1
ATOM 3303 C CA . PHE B 1 113 ? 12.047 -25.969 -24.25 1 96.06 113 PHE B CA 1
ATOM 3304 C C . PHE B 1 113 ? 13.086 -26.766 -23.484 1 96.06 113 PHE B C 1
ATOM 3306 O O . PHE B 1 113 ? 14.156 -26.25 -23.156 1 96.06 113 PHE B O 1
ATOM 3313 N N . GLY B 1 114 ? 12.75 -27.984 -23.078 1 97.5 114 GLY B N 1
ATOM 3314 C CA . GLY B 1 114 ? 13.766 -28.875 -22.547 1 97.5 114 GLY B CA 1
ATOM 3315 C C . GLY B 1 114 ? 13.719 -29.016 -21.047 1 97.5 114 GLY B C 1
ATOM 3316 O O . GLY B 1 114 ? 14.617 -29.609 -20.438 1 97.5 114 GLY B O 1
ATOM 3317 N N . TRP B 1 115 ? 12.719 -28.484 -20.406 1 98.44 115 TRP B N 1
ATOM 3318 C CA . TRP B 1 115 ? 12.609 -28.609 -18.953 1 98.44 115 TRP B CA 1
ATOM 3319 C C . TRP B 1 115 ? 12.133 -30 -18.562 1 98.44 115 TRP B C 1
ATOM 3321 O O . TRP B 1 115 ? 11.305 -30.594 -19.266 1 98.44 115 TRP B O 1
ATOM 3331 N N . ASP B 1 116 ? 12.672 -30.516 -17.469 1 98.62 116 ASP B N 1
ATOM 3332 C CA . ASP B 1 116 ? 12.039 -31.625 -16.766 1 98.62 116 ASP B CA 1
ATOM 3333 C C . ASP B 1 116 ? 10.852 -31.141 -15.93 1 98.62 116 ASP B C 1
ATOM 3335 O O . ASP B 1 116 ? 11.016 -30.312 -15.031 1 98.62 116 ASP B O 1
ATOM 3339 N N . ILE B 1 117 ? 9.648 -31.641 -16.25 1 98.69 117 ILE B N 1
ATOM 3340 C CA . ILE B 1 117 ? 8.445 -30.969 -15.766 1 98.69 117 ILE B CA 1
ATOM 3341 C C . ILE B 1 117 ? 7.789 -31.828 -14.672 1 98.69 117 ILE B C 1
ATOM 3343 O O . ILE B 1 117 ? 7.797 -33.062 -14.75 1 98.69 117 ILE B O 1
ATOM 3347 N N . TYR B 1 118 ? 7.324 -31.188 -13.641 1 98.69 118 TYR B N 1
ATOM 3348 C CA . TYR B 1 118 ? 6.484 -31.719 -12.57 1 98.69 118 TYR B CA 1
ATOM 3349 C C . TYR B 1 118 ? 5.27 -30.812 -12.344 1 98.69 118 TYR B C 1
ATOM 3351 O O . TYR B 1 118 ? 5.359 -29.594 -12.469 1 98.69 118 TYR B O 1
ATOM 3359 N N . GLY B 1 119 ? 4.141 -31.391 -12 1 98.56 119 GLY B N 1
ATOM 3360 C CA . GLY B 1 119 ? 2.938 -30.625 -11.734 1 98.56 119 GLY B CA 1
ATOM 3361 C C . GLY B 1 119 ? 2.123 -31.172 -10.578 1 98.56 119 GLY B C 1
ATOM 3362 O O . GLY B 1 119 ? 2.145 -32.375 -10.305 1 98.56 119 GLY B O 1
ATOM 3363 N N . VAL B 1 120 ? 1.489 -30.312 -9.875 1 96.75 120 VAL B N 1
ATOM 3364 C CA . VAL B 1 120 ? 0.505 -30.672 -8.859 1 96.75 120 VAL B CA 1
ATOM 3365 C C . VAL B 1 120 ? -0.84 -30.031 -9.203 1 96.75 120 VAL B C 1
ATOM 3367 O O . VAL B 1 120 ? -0.909 -28.844 -9.508 1 96.75 120 VAL B O 1
ATOM 3370 N N . GLU B 1 121 ? -1.858 -30.812 -9.188 1 93.81 121 GLU B N 1
ATOM 3371 C CA . GLU B 1 121 ? -3.191 -30.328 -9.531 1 93.81 121 GLU B CA 1
ATOM 3372 C C . GLU B 1 121 ? -4.266 -31.047 -8.719 1 93.81 121 GLU B C 1
ATOM 3374 O O . GLU B 1 121 ? -4.258 -32.281 -8.617 1 93.81 121 GLU B O 1
ATOM 3379 N N . ILE B 1 122 ? -5.141 -30.25 -8.172 1 88.75 122 ILE B N 1
ATOM 3380 C CA . ILE B 1 122 ? -6.137 -30.781 -7.25 1 88.75 122 ILE B CA 1
ATOM 3381 C C . ILE B 1 122 ? -7.258 -31.453 -8.039 1 88.75 122 ILE B C 1
ATOM 3383 O O . ILE B 1 122 ? -7.848 -32.438 -7.57 1 88.75 122 ILE B O 1
ATOM 3387 N N . SER B 1 123 ? -7.609 -30.953 -9.164 1 86.38 123 SER B N 1
ATOM 3388 C CA . SER B 1 123 ? -8.664 -31.531 -9.984 1 86.38 123 SER B CA 1
ATOM 3389 C C . SER B 1 123 ? -8.188 -32.781 -10.688 1 86.38 123 SER B C 1
ATOM 3391 O O . SER B 1 123 ? -7.273 -32.75 -11.508 1 86.38 123 SER B O 1
ATOM 3393 N N . GLN B 1 124 ? -8.875 -33.844 -10.445 1 88.94 124 GLN B N 1
ATOM 3394 C CA . GLN B 1 124 ? -8.516 -35.094 -11.094 1 88.94 124 GLN B CA 1
ATOM 3395 C C . GLN B 1 124 ? -8.648 -35 -12.609 1 88.94 124 GLN B C 1
ATOM 3397 O O . GLN B 1 124 ? -7.789 -35.469 -13.352 1 88.94 124 GLN B O 1
ATOM 3402 N N . TYR B 1 125 ? -9.688 -34.375 -12.977 1 86.62 125 TYR B N 1
ATOM 3403 C CA . TYR B 1 125 ? -9.945 -34.188 -14.398 1 86.62 125 TYR B CA 1
ATOM 3404 C C . TYR B 1 125 ? -8.797 -33.469 -15.078 1 86.62 125 TYR B C 1
ATOM 3406 O O . TYR B 1 125 ? -8.281 -33.906 -16.109 1 86.62 125 TYR B O 1
ATOM 3414 N N . ALA B 1 126 ? -8.406 -32.375 -14.523 1 90.5 126 ALA B N 1
ATOM 3415 C CA . ALA B 1 126 ? -7.344 -31.547 -15.094 1 90.5 126 ALA B CA 1
ATOM 3416 C C . ALA B 1 126 ? -6.004 -32.281 -15.047 1 90.5 126 ALA B C 1
ATOM 3418 O O . ALA B 1 126 ? -5.227 -32.219 -16 1 90.5 126 ALA B O 1
ATOM 3419 N N . ALA B 1 127 ? -5.789 -32.969 -13.977 1 93.94 127 ALA B N 1
ATOM 3420 C CA . ALA B 1 127 ? -4.547 -33.719 -13.828 1 93.94 127 ALA B CA 1
ATOM 3421 C C . ALA B 1 127 ? -4.438 -34.812 -14.875 1 93.94 127 ALA B C 1
ATOM 3423 O O . ALA B 1 127 ? -3.373 -35 -15.469 1 93.94 127 ALA B O 1
ATOM 3424 N N . ASP B 1 128 ? -5.527 -35.469 -15.07 1 94.38 128 ASP B N 1
ATOM 3425 C CA . ASP B 1 128 ? -5.543 -36.531 -16.078 1 94.38 128 ASP B CA 1
ATOM 3426 C C . ASP B 1 128 ? -5.285 -35.969 -17.469 1 94.38 128 ASP B C 1
ATOM 3428 O O . ASP B 1 128 ? -4.531 -36.562 -18.25 1 94.38 128 ASP B O 1
ATOM 3432 N N . TYR B 1 129 ? -5.941 -34.938 -17.734 1 92.88 129 TYR B N 1
ATOM 3433 C CA . TYR B 1 129 ? -5.723 -34.281 -19.031 1 92.88 129 TYR B CA 1
ATOM 3434 C C . TYR B 1 129 ? -4.258 -33.906 -19.203 1 92.88 129 TYR B C 1
ATOM 3436 O O . TYR B 1 129 ? -3.668 -34.156 -20.25 1 92.88 129 TYR B O 1
ATOM 3444 N N . ALA B 1 130 ? -3.676 -33.344 -18.219 1 96 130 ALA B N 1
ATOM 3445 C CA . ALA B 1 130 ? -2.283 -32.906 -18.266 1 96 130 ALA B CA 1
ATOM 3446 C C . ALA B 1 130 ? -1.344 -34.094 -18.469 1 96 130 ALA B C 1
ATOM 3448 O O . ALA B 1 130 ? -0.398 -34 -19.266 1 96 130 ALA B O 1
ATOM 3449 N N . ARG B 1 131 ? -1.587 -35.188 -17.812 1 97.81 131 ARG B N 1
ATOM 3450 C CA . ARG B 1 131 ? -0.776 -36.375 -17.969 1 97.81 131 ARG B CA 1
ATOM 3451 C C . ARG B 1 131 ? -0.787 -36.875 -19.422 1 97.81 131 ARG B C 1
ATOM 3453 O O . ARG B 1 131 ? 0.255 -37.219 -19.969 1 97.81 131 ARG B O 1
ATOM 3460 N N . GLN B 1 132 ? -1.906 -36.844 -19.922 1 96.69 132 GLN B N 1
ATOM 3461 C CA . GLN B 1 132 ? -2.055 -37.281 -21.312 1 96.69 132 GLN B CA 1
ATOM 3462 C C . GLN B 1 132 ? -1.368 -36.312 -22.266 1 96.69 132 GLN B C 1
ATOM 3464 O O . GLN B 1 132 ? -0.627 -36.75 -23.156 1 96.69 132 GLN B O 1
ATOM 3469 N N . LEU B 1 133 ? -1.643 -35.094 -22.078 1 94.69 133 LEU B N 1
ATOM 3470 C CA . LEU B 1 133 ? -1.073 -34.062 -22.938 1 94.69 133 LEU B CA 1
ATOM 3471 C C . LEU B 1 133 ? 0.45 -34.125 -22.922 1 94.69 133 LEU B C 1
ATOM 3473 O O . LEU B 1 133 ? 1.089 -34 -23.969 1 94.69 133 LEU B O 1
ATOM 3477 N N . LEU B 1 134 ? 1.001 -34.281 -21.766 1 97.69 134 LEU B N 1
ATOM 3478 C CA . LEU B 1 134 ? 2.439 -34.156 -21.578 1 97.69 134 LEU B CA 1
ATOM 3479 C C . LEU B 1 134 ? 3.135 -35.5 -21.656 1 97.69 134 LEU B C 1
ATOM 3481 O O . LEU B 1 134 ? 4.367 -35.594 -21.672 1 97.69 134 LEU B O 1
ATOM 3485 N N . ASN B 1 135 ? 2.346 -36.562 -21.703 1 97.5 135 ASN B N 1
ATOM 3486 C CA . ASN B 1 135 ? 2.857 -37.938 -21.734 1 97.5 135 ASN B CA 1
ATOM 3487 C C . ASN B 1 135 ? 3.869 -38.188 -20.625 1 97.5 135 ASN B C 1
ATOM 3489 O O . ASN B 1 135 ? 5 -38.594 -20.875 1 97.5 135 ASN B O 1
ATOM 3493 N N . THR B 1 136 ? 3.434 -37.906 -19.391 1 96.94 136 THR B N 1
ATOM 3494 C CA . THR B 1 136 ? 4.305 -38.031 -18.234 1 96.94 136 THR B CA 1
ATOM 3495 C C . THR B 1 136 ? 3.506 -38.5 -17 1 96.94 136 THR B C 1
ATOM 3497 O O . THR B 1 136 ? 2.293 -38.281 -16.938 1 96.94 136 THR B O 1
ATOM 3500 N N . LYS B 1 137 ? 4.176 -39.094 -16.078 1 95.88 137 LYS B N 1
ATOM 3501 C CA . LYS B 1 137 ? 3.566 -39.5 -14.812 1 95.88 137 LYS B CA 1
ATOM 3502 C C . LYS B 1 137 ? 3.883 -38.5 -13.703 1 95.88 137 LYS B C 1
ATOM 3504 O O . LYS B 1 137 ? 3.42 -38.656 -12.57 1 95.88 137 LYS B O 1
ATOM 3509 N N . ASN B 1 138 ? 4.617 -37.438 -14.023 1 98.12 138 ASN B N 1
ATOM 3510 C CA . ASN B 1 138 ? 5.086 -36.5 -13.016 1 98.12 138 ASN B CA 1
ATOM 3511 C C . ASN B 1 138 ? 4.039 -35.438 -12.719 1 98.12 138 ASN B C 1
ATOM 3513 O O . ASN B 1 138 ? 4.379 -34.312 -12.328 1 98.12 138 ASN B O 1
ATOM 3517 N N . ILE B 1 139 ? 2.805 -35.75 -13.055 1 98.12 139 ILE B N 1
ATOM 3518 C CA . ILE B 1 139 ? 1.671 -34.906 -12.648 1 98.12 139 ILE B CA 1
ATOM 3519 C C . ILE B 1 139 ? 0.962 -35.562 -11.461 1 98.12 139 ILE B C 1
ATOM 3521 O O . ILE B 1 139 ? 0.362 -36.625 -11.586 1 98.12 139 ILE B O 1
ATOM 3525 N N . PHE B 1 140 ? 1.018 -34.906 -10.336 1 97.06 140 PHE B N 1
ATOM 3526 C CA . PHE B 1 140 ? 0.487 -35.438 -9.094 1 97.06 140 PHE B CA 1
ATOM 3527 C C . PHE B 1 140 ? -0.865 -34.812 -8.766 1 97.06 140 PHE B C 1
ATOM 3529 O O . PHE B 1 140 ? -0.987 -33.594 -8.688 1 97.06 140 PHE B O 1
ATOM 3536 N N . ASN B 1 141 ? -1.861 -35.625 -8.609 1 93.44 141 ASN B N 1
ATOM 3537 C CA . ASN B 1 141 ? -3.188 -35.156 -8.211 1 93.44 141 ASN B CA 1
ATOM 3538 C C . ASN B 1 141 ? -3.312 -35.062 -6.695 1 93.44 141 ASN B C 1
ATOM 3540 O O . ASN B 1 141 ? -3.127 -36.062 -5.984 1 93.44 141 ASN B O 1
ATOM 3544 N N . GLY B 1 142 ? -3.561 -33.844 -6.199 1 89.19 142 GLY B N 1
ATOM 3545 C CA . GLY B 1 142 ? -3.711 -33.625 -4.77 1 89.19 142 GLY B CA 1
ATOM 3546 C C . GLY B 1 142 ? -3.416 -32.188 -4.348 1 89.19 142 GLY B C 1
ATOM 3547 O O . GLY B 1 142 ? -3.252 -31.312 -5.191 1 89.19 142 GLY B O 1
ATOM 3548 N N . THR B 1 143 ? -3.443 -32.031 -3.051 1 88.12 143 THR B N 1
ATOM 3549 C CA . THR B 1 143 ? -3.098 -30.734 -2.48 1 88.12 143 THR B CA 1
ATOM 3550 C C . THR B 1 143 ? -1.621 -30.688 -2.098 1 88.12 143 THR B C 1
ATOM 3552 O O . THR B 1 143 ? -1.027 -31.719 -1.767 1 88.12 143 THR B O 1
ATOM 3555 N N . ILE B 1 144 ? -1.125 -29.531 -2.189 1 89.69 144 ILE B N 1
ATOM 3556 C CA . ILE B 1 144 ? 0.296 -29.344 -1.91 1 89.69 144 ILE B CA 1
ATOM 3557 C C . ILE B 1 144 ? 0.598 -29.781 -0.475 1 89.69 144 ILE B C 1
ATOM 3559 O O . ILE B 1 144 ? 1.708 -30.219 -0.172 1 89.69 144 ILE B O 1
ATOM 3563 N N . GLU B 1 145 ? -0.374 -29.672 0.352 1 87.88 145 GLU B N 1
ATOM 3564 C CA . GLU B 1 145 ? -0.219 -30.062 1.75 1 87.88 145 GLU B CA 1
ATOM 3565 C C . GLU B 1 145 ? 0.131 -31.531 1.875 1 87.88 145 GLU B C 1
ATOM 3567 O O . GLU B 1 145 ? 0.885 -31.938 2.768 1 87.88 145 GLU B O 1
ATOM 3572 N N . ASN B 1 146 ? -0.332 -32.312 0.939 1 88.44 146 ASN B N 1
ATOM 3573 C CA . ASN B 1 146 ? -0.209 -33.75 1.076 1 88.44 146 ASN B CA 1
ATOM 3574 C C . ASN B 1 146 ? 0.827 -34.312 0.112 1 88.44 146 ASN B C 1
ATOM 3576 O O . ASN B 1 146 ? 0.94 -35.531 -0.037 1 88.44 146 ASN B O 1
ATOM 3580 N N . ILE B 1 147 ? 1.522 -33.531 -0.538 1 93.62 147 ILE B N 1
ATOM 3581 C CA . ILE B 1 147 ? 2.537 -34 -1.488 1 93.62 147 ILE B CA 1
ATOM 3582 C C . ILE B 1 147 ? 3.926 -33.625 -0.964 1 93.62 147 ILE B C 1
ATOM 3584 O O . ILE B 1 147 ? 4.105 -32.594 -0.329 1 93.62 147 ILE B O 1
ATOM 3588 N N . GLU B 1 148 ? 4.82 -34.531 -1.206 1 96.44 148 GLU B N 1
ATOM 3589 C CA . GLU B 1 148 ? 6.203 -34.312 -0.795 1 96.44 148 GLU B CA 1
ATOM 3590 C C . GLU B 1 148 ? 7.172 -34.594 -1.941 1 96.44 148 GLU B C 1
ATOM 3592 O O . GLU B 1 148 ? 7.004 -35.562 -2.684 1 96.44 148 GLU B O 1
ATOM 3597 N N . PHE B 1 149 ? 8.133 -33.688 -2.053 1 98 149 PHE B N 1
ATOM 3598 C CA . PHE B 1 149 ? 9.234 -33.906 -2.986 1 98 149 PHE B CA 1
ATOM 3599 C C . PHE B 1 149 ? 10.57 -33.875 -2.256 1 98 149 PHE B C 1
ATOM 3601 O O . PHE B 1 149 ? 10.641 -33.469 -1.092 1 98 149 PHE B O 1
ATOM 3608 N N . GLU B 1 150 ? 11.602 -34.406 -2.943 1 97.75 150 GLU B N 1
ATOM 3609 C CA . GLU B 1 150 ? 12.961 -34.344 -2.398 1 97.75 150 GLU B CA 1
ATOM 3610 C C . GLU B 1 150 ? 13.414 -32.906 -2.213 1 97.75 150 GLU B C 1
ATOM 3612 O O . GLU B 1 150 ? 13.031 -32.031 -2.988 1 97.75 150 GLU B O 1
ATOM 3617 N N . ASP B 1 151 ? 14.25 -32.719 -1.212 1 98.12 151 ASP B N 1
ATOM 3618 C CA . ASP B 1 151 ? 14.828 -31.391 -1.005 1 98.12 151 ASP B CA 1
ATOM 3619 C C . ASP B 1 151 ? 15.664 -30.953 -2.209 1 98.12 151 ASP B C 1
ATOM 3621 O O . ASP B 1 151 ? 16.312 -31.781 -2.842 1 98.12 151 ASP B O 1
ATOM 3625 N N . GLU B 1 152 ? 15.617 -29.672 -2.473 1 98.19 152 GLU B N 1
ATOM 3626 C CA . GLU B 1 152 ? 16.453 -29.062 -3.496 1 98.19 152 GLU B CA 1
ATOM 3627 C C . GLU B 1 152 ? 16.312 -29.781 -4.832 1 98.19 152 GLU B C 1
ATOM 3629 O O . GLU B 1 152 ? 17.312 -30.078 -5.484 1 98.19 152 GLU B O 1
ATOM 3634 N N . LYS B 1 153 ? 15.148 -30.031 -5.145 1 98.44 153 LYS B N 1
ATOM 3635 C CA . LYS B 1 153 ? 14.883 -30.781 -6.375 1 98.44 153 LYS B CA 1
ATOM 3636 C C . LYS B 1 153 ? 14.672 -29.844 -7.555 1 98.44 153 LYS B C 1
ATOM 3638 O O . LYS B 1 153 ? 15.062 -30.156 -8.68 1 98.44 153 LYS B O 1
ATOM 3643 N N . PHE B 1 154 ? 14.117 -28.734 -7.32 1 98.81 154 PHE B N 1
ATOM 3644 C CA . PHE B 1 154 ? 13.586 -27.938 -8.422 1 98.81 154 PHE B CA 1
ATOM 3645 C C . PHE B 1 154 ? 14.438 -26.688 -8.648 1 98.81 154 PHE B C 1
ATOM 3647 O O . PHE B 1 154 ? 14.844 -26.031 -7.691 1 98.81 154 PHE B O 1
ATOM 3654 N N . ASP B 1 155 ? 14.664 -26.359 -9.906 1 98.81 155 ASP B N 1
ATOM 3655 C CA . ASP B 1 155 ? 15.273 -25.094 -10.305 1 98.81 155 ASP B CA 1
ATOM 3656 C C . ASP B 1 155 ? 14.242 -23.969 -10.289 1 98.81 155 ASP B C 1
ATOM 3658 O O . ASP B 1 155 ? 14.586 -22.812 -10.039 1 98.81 155 ASP B O 1
ATOM 3662 N N . VAL B 1 156 ? 13.047 -24.312 -10.633 1 98.81 156 VAL B N 1
ATOM 3663 C CA . VAL B 1 156 ? 11.969 -23.328 -10.703 1 98.81 156 VAL B CA 1
ATOM 3664 C C . VAL B 1 156 ? 10.695 -23.938 -10.117 1 98.81 156 VAL B C 1
ATOM 3666 O O . VAL B 1 156 ? 10.359 -25.094 -10.398 1 98.81 156 VAL B O 1
ATOM 3669 N N . ILE B 1 157 ? 10.023 -23.203 -9.312 1 98.81 157 ILE B N 1
ATOM 3670 C CA . ILE B 1 157 ? 8.656 -23.516 -8.883 1 98.81 157 ILE B CA 1
ATOM 3671 C C . ILE B 1 157 ? 7.727 -22.359 -9.273 1 98.81 157 ILE B C 1
ATOM 3673 O O . ILE B 1 157 ? 8.086 -21.188 -9.148 1 98.81 157 ILE B O 1
ATOM 3677 N N . THR B 1 158 ? 6.582 -22.734 -9.781 1 98.69 158 THR B N 1
ATOM 3678 C CA . THR B 1 158 ? 5.645 -21.688 -10.172 1 98.69 158 THR B CA 1
ATOM 3679 C C . THR B 1 158 ? 4.285 -21.906 -9.516 1 98.69 158 THR B C 1
ATOM 3681 O O . THR B 1 158 ? 3.9 -23.047 -9.234 1 98.69 158 THR B O 1
ATOM 3684 N N . MET B 1 159 ? 3.635 -20.875 -9.203 1 98.12 159 MET B N 1
ATOM 3685 C CA . MET B 1 159 ? 2.236 -20.797 -8.789 1 98.12 159 MET B CA 1
ATOM 3686 C C . MET B 1 159 ? 1.514 -19.672 -9.531 1 98.12 159 MET B C 1
ATOM 3688 O O . MET B 1 159 ? 1.608 -18.5 -9.141 1 98.12 159 MET B O 1
ATOM 3692 N N . TRP B 1 160 ? 0.788 -20.031 -10.547 1 96.94 160 TRP B N 1
ATOM 3693 C CA . TRP B 1 160 ? 0.038 -19.047 -11.32 1 96.94 160 TRP B CA 1
ATOM 3694 C C . TRP B 1 160 ? -1.427 -19.016 -10.891 1 96.94 160 TRP B C 1
ATOM 3696 O O . TRP B 1 160 ? -2.199 -19.906 -11.266 1 96.94 160 TRP B O 1
ATOM 3706 N N . LEU B 1 161 ? -1.778 -17.938 -10.125 1 95.25 161 LEU B N 1
ATOM 3707 C CA . LEU B 1 161 ? -3.135 -17.797 -9.609 1 95.25 161 LEU B CA 1
ATOM 3708 C C . LEU B 1 161 ? -3.502 -18.984 -8.711 1 95.25 161 LEU B C 1
ATOM 3710 O O . LEU B 1 161 ? -4.562 -19.578 -8.875 1 95.25 161 LEU B O 1
ATOM 3714 N N . VAL B 1 162 ? -2.65 -19.25 -7.793 1 95.75 162 VAL B N 1
ATOM 3715 C CA . VAL B 1 162 ? -2.816 -20.391 -6.898 1 95.75 162 VAL B CA 1
ATOM 3716 C C . VAL B 1 162 ? -2.66 -19.938 -5.449 1 95.75 162 VAL B C 1
ATOM 3718 O O . VAL B 1 162 ? -3.496 -20.25 -4.598 1 95.75 162 VAL B O 1
ATOM 3721 N N . LEU B 1 163 ? -1.652 -19.141 -5.164 1 97.06 163 LEU B N 1
ATOM 3722 C CA . LEU B 1 163 ? -1.28 -18.766 -3.805 1 97.06 163 LEU B CA 1
ATOM 3723 C C . LEU B 1 163 ? -2.441 -18.078 -3.092 1 97.06 163 LEU B C 1
ATOM 3725 O O . LEU B 1 163 ? -2.625 -18.25 -1.885 1 97.06 163 LEU B O 1
ATOM 3729 N N . GLU B 1 164 ? -3.227 -17.281 -3.777 1 96.25 164 GLU B N 1
ATOM 3730 C CA . GLU B 1 164 ? -4.34 -16.547 -3.199 1 96.25 164 GLU B CA 1
ATOM 3731 C C . GLU B 1 164 ? -5.406 -17.484 -2.641 1 96.25 164 GLU B C 1
ATOM 3733 O O . GLU B 1 164 ? -6.219 -17.078 -1.808 1 96.25 164 GLU B O 1
ATOM 3738 N N . HIS B 1 165 ? -5.375 -18.703 -3.107 1 92.44 165 HIS B N 1
ATOM 3739 C CA . HIS B 1 165 ? -6.387 -19.672 -2.693 1 92.44 165 HIS B CA 1
ATOM 3740 C C . HIS B 1 165 ? -5.926 -20.453 -1.469 1 92.44 165 HIS B C 1
ATOM 3742 O O . HIS B 1 165 ? -6.719 -21.172 -0.855 1 92.44 165 HIS B O 1
ATOM 3748 N N . MET B 1 166 ? -4.715 -20.359 -1.136 1 92 166 MET B N 1
ATOM 3749 C CA . MET B 1 166 ? -4.172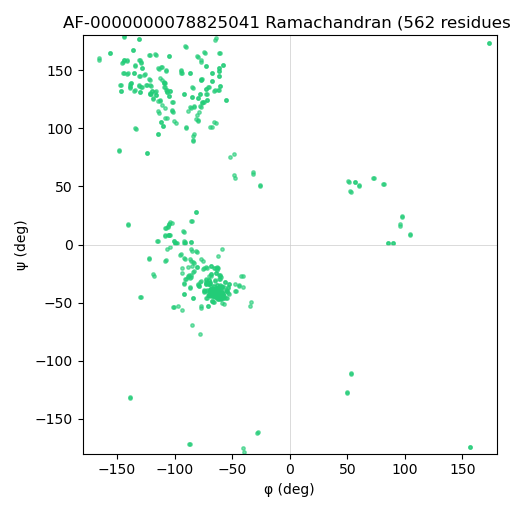 -21.172 -0.058 1 92 166 MET B CA 1
ATOM 3750 C C . MET B 1 166 ? -4.715 -20.719 1.295 1 92 166 MET B C 1
ATOM 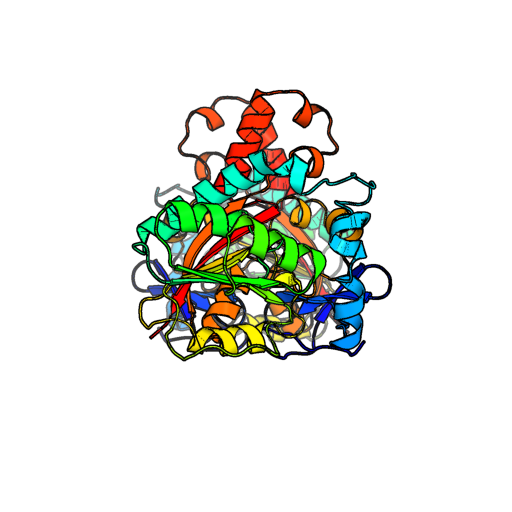3752 O O . MET B 1 166 ? -4.664 -19.547 1.624 1 92 166 MET B O 1
ATOM 3756 N N . VAL B 1 167 ? -5.086 -21.641 2.088 1 91.12 167 VAL B N 1
ATOM 3757 C CA . VAL B 1 167 ? -5.648 -21.359 3.404 1 91.12 167 VAL B CA 1
ATOM 3758 C C . VAL B 1 167 ? -4.535 -20.922 4.352 1 91.12 167 VAL B C 1
ATOM 3760 O O . VAL B 1 167 ? -4.742 -20.031 5.184 1 91.12 167 VAL B O 1
ATOM 3763 N N . LYS B 1 168 ? -3.418 -21.578 4.215 1 93.06 168 LYS B N 1
ATOM 3764 C CA . LYS B 1 168 ? -2.227 -21.234 4.992 1 93.06 168 LYS B CA 1
ATOM 3765 C C . LYS B 1 168 ? -1.039 -20.938 4.078 1 93.06 168 LYS B C 1
ATOM 3767 O O . LYS B 1 168 ? -0.099 -21.734 4 1 93.06 168 LYS B O 1
ATOM 3772 N N . PRO B 1 169 ? -1.051 -19.75 3.527 1 95.56 169 PRO B N 1
ATOM 3773 C CA . PRO B 1 169 ? -0.044 -19.469 2.504 1 95.56 169 PRO B CA 1
ATOM 3774 C C . PRO B 1 169 ? 1.382 -19.516 3.051 1 95.56 169 PRO B C 1
ATOM 3776 O O . PRO B 1 169 ? 2.297 -19.953 2.357 1 95.56 169 PRO B O 1
ATOM 3779 N N . VAL B 1 170 ? 1.586 -19.094 4.273 1 97.5 170 VAL B N 1
ATOM 3780 C CA . VAL B 1 170 ? 2.922 -19.062 4.859 1 97.5 170 VAL B CA 1
ATOM 3781 C C . VAL B 1 170 ? 3.449 -20.484 5.035 1 97.5 170 VAL B C 1
ATOM 3783 O O . VAL B 1 170 ? 4.594 -20.766 4.688 1 97.5 170 VAL B O 1
ATOM 3786 N N . ASP B 1 171 ? 2.568 -21.375 5.555 1 95.88 171 ASP B N 1
ATOM 3787 C CA . ASP B 1 171 ? 2.961 -22.766 5.727 1 95.88 171 ASP B CA 1
ATOM 3788 C C . ASP B 1 171 ? 3.373 -23.391 4.395 1 95.88 171 ASP B C 1
ATOM 3790 O O . ASP B 1 171 ? 4.359 -24.125 4.324 1 95.88 171 ASP B O 1
ATOM 3794 N N . ILE B 1 172 ? 2.623 -23.062 3.396 1 95.69 172 ILE B N 1
ATOM 3795 C CA . ILE B 1 172 ? 2.879 -23.641 2.076 1 95.69 172 ILE B CA 1
ATOM 3796 C C . ILE B 1 172 ? 4.191 -23.094 1.524 1 95.69 172 ILE B C 1
ATOM 3798 O O . ILE B 1 172 ? 5.012 -23.844 0.995 1 95.69 172 ILE B O 1
ATOM 3802 N N . LEU B 1 173 ? 4.402 -21.828 1.649 1 98.06 173 LEU B N 1
ATOM 3803 C CA . LEU B 1 173 ? 5.617 -21.188 1.146 1 98.06 173 LEU B CA 1
ATOM 3804 C C . LEU B 1 173 ? 6.852 -21.734 1.857 1 98.06 173 LEU B C 1
ATOM 3806 O O . LEU B 1 173 ? 7.902 -21.906 1.237 1 98.06 173 LEU B O 1
ATOM 3810 N N . LEU B 1 174 ? 6.719 -22 3.133 1 97.69 174 LEU B N 1
ATOM 3811 C CA . LEU B 1 174 ? 7.816 -22.578 3.893 1 97.69 174 LEU B CA 1
ATOM 3812 C C . LEU B 1 174 ? 8.086 -24.016 3.451 1 97.69 174 LEU B C 1
ATOM 3814 O O . LEU B 1 174 ? 9.234 -24.438 3.35 1 97.69 174 LEU B O 1
ATOM 3818 N N . LYS B 1 175 ? 7.031 -24.719 3.195 1 97.19 175 LYS B N 1
ATOM 3819 C CA . LYS B 1 175 ? 7.152 -26.109 2.75 1 97.19 175 LYS B CA 1
ATOM 3820 C C . LYS B 1 175 ? 7.867 -26.203 1.405 1 97.19 175 LYS B C 1
ATOM 3822 O O . LYS B 1 175 ? 8.805 -26.984 1.243 1 97.19 175 LYS B O 1
ATOM 3827 N N . ILE B 1 176 ? 7.527 -25.391 0.481 1 97.5 176 ILE B N 1
ATOM 3828 C CA . ILE B 1 176 ? 8.047 -25.531 -0.875 1 97.5 176 ILE B CA 1
ATOM 3829 C C . ILE B 1 176 ? 9.445 -24.938 -0.961 1 97.5 176 ILE B C 1
ATOM 3831 O O . ILE B 1 176 ? 10.18 -25.203 -1.916 1 97.5 176 ILE B O 1
ATOM 3835 N N . ARG B 1 177 ? 9.75 -24.094 -0.005 1 97.81 177 ARG B N 1
ATOM 3836 C CA . ARG B 1 177 ? 11.102 -23.562 0.068 1 97.81 177 ARG B CA 1
ATOM 3837 C C . ARG B 1 177 ? 12.141 -24.672 0.092 1 97.81 177 ARG B C 1
ATOM 3839 O O . ARG B 1 177 ? 13.195 -24.562 -0.527 1 97.81 177 ARG B O 1
ATOM 3846 N N . LYS B 1 178 ? 11.82 -25.734 0.754 1 97.31 178 LYS B N 1
ATOM 3847 C CA . LYS B 1 178 ? 12.742 -26.859 0.908 1 97.31 178 LYS B CA 1
ATOM 3848 C C . LYS B 1 178 ? 12.961 -27.578 -0.42 1 97.31 178 LYS B C 1
ATOM 3850 O O . LYS B 1 178 ? 13.984 -28.25 -0.611 1 97.31 178 LYS B O 1
ATOM 3855 N N . TRP B 1 179 ? 11.992 -27.453 -1.262 1 98.44 179 TRP B N 1
ATOM 3856 C CA . TRP B 1 179 ? 12.047 -28.188 -2.529 1 98.44 179 TRP B CA 1
ATOM 3857 C C . TRP B 1 179 ? 12.883 -27.422 -3.555 1 98.44 179 TRP B C 1
ATOM 3859 O O . TRP B 1 179 ? 13.273 -27.984 -4.582 1 98.44 179 TRP B O 1
ATOM 3869 N N . LEU B 1 180 ? 13.125 -26.141 -3.287 1 98.25 180 LEU B N 1
ATOM 3870 C CA . LEU B 1 180 ? 13.844 -25.281 -4.223 1 98.25 180 LEU B CA 1
ATOM 3871 C C . LEU B 1 180 ? 15.352 -25.438 -4.051 1 98.25 180 LEU B C 1
ATOM 3873 O O . LEU B 1 180 ? 15.852 -25.469 -2.926 1 98.25 180 LEU B O 1
ATOM 3877 N N . LYS B 1 181 ? 16.047 -25.562 -5.148 1 98.19 181 LYS B N 1
ATOM 3878 C CA . LYS B 1 181 ? 17.516 -25.516 -5.105 1 98.19 181 LYS B CA 1
ATOM 3879 C C . LYS B 1 181 ? 18.016 -24.188 -4.566 1 98.19 181 LYS B C 1
ATOM 3881 O O . LYS B 1 181 ? 17.297 -23.188 -4.602 1 98.19 181 LYS B O 1
ATOM 3886 N N . HIS B 1 182 ? 19.297 -24.109 -4.176 1 96.56 182 HIS B N 1
ATOM 3887 C CA . HIS B 1 182 ? 19.891 -22.922 -3.562 1 96.56 182 HIS B CA 1
ATOM 3888 C C . HIS B 1 182 ? 19.812 -21.734 -4.5 1 96.56 182 HIS B C 1
ATOM 3890 O O . HIS B 1 182 ? 19.609 -20.594 -4.051 1 96.56 182 HIS B O 1
ATOM 3896 N N . ASP B 1 183 ? 19.953 -21.984 -5.758 1 96.81 183 ASP B N 1
ATOM 3897 C CA . ASP B 1 183 ? 19.906 -20.891 -6.73 1 96.81 183 ASP B CA 1
ATOM 3898 C C . ASP B 1 183 ? 18.594 -20.891 -7.5 1 96.81 183 ASP B C 1
ATOM 3900 O O . ASP B 1 183 ? 18.5 -20.297 -8.57 1 96.81 183 ASP B O 1
ATOM 3904 N N . GLY B 1 184 ? 17.625 -21.625 -6.961 1 98.19 184 GLY B N 1
ATOM 3905 C CA . GLY B 1 184 ? 16.344 -21.719 -7.645 1 98.19 184 GLY B CA 1
ATOM 3906 C C . GLY B 1 184 ? 15.508 -20.453 -7.512 1 98.19 184 GLY B C 1
ATOM 3907 O O . GLY B 1 184 ? 15.836 -19.562 -6.73 1 98.19 184 GLY B O 1
ATOM 3908 N N . ILE B 1 185 ? 14.461 -20.375 -8.383 1 98.62 185 ILE B N 1
ATOM 3909 C CA . ILE B 1 185 ? 13.578 -19.219 -8.297 1 98.62 185 ILE B CA 1
ATOM 3910 C C . ILE B 1 185 ? 12.125 -19.672 -8.234 1 98.62 185 ILE B C 1
ATOM 3912 O O . ILE B 1 185 ? 11.805 -20.797 -8.633 1 98.62 185 ILE B O 1
ATOM 3916 N N . ILE B 1 186 ? 11.312 -18.859 -7.695 1 98.69 186 ILE B N 1
ATOM 3917 C CA . ILE B 1 186 ? 9.875 -19.125 -7.637 1 98.69 186 ILE B CA 1
ATOM 3918 C C . ILE B 1 186 ? 9.117 -18.016 -8.359 1 98.69 186 ILE B C 1
ATOM 3920 O O . ILE B 1 186 ? 9.445 -16.828 -8.219 1 98.69 186 ILE B O 1
ATOM 3924 N N . GLY B 1 187 ? 8.203 -18.359 -9.289 1 98.62 187 GLY B N 1
ATOM 3925 C CA . GLY B 1 187 ? 7.316 -17.438 -9.977 1 98.62 187 GLY B CA 1
ATOM 3926 C C . GLY B 1 187 ? 5.891 -17.484 -9.461 1 98.62 187 GLY B C 1
ATOM 3927 O O . GLY B 1 187 ? 5.312 -18.562 -9.312 1 98.62 187 GLY B O 1
ATOM 3928 N N . ILE B 1 188 ? 5.336 -16.328 -9.203 1 98.62 188 ILE B N 1
ATOM 3929 C CA . ILE B 1 188 ? 4.008 -16.25 -8.609 1 98.62 188 ILE B CA 1
ATOM 3930 C C . ILE B 1 188 ? 3.168 -15.211 -9.352 1 98.62 188 ILE B C 1
ATOM 3932 O O . ILE B 1 188 ? 3.648 -14.117 -9.656 1 98.62 188 ILE B O 1
ATOM 3936 N N . LYS B 1 189 ? 1.957 -15.586 -9.688 1 98.12 189 LYS B N 1
ATOM 3937 C CA . LYS B 1 189 ? 0.938 -14.641 -10.125 1 98.12 189 LYS B CA 1
ATOM 3938 C C . LYS B 1 189 ? -0.25 -14.625 -9.164 1 98.12 189 LYS B C 1
ATOM 3940 O O . LYS B 1 189 ? -0.745 -15.68 -8.766 1 98.12 189 LYS B O 1
ATOM 3945 N N . VAL B 1 190 ? -0.669 -13.445 -8.766 1 98.06 190 VAL B N 1
ATOM 3946 C CA . VAL B 1 190 ? -1.832 -13.297 -7.898 1 98.06 190 VAL B CA 1
ATOM 3947 C C . VAL B 1 190 ? -2.611 -12.039 -8.297 1 98.06 190 VAL B C 1
ATOM 3949 O O . VAL B 1 190 ? -2.076 -11.156 -8.969 1 98.06 190 VAL B O 1
ATOM 3952 N N . PRO B 1 191 ? -3.881 -12 -7.91 1 96.94 191 PRO B N 1
ATOM 3953 C CA . PRO B 1 191 ? -4.566 -10.711 -8.031 1 96.94 191 PRO B CA 1
ATOM 3954 C C . PRO B 1 191 ? -3.875 -9.602 -7.25 1 96.94 191 PRO B C 1
ATOM 3956 O O . PRO B 1 191 ? -3.125 -9.875 -6.309 1 96.94 191 PRO B O 1
ATOM 3959 N N . ASN B 1 192 ? -4.109 -8.367 -7.727 1 96.94 192 ASN B N 1
ATOM 3960 C CA . ASN B 1 192 ? -3.459 -7.211 -7.125 1 96.94 192 ASN B CA 1
ATOM 3961 C C . ASN B 1 192 ? -4.461 -6.316 -6.402 1 96.94 192 ASN B C 1
ATOM 3963 O O . ASN B 1 192 ? -5.211 -5.574 -7.043 1 96.94 192 ASN B O 1
ATOM 3967 N N . ALA B 1 193 ? -4.441 -6.375 -5.047 1 97.19 193 ALA B N 1
ATOM 3968 C CA . ALA B 1 193 ? -5.332 -5.555 -4.23 1 97.19 193 ALA B CA 1
ATOM 3969 C C . ALA B 1 193 ? -4.785 -4.137 -4.074 1 97.19 193 ALA B C 1
ATOM 3971 O O . ALA B 1 193 ? -4.938 -3.52 -3.018 1 97.19 193 ALA B O 1
ATOM 3972 N N . ASP B 1 194 ? -4.039 -3.666 -5 1 95.81 194 ASP B N 1
ATOM 3973 C CA . ASP B 1 194 ? -3.521 -2.307 -5.125 1 95.81 194 ASP B CA 1
ATOM 3974 C C . ASP B 1 194 ? -3.561 -1.838 -6.578 1 95.81 194 ASP B C 1
ATOM 3976 O O . ASP B 1 194 ? -2.799 -0.95 -6.969 1 95.81 194 ASP B O 1
ATOM 3980 N N . GLY B 1 195 ? -4.332 -2.529 -7.336 1 92.69 195 GLY B N 1
ATOM 3981 C CA . GLY B 1 195 ? -4.531 -2.174 -8.734 1 92.69 195 GLY B CA 1
ATOM 3982 C C . GLY B 1 195 ? -5.648 -1.172 -8.938 1 92.69 195 GLY B C 1
ATOM 3983 O O . GLY B 1 195 ? -6.172 -0.608 -7.977 1 92.69 195 GLY B O 1
ATOM 3984 N N . ILE B 1 196 ? -5.977 -0.946 -10.141 1 87.44 196 ILE B N 1
ATOM 3985 C CA . ILE B 1 196 ? -6.891 0.119 -10.539 1 87.44 196 ILE B CA 1
ATOM 3986 C C . ILE B 1 196 ? -8.273 -0.146 -9.953 1 87.44 196 ILE B C 1
ATOM 3988 O O . ILE B 1 196 ? -8.938 0.774 -9.477 1 87.44 196 ILE B O 1
ATOM 3992 N N . THR B 1 197 ? -8.758 -1.398 -10.008 1 88.44 197 THR B N 1
ATOM 3993 C CA . THR B 1 197 ? -10.109 -1.701 -9.531 1 88.44 197 THR B CA 1
ATOM 3994 C C . THR B 1 197 ? -10.203 -1.504 -8.023 1 88.44 197 THR B C 1
ATOM 3996 O O . THR B 1 197 ? -11.117 -0.833 -7.539 1 88.44 197 THR B O 1
ATOM 3999 N N . PHE B 1 198 ? -9.281 -2.061 -7.328 1 92.25 198 PHE B N 1
ATOM 4000 C CA . PHE B 1 198 ? -9.305 -1.952 -5.875 1 92.25 198 PHE B CA 1
ATOM 4001 C C . PHE B 1 198 ? -9.234 -0.494 -5.438 1 92.25 198 PHE B C 1
ATOM 4003 O O . PHE B 1 198 ? -9.992 -0.067 -4.562 1 92.25 198 PHE B O 1
ATOM 4010 N N . ARG B 1 199 ? -8.422 0.223 -6.082 1 91 199 ARG B N 1
ATOM 4011 C CA . ARG B 1 199 ? -8.164 1.605 -5.691 1 91 199 ARG B CA 1
ATOM 4012 C C . ARG B 1 199 ? -9.336 2.508 -6.074 1 91 199 ARG B C 1
ATOM 4014 O O . ARG B 1 199 ? -9.656 3.455 -5.352 1 91 199 ARG B O 1
ATOM 4021 N N . SER B 1 200 ? -9.883 2.285 -7.211 1 86.69 200 SER B N 1
ATOM 4022 C CA . SER B 1 200 ? -10.883 3.219 -7.727 1 86.69 200 SER B CA 1
ATOM 4023 C C . SER B 1 200 ? -12.289 2.809 -7.309 1 86.69 200 SER B C 1
ATOM 4025 O O . SER B 1 200 ? -13.195 3.645 -7.254 1 86.69 200 SER B O 1
ATOM 4027 N N . ASN B 1 201 ? -12.469 1.534 -7.137 1 87.81 201 ASN B N 1
ATOM 4028 C CA . ASN B 1 201 ? -13.805 1.025 -6.852 1 87.81 201 ASN B CA 1
ATOM 4029 C C . ASN B 1 201 ? -13.758 -0.216 -5.965 1 87.81 201 ASN B C 1
ATOM 4031 O O . ASN B 1 201 ? -13.992 -1.331 -6.438 1 87.81 201 ASN B O 1
ATOM 4035 N N . LEU B 1 202 ? -13.609 -0.015 -4.727 1 90.75 202 LEU B N 1
ATOM 4036 C CA . LEU B 1 202 ? -13.484 -1.095 -3.754 1 90.75 202 LEU B CA 1
ATOM 4037 C C . LEU B 1 202 ? -14.75 -1.947 -3.729 1 90.75 202 LEU B C 1
ATOM 4039 O O . LEU B 1 202 ? -14.672 -3.172 -3.602 1 90.75 202 LEU B O 1
ATOM 4043 N N . ASN B 1 203 ? -15.883 -1.311 -3.879 1 89.88 203 ASN B N 1
ATOM 4044 C CA . ASN B 1 203 ? -17.141 -2.047 -3.889 1 89.88 203 ASN B CA 1
ATOM 4045 C C . ASN B 1 203 ? -17.203 -3.037 -5.047 1 89.88 203 ASN B C 1
ATOM 4047 O O . ASN B 1 203 ? -17.734 -4.145 -4.895 1 89.88 203 ASN B O 1
ATOM 4051 N N . LYS B 1 204 ? -16.75 -2.58 -6.098 1 88.19 204 LYS B N 1
ATOM 4052 C CA . LYS B 1 204 ? -16.703 -3.48 -7.246 1 88.19 204 LYS B CA 1
ATOM 4053 C C . LYS B 1 204 ? -15.75 -4.641 -7 1 88.19 204 LYS B C 1
ATOM 4055 O O . LYS B 1 204 ? -16.062 -5.789 -7.324 1 88.19 204 LYS B O 1
ATOM 4060 N N . TRP B 1 205 ? -14.578 -4.34 -6.457 1 91.31 205 TRP B N 1
ATOM 4061 C CA . TRP B 1 205 ? -13.609 -5.379 -6.117 1 91.31 205 TRP B CA 1
ATOM 4062 C C . TRP B 1 205 ? -14.242 -6.426 -5.199 1 91.31 205 TRP B C 1
ATOM 4064 O O . TRP B 1 205 ? -14.172 -7.625 -5.477 1 91.31 205 TRP B O 1
ATOM 4074 N N . ILE B 1 206 ? -14.922 -5.98 -4.23 1 93.5 206 ILE B N 1
ATOM 4075 C CA . ILE B 1 206 ? -15.531 -6.852 -3.23 1 93.5 206 ILE B CA 1
ATOM 4076 C C . ILE B 1 206 ? -16.688 -7.625 -3.857 1 93.5 206 ILE B C 1
ATOM 4078 O O . ILE B 1 206 ? -16.844 -8.828 -3.615 1 93.5 206 ILE B O 1
ATOM 4082 N N . GLY B 1 207 ? -17.469 -6.957 -4.617 1 90.38 207 GLY B N 1
ATOM 4083 C CA . GLY B 1 207 ? -18.609 -7.582 -5.262 1 90.38 207 GLY B CA 1
ATOM 4084 C C . GLY B 1 207 ? -18.234 -8.711 -6.195 1 90.38 207 GLY B C 1
ATOM 4085 O O . GLY B 1 207 ? -19 -9.656 -6.387 1 90.38 207 GLY B O 1
ATOM 4086 N N . GLN B 1 208 ? -17.031 -8.625 -6.711 1 88.44 208 GLN B N 1
ATOM 4087 C CA . GLN B 1 208 ? -16.578 -9.633 -7.664 1 88.44 208 GLN B CA 1
ATOM 4088 C C . GLN B 1 208 ? -15.578 -10.586 -7.023 1 88.44 208 GLN B C 1
ATOM 4090 O O . GLN B 1 208 ? -15 -11.438 -7.703 1 88.44 208 GLN B O 1
ATOM 4095 N N . HIS B 1 209 ? -15.438 -10.461 -5.824 1 91.94 209 HIS B N 1
ATOM 4096 C CA . HIS B 1 209 ? -14.414 -11.227 -5.125 1 91.94 209 HIS B CA 1
ATOM 4097 C C . HIS B 1 209 ? -14.797 -12.703 -5.035 1 91.94 209 HIS B C 1
ATOM 4099 O O . HIS B 1 209 ? -15.852 -13.039 -4.496 1 91.94 209 HIS B O 1
ATOM 4105 N N . PRO B 1 210 ? -13.922 -13.594 -5.516 1 89.62 210 PRO B N 1
ATOM 4106 C CA . PRO B 1 210 ? -14.211 -15.016 -5.34 1 89.62 210 PRO B CA 1
ATOM 4107 C C . PRO B 1 210 ? -14.141 -15.453 -3.879 1 89.62 210 PRO B C 1
ATOM 4109 O O . PRO B 1 210 ? -13.281 -14.984 -3.127 1 89.62 210 PRO B O 1
ATOM 4112 N N . GLU B 1 211 ? -14.922 -16.375 -3.512 1 87.5 211 GLU B N 1
ATOM 4113 C CA . GLU B 1 211 ? -15 -16.844 -2.133 1 87.5 211 GLU B CA 1
ATOM 4114 C C . GLU B 1 211 ? -13.766 -17.656 -1.754 1 87.5 211 GLU B C 1
ATOM 4116 O O . GLU B 1 211 ? -13.438 -17.781 -0.573 1 87.5 211 GLU B O 1
ATOM 4121 N N . ASP B 1 212 ? -13.117 -18.109 -2.771 1 88.88 212 ASP B N 1
ATOM 4122 C CA . ASP B 1 212 ? -12.008 -19.016 -2.482 1 88.88 212 ASP B CA 1
ATOM 4123 C C . ASP B 1 212 ? -10.672 -18.266 -2.512 1 88.88 212 ASP B C 1
ATOM 4125 O O . ASP B 1 212 ? -9.617 -18.875 -2.365 1 88.88 212 ASP B O 1
ATOM 4129 N N . HIS B 1 213 ? -10.719 -16.969 -2.756 1 93.5 213 HIS B N 1
ATOM 4130 C CA . HIS B 1 213 ? -9.516 -16.172 -2.555 1 93.5 213 HIS B CA 1
ATOM 4131 C C . HIS B 1 213 ? -9.305 -15.844 -1.078 1 93.5 213 HIS B C 1
ATOM 4133 O O . HIS B 1 213 ? -10 -14.984 -0.522 1 93.5 213 HIS B O 1
ATOM 4139 N N . MET B 1 214 ? -8.367 -16.453 -0.462 1 94.56 214 MET B N 1
ATOM 4140 C CA . MET B 1 214 ? -8.156 -16.328 0.976 1 94.56 214 MET B CA 1
ATOM 4141 C C . MET B 1 214 ? -7.285 -15.117 1.291 1 94.56 214 MET B C 1
ATOM 4143 O O . MET B 1 214 ? -7.379 -14.547 2.379 1 94.56 214 MET B O 1
ATOM 4147 N N . CYS B 1 215 ? -6.445 -14.797 0.331 1 96.56 215 CYS B N 1
ATOM 4148 C CA . CYS B 1 215 ? -5.543 -13.664 0.514 1 96.56 215 CYS B CA 1
ATOM 4149 C C . CYS B 1 215 ? -5.633 -12.703 -0.666 1 96.56 215 CYS B C 1
ATOM 4151 O O . CYS B 1 215 ? -5.68 -13.133 -1.819 1 96.56 215 CYS B O 1
ATOM 4153 N N . ASP B 1 216 ? -5.684 -11.477 -0.344 1 97.75 216 ASP B N 1
ATOM 4154 C CA . ASP B 1 216 ? -5.547 -10.414 -1.34 1 97.75 216 ASP B CA 1
ATOM 4155 C C . ASP B 1 216 ? -4.223 -9.672 -1.171 1 97.75 216 ASP B C 1
ATOM 4157 O O . ASP B 1 216 ? -4.133 -8.727 -0.389 1 97.75 216 ASP B O 1
ATOM 4161 N N . PHE B 1 217 ? -3.328 -9.984 -1.983 1 98.38 217 PHE B N 1
ATOM 4162 C CA . PHE B 1 217 ? -1.983 -9.438 -1.878 1 98.38 217 PHE B CA 1
ATOM 4163 C C . PHE B 1 217 ? -1.889 -8.102 -2.602 1 98.38 217 PHE B C 1
ATOM 4165 O O . PHE B 1 217 ? -2.588 -7.871 -3.592 1 98.38 217 PHE B O 1
ATOM 4172 N N . THR B 1 218 ? -1.05 -7.246 -2.076 1 97.75 218 THR B N 1
ATOM 4173 C CA . THR B 1 218 ? -0.454 -6.137 -2.812 1 97.75 218 THR B CA 1
ATOM 4174 C C . THR B 1 218 ? 1.004 -6.434 -3.15 1 97.75 218 THR B C 1
ATOM 4176 O O . THR B 1 218 ? 1.602 -7.355 -2.59 1 97.75 218 THR B O 1
ATOM 4179 N N . PRO B 1 219 ? 1.552 -5.668 -4.141 1 97.12 219 PRO B N 1
ATOM 4180 C CA . PRO B 1 219 ? 2.982 -5.887 -4.363 1 97.12 219 PRO B CA 1
ATOM 4181 C C . PRO B 1 219 ? 3.805 -5.766 -3.08 1 97.12 219 PRO B C 1
ATOM 4183 O O . PRO B 1 219 ? 4.738 -6.543 -2.867 1 97.12 219 PRO B O 1
ATOM 4186 N N . ASP B 1 220 ? 3.398 -4.918 -2.242 1 97.31 220 ASP B N 1
ATOM 4187 C CA . ASP B 1 220 ? 4.105 -4.688 -0.985 1 97.31 220 ASP B CA 1
ATOM 4188 C C . ASP B 1 220 ? 3.928 -5.867 -0.033 1 97.31 220 ASP B C 1
ATOM 4190 O O . ASP B 1 220 ? 4.91 -6.438 0.448 1 97.31 220 ASP B O 1
ATOM 4194 N N . THR B 1 221 ? 2.709 -6.289 0.248 1 98.5 221 THR B N 1
ATOM 4195 C CA . THR B 1 221 ? 2.482 -7.355 1.217 1 98.5 221 THR B CA 1
ATOM 4196 C C . THR B 1 221 ? 2.959 -8.695 0.666 1 98.5 221 THR B C 1
ATOM 4198 O O . THR B 1 221 ? 3.408 -9.562 1.422 1 98.5 221 THR B O 1
ATOM 4201 N N . LEU B 1 222 ? 2.9 -8.859 -0.649 1 98.62 222 LEU B N 1
ATOM 4202 C CA . LEU B 1 222 ? 3.475 -10.07 -1.238 1 98.62 222 LEU B CA 1
ATOM 4203 C C . LEU B 1 222 ? 4.973 -10.141 -0.971 1 98.62 222 LEU B C 1
ATOM 4205 O O . LEU B 1 222 ? 5.48 -11.188 -0.549 1 98.62 222 LEU B O 1
ATOM 4209 N N . GLU B 1 223 ? 5.652 -9.055 -1.201 1 98.38 223 GLU B N 1
ATOM 4210 C CA . GLU B 1 223 ? 7.09 -9.023 -0.938 1 98.38 223 GLU B CA 1
ATOM 4211 C C . GLU B 1 223 ? 7.391 -9.336 0.525 1 98.38 223 GLU B C 1
ATOM 4213 O O . GLU B 1 223 ? 8.297 -10.117 0.827 1 98.38 223 GLU B O 1
ATOM 4218 N N . ARG B 1 224 ? 6.656 -8.773 1.4 1 98.38 224 ARG B N 1
ATOM 4219 C CA . ARG B 1 224 ? 6.941 -8.914 2.824 1 98.38 224 ARG B CA 1
ATOM 4220 C C . ARG B 1 224 ? 6.613 -10.32 3.316 1 98.38 224 ARG B C 1
ATOM 4222 O O . ARG B 1 224 ? 7.336 -10.883 4.141 1 98.38 224 ARG B O 1
ATOM 4229 N N . ILE B 1 225 ? 5.527 -10.914 2.85 1 98.31 225 ILE B N 1
ATOM 4230 C CA . ILE B 1 225 ? 5.199 -12.281 3.232 1 98.31 225 ILE B CA 1
ATOM 4231 C C . ILE B 1 225 ? 6.254 -13.234 2.684 1 98.31 225 ILE B C 1
ATOM 4233 O O . ILE B 1 225 ? 6.688 -14.156 3.379 1 98.31 225 ILE B O 1
ATOM 4237 N N . MET B 1 226 ? 6.648 -13.008 1.421 1 98.5 226 MET B N 1
ATOM 4238 C CA . MET B 1 226 ? 7.691 -13.836 0.83 1 98.5 226 MET B CA 1
ATOM 4239 C C . MET B 1 226 ? 9.008 -13.688 1.589 1 98.5 226 MET B C 1
ATOM 4241 O O . MET B 1 226 ? 9.703 -14.672 1.838 1 98.5 226 MET B O 1
ATOM 4245 N N . ASN B 1 227 ? 9.312 -12.445 1.945 1 97.69 227 ASN B N 1
ATOM 4246 C CA . ASN B 1 227 ? 10.523 -12.203 2.725 1 97.69 227 ASN B CA 1
ATOM 4247 C C . ASN B 1 227 ? 10.484 -12.938 4.062 1 97.69 227 ASN B C 1
ATOM 4249 O O . ASN B 1 227 ? 11.477 -13.547 4.477 1 97.69 227 ASN B O 1
ATOM 4253 N N . LYS B 1 228 ? 9.391 -12.891 4.703 1 96.81 228 LYS B N 1
ATOM 4254 C CA . LYS B 1 228 ? 9.188 -13.609 5.957 1 96.81 228 LYS B CA 1
ATOM 4255 C C . LYS B 1 228 ? 9.453 -15.102 5.789 1 96.81 228 LYS B C 1
ATOM 4257 O O . LYS B 1 228 ? 9.914 -15.766 6.727 1 96.81 228 LYS B O 1
ATOM 4262 N N . CYS B 1 229 ? 9.164 -15.625 4.617 1 97.88 229 CYS B N 1
ATOM 4263 C CA . CYS B 1 229 ? 9.289 -17.047 4.344 1 97.88 229 CYS B CA 1
ATOM 4264 C C . CYS B 1 229 ? 10.672 -17.375 3.781 1 97.88 229 CYS B C 1
ATOM 4266 O O . CYS B 1 229 ? 10.922 -18.516 3.373 1 97.88 229 CYS B O 1
ATOM 4268 N N . GLY B 1 230 ? 11.531 -16.422 3.648 1 97.44 230 GLY B N 1
ATOM 4269 C CA . GLY B 1 230 ? 12.914 -16.688 3.262 1 97.44 230 GLY B CA 1
ATOM 4270 C C . GLY B 1 230 ? 13.164 -16.484 1.779 1 97.44 230 GLY B C 1
ATOM 4271 O O . GLY B 1 230 ? 14.078 -17.062 1.212 1 97.44 230 GLY B O 1
ATOM 4272 N N . TYR B 1 231 ? 12.344 -15.664 1.125 1 98.25 231 TYR B N 1
ATOM 4273 C CA . TYR B 1 231 ? 12.516 -15.352 -0.292 1 98.25 231 TYR B CA 1
ATOM 4274 C C . TYR B 1 231 ? 12.859 -13.883 -0.494 1 98.25 231 TYR B C 1
ATOM 4276 O O . TYR B 1 231 ? 12.516 -13.039 0.337 1 98.25 231 TYR B O 1
ATOM 4284 N N . GLU B 1 232 ? 13.555 -13.609 -1.524 1 97.62 232 GLU B N 1
ATOM 4285 C CA . GLU B 1 232 ? 13.883 -12.25 -1.937 1 97.62 232 GLU B CA 1
ATOM 4286 C C . GLU B 1 232 ? 13.336 -11.945 -3.326 1 97.62 232 GLU B C 1
ATOM 4288 O O . GLU B 1 232 ? 13.523 -12.727 -4.262 1 97.62 232 GLU B O 1
ATOM 4293 N N . MET B 1 233 ? 12.703 -10.836 -3.453 1 97.62 233 MET B N 1
ATOM 4294 C CA . MET B 1 233 ? 12.07 -10.477 -4.719 1 97.62 233 MET B CA 1
ATOM 4295 C C . MET B 1 233 ? 13.109 -10.109 -5.77 1 97.62 233 MET B C 1
ATOM 4297 O O . MET B 1 233 ? 14 -9.305 -5.504 1 97.62 233 MET B O 1
ATOM 4301 N N . LEU B 1 234 ? 13 -10.703 -6.918 1 97.69 234 LEU B N 1
ATOM 4302 C CA . LEU B 1 234 ? 13.836 -10.383 -8.062 1 97.69 234 LEU B CA 1
ATOM 4303 C C . LEU B 1 234 ? 13.18 -9.32 -8.938 1 97.69 234 LEU B C 1
ATOM 4305 O O . LEU B 1 234 ? 13.836 -8.359 -9.359 1 97.69 234 LEU B O 1
ATOM 4309 N N . GLU B 1 235 ? 11.93 -9.477 -9.141 1 96.19 235 GLU B N 1
ATOM 4310 C CA . GLU B 1 235 ? 11.172 -8.516 -9.93 1 96.19 235 GLU B CA 1
ATOM 4311 C C . GLU B 1 235 ? 9.672 -8.703 -9.742 1 96.19 235 GLU B C 1
ATOM 4313 O O . GLU B 1 235 ? 9.219 -9.766 -9.312 1 96.19 235 GLU B O 1
ATOM 4318 N N . VAL B 1 236 ? 8.922 -7.684 -10.039 1 96.25 236 VAL B N 1
ATOM 4319 C CA . VAL B 1 236 ? 7.469 -7.688 -9.969 1 96.25 236 VAL B CA 1
ATOM 4320 C C . VAL B 1 236 ? 6.898 -6.793 -11.062 1 96.25 236 VAL B C 1
ATOM 4322 O O . VAL B 1 236 ? 7.473 -5.75 -11.383 1 96.25 236 VAL B O 1
ATOM 4325 N N . GLU B 1 237 ? 5.871 -7.277 -11.68 1 92.94 237 GLU B N 1
ATOM 4326 C CA . GLU B 1 237 ? 5.148 -6.508 -12.688 1 92.94 237 GLU B CA 1
ATOM 4327 C C . GLU B 1 237 ? 3.639 -6.691 -12.547 1 92.94 237 GLU B C 1
ATOM 4329 O O . GLU B 1 237 ? 3.166 -7.801 -12.281 1 92.94 237 GLU B O 1
ATOM 4334 N N . THR B 1 238 ? 2.945 -5.586 -12.664 1 94.12 238 THR B N 1
ATOM 4335 C CA . THR B 1 238 ? 1.49 -5.699 -12.617 1 94.12 238 THR B CA 1
ATOM 4336 C C . THR B 1 238 ? 0.916 -5.82 -14.023 1 94.12 238 THR B C 1
ATOM 4338 O O . THR B 1 238 ? 1.522 -5.352 -14.992 1 94.12 238 THR B O 1
ATOM 4341 N N . GLU B 1 239 ? -0.203 -6.578 -14.086 1 91.06 239 GLU B N 1
ATOM 4342 C CA . GLU B 1 239 ? -0.886 -6.762 -15.359 1 91.06 239 GLU B CA 1
ATOM 4343 C C . GLU B 1 239 ? -2.4 -6.82 -15.172 1 91.06 239 GLU B C 1
ATOM 4345 O O . GLU B 1 239 ? -2.898 -6.656 -14.062 1 91.06 239 GLU B O 1
ATOM 4350 N N . GLY B 1 240 ? -3.127 -6.984 -16.297 1 85.81 240 GLY B N 1
ATOM 4351 C CA . GLY B 1 240 ? -4.578 -7.031 -16.25 1 85.81 240 GLY B CA 1
ATOM 4352 C C . GLY B 1 240 ? -5.215 -5.652 -16.188 1 85.81 240 GLY B C 1
ATOM 4353 O O . GLY B 1 240 ? -6.043 -5.383 -15.312 1 85.81 240 GLY B O 1
ATOM 4354 N N . ILE B 1 241 ? -4.855 -4.809 -17.078 1 77.25 241 ILE B N 1
ATOM 4355 C CA . ILE B 1 241 ? -5.367 -3.447 -17.188 1 77.25 241 ILE B CA 1
ATOM 4356 C C . ILE B 1 241 ? -6.598 -3.428 -18.094 1 77.25 241 ILE B C 1
ATOM 4358 O O . ILE B 1 241 ? -6.484 -3.586 -19.312 1 77.25 241 ILE B O 1
ATOM 4362 N N . TYR B 1 242 ? -7.785 -3.367 -17.406 1 74 242 TYR B N 1
ATOM 4363 C CA . TYR B 1 242 ? -9.031 -3.352 -18.156 1 74 242 TYR B CA 1
ATOM 4364 C C . TYR B 1 242 ? -9.766 -2.029 -17.969 1 74 242 TYR B C 1
ATOM 4366 O O . TYR B 1 242 ? -10.227 -1.723 -16.875 1 74 242 TYR B O 1
ATOM 4374 N N . LEU B 1 243 ? -9.891 -1.271 -19.047 1 70.5 243 LEU B N 1
ATOM 4375 C CA . LEU B 1 243 ? -10.484 0.059 -19 1 70.5 243 LEU B CA 1
ATOM 4376 C C . LEU B 1 243 ? -11.914 -0.004 -18.469 1 70.5 243 LEU B C 1
ATOM 4378 O O . LEU B 1 243 ? -12.359 0.911 -17.766 1 70.5 243 LEU B O 1
ATOM 4382 N N . ASP B 1 244 ? -12.625 -1.033 -18.797 1 67.38 244 ASP B N 1
ATOM 4383 C CA . ASP B 1 244 ? -14.039 -1.137 -18.453 1 67.38 244 ASP B CA 1
ATOM 4384 C C . ASP B 1 244 ? -14.227 -1.289 -16.938 1 67.38 244 ASP B C 1
ATOM 4386 O O . ASP B 1 244 ? -15.328 -1.079 -16.422 1 67.38 244 ASP B O 1
ATOM 4390 N N . ARG B 1 245 ? -13.227 -1.658 -16.281 1 67.56 245 ARG B N 1
ATOM 4391 C CA . ARG B 1 245 ? -13.32 -1.818 -14.836 1 67.56 245 ARG B CA 1
ATOM 4392 C C . ARG B 1 245 ? -13.141 -0.481 -14.125 1 67.56 245 ARG B C 1
ATOM 4394 O O . ARG B 1 245 ? -13.453 -0.354 -12.945 1 67.56 245 ARG B O 1
ATOM 4401 N N . PHE B 1 246 ? -12.531 0.433 -14.742 1 62.75 246 PHE B N 1
ATOM 4402 C CA . PHE B 1 246 ? -12.195 1.718 -14.133 1 62.75 246 PHE B CA 1
ATOM 4403 C C . PHE B 1 246 ? -13.367 2.686 -14.242 1 62.75 246 PHE B C 1
ATOM 4405 O O . PHE B 1 246 ? -13.695 3.377 -13.273 1 62.75 246 PHE B O 1
ATOM 4412 N N . THR B 1 247 ? -13.594 3.092 -15.539 1 58.03 247 THR B N 1
ATOM 4413 C CA . THR B 1 247 ? -14.414 4.281 -15.75 1 58.03 247 THR B CA 1
ATOM 4414 C C . THR B 1 247 ? -15.828 3.895 -16.172 1 58.03 247 THR B C 1
ATOM 4416 O O . THR B 1 247 ? -16.031 2.875 -16.844 1 58.03 247 THR B O 1
ATOM 4419 N N . THR B 1 248 ? -16.703 4.301 -15.219 1 55.91 248 THR B N 1
ATOM 4420 C CA . THR B 1 248 ? -18.078 4.309 -15.695 1 55.91 248 THR B CA 1
ATOM 4421 C C . THR B 1 248 ? -18.25 5.293 -16.859 1 55.91 248 THR B C 1
ATOM 4423 O O . THR B 1 248 ? -19.297 5.34 -17.484 1 55.91 248 THR B O 1
ATOM 4426 N N . LYS B 1 249 ? -17.172 6.043 -17.016 1 57.66 249 LYS B N 1
ATOM 4427 C CA . LYS B 1 249 ? -17.438 7.105 -17.984 1 57.66 249 LYS B CA 1
ATOM 4428 C C . LYS B 1 249 ? -17.141 6.645 -19.406 1 57.66 249 LYS B C 1
ATOM 4430 O O . LYS B 1 249 ? -16.047 6.168 -19.703 1 57.66 249 LYS B O 1
ATOM 4435 N N . GLU B 1 250 ? -18.047 6.578 -20.141 1 58.81 250 GLU B N 1
ATOM 4436 C CA . GLU B 1 250 ? -18.062 6.18 -21.547 1 58.81 250 GLU B CA 1
ATOM 4437 C C . GLU B 1 250 ? -16.906 6.828 -22.312 1 58.81 250 GLU B C 1
ATOM 4439 O O . GLU B 1 250 ? -16.359 6.223 -23.234 1 58.81 250 GLU B O 1
ATOM 4444 N N . LYS B 1 251 ? -16.609 8.047 -21.922 1 57.88 251 LYS B N 1
ATOM 4445 C CA . LYS B 1 251 ? -15.633 8.812 -22.688 1 57.88 251 LYS B CA 1
ATOM 4446 C C . LYS B 1 251 ? -14.266 8.141 -22.656 1 57.88 251 LYS B C 1
ATOM 4448 O O . LYS B 1 251 ? -13.453 8.328 -23.562 1 57.88 251 LYS B O 1
ATOM 4453 N N . PHE B 1 252 ? -13.992 7.344 -21.75 1 59.19 252 PHE B N 1
ATOM 4454 C CA . PHE B 1 252 ? -12.688 6.707 -21.609 1 59.19 252 PHE B CA 1
ATOM 4455 C C . PHE B 1 252 ? -12.602 5.457 -22.484 1 59.19 252 PHE B C 1
ATOM 4457 O O . PHE B 1 252 ? -11.508 5.027 -22.859 1 59.19 252 PHE B O 1
ATOM 4464 N N . ILE B 1 253 ? -13.766 4.996 -22.859 1 59.78 253 ILE B N 1
ATOM 4465 C CA . ILE B 1 253 ? -13.797 3.684 -23.484 1 59.78 253 ILE B CA 1
ATOM 4466 C C . ILE B 1 253 ? -13.727 3.842 -25.016 1 59.78 253 ILE B C 1
ATOM 4468 O O . ILE B 1 253 ? -13.203 2.973 -25.703 1 59.78 253 ILE B O 1
ATOM 4472 N N . HIS B 1 254 ? -14.031 4.926 -25.453 1 59.59 254 HIS B N 1
ATOM 4473 C CA . HIS B 1 254 ? -14.258 4.914 -26.891 1 59.59 254 HIS B CA 1
ATOM 4474 C C . HIS B 1 254 ? -13.109 5.602 -27.625 1 59.59 254 HIS B C 1
ATOM 4476 O O . HIS B 1 254 ? -13.047 5.559 -28.859 1 59.59 254 HIS B O 1
ATOM 4482 N N . SER B 1 255 ? -12.203 6.129 -26.969 1 63.03 255 SER B N 1
ATOM 4483 C CA . SER B 1 255 ? -11.086 6.762 -27.672 1 63.03 255 SER B CA 1
ATOM 4484 C C . SER B 1 255 ? -9.805 5.938 -27.531 1 63.03 255 SER B C 1
ATOM 4486 O O . SER B 1 255 ? -9.383 5.629 -26.422 1 63.03 255 SER B O 1
ATOM 4488 N N . LYS B 1 256 ? -9.312 5.473 -28.703 1 67.94 256 LYS B N 1
ATOM 4489 C CA . LYS B 1 256 ? -8.086 4.68 -28.734 1 67.94 256 LYS B CA 1
ATOM 4490 C C . LYS B 1 256 ? -6.949 5.402 -28.016 1 67.94 256 LYS B C 1
ATOM 4492 O O . LYS B 1 256 ? -6.156 4.773 -27.312 1 67.94 256 LYS B O 1
ATOM 4497 N N . ASN B 1 257 ? -6.883 6.715 -28.297 1 67.06 257 ASN B N 1
ATOM 4498 C CA . ASN B 1 257 ? -5.828 7.492 -27.656 1 67.06 257 ASN B CA 1
ATOM 4499 C C . ASN B 1 257 ? -5.965 7.473 -26.141 1 67.06 257 ASN B C 1
ATOM 4501 O O . ASN B 1 257 ? -4.977 7.316 -25.422 1 67.06 257 ASN B O 1
ATOM 4505 N N . VAL B 1 258 ? -7.156 7.5 -25.812 1 67.44 258 VAL B N 1
ATOM 4506 C CA . VAL B 1 258 ? -7.414 7.512 -24.375 1 67.44 258 VAL B CA 1
ATOM 4507 C C . VAL B 1 258 ? -7.074 6.148 -23.781 1 67.44 258 VAL B C 1
ATOM 4509 O O . VAL B 1 258 ? -6.473 6.066 -22.703 1 67.44 258 VAL B O 1
ATOM 4512 N N . SER B 1 259 ? -7.297 5.215 -24.578 1 71.56 259 SER B N 1
ATOM 4513 C CA . SER B 1 259 ? -7.02 3.861 -24.109 1 71.56 259 SER B CA 1
ATOM 4514 C C . SER B 1 259 ? -5.523 3.629 -23.953 1 71.56 259 SER B C 1
ATOM 4516 O O . SER B 1 259 ? -5.086 3.002 -22.984 1 71.56 259 SER B O 1
ATOM 4518 N N . ASN B 1 260 ? -4.805 4.133 -24.875 1 73.69 260 ASN B N 1
ATOM 4519 C CA . ASN B 1 260 ? -3.357 3.967 -24.812 1 73.69 260 ASN B CA 1
ATOM 4520 C C . ASN B 1 260 ? -2.758 4.699 -23.625 1 73.69 260 ASN B C 1
ATOM 4522 O O . ASN B 1 260 ? -1.873 4.168 -22.953 1 73.69 260 ASN B O 1
ATOM 4526 N N . PHE B 1 261 ? -3.316 5.793 -23.422 1 72.62 261 PHE B N 1
ATOM 4527 C CA . PHE B 1 261 ? -2.82 6.582 -22.297 1 72.62 261 PHE B CA 1
ATOM 4528 C C . PHE B 1 261 ? -3.164 5.914 -20.969 1 72.62 261 PHE B C 1
ATOM 4530 O O . PHE B 1 261 ? -2.34 5.883 -20.062 1 72.62 261 PHE B O 1
ATOM 4537 N N . TYR B 1 262 ? -4.262 5.426 -21.016 1 74.94 262 TYR B N 1
ATOM 4538 C CA . TYR B 1 262 ? -4.691 4.684 -19.828 1 74.94 262 TYR B CA 1
ATOM 4539 C C . TYR B 1 262 ? -3.744 3.525 -19.547 1 74.94 262 TYR B C 1
ATOM 4541 O O . TYR B 1 262 ? -3.289 3.352 -18.406 1 74.94 262 TYR B O 1
ATOM 4549 N N . TYR B 1 263 ? -3.467 2.943 -20.547 1 76.25 263 TYR B N 1
ATOM 4550 C CA . TYR B 1 263 ? -2.59 1.787 -20.406 1 76.25 263 TYR B CA 1
ATOM 4551 C C . TYR B 1 263 ? -1.197 2.211 -19.953 1 76.25 263 TYR B C 1
ATOM 4553 O O . TYR B 1 263 ? -0.591 1.565 -19.094 1 76.25 263 TYR B O 1
ATOM 4561 N N . ASP B 1 264 ? -0.778 3.258 -20.453 1 77.06 264 ASP B N 1
ATOM 4562 C CA . ASP B 1 264 ? 0.56 3.742 -20.109 1 77.06 264 ASP B CA 1
ATOM 4563 C C . ASP B 1 264 ? 0.656 4.129 -18.641 1 77.06 264 ASP B C 1
ATOM 4565 O O . ASP B 1 264 ? 1.6 3.734 -17.953 1 77.06 264 ASP B O 1
ATOM 4569 N N . ILE B 1 265 ? -0.314 4.785 -18.188 1 76.88 265 ILE B N 1
ATOM 4570 C CA . ILE B 1 265 ? -0.298 5.238 -16.812 1 76.88 265 ILE B CA 1
ATOM 4571 C C . ILE B 1 265 ? -0.41 4.039 -15.867 1 76.88 265 ILE B C 1
ATOM 4573 O O . ILE B 1 265 ? 0.299 3.963 -14.867 1 76.88 265 ILE B O 1
ATOM 4577 N N . THR B 1 266 ? -1.275 3.201 -16.266 1 79.12 266 THR B N 1
ATOM 4578 C CA . THR B 1 266 ? -1.514 2.029 -15.422 1 79.12 266 THR B CA 1
ATOM 4579 C C . THR B 1 266 ? -0.255 1.172 -15.32 1 79.12 266 THR B C 1
ATOM 4581 O O . THR B 1 266 ? 0.082 0.679 -14.242 1 79.12 266 THR B O 1
ATOM 4584 N N . LYS B 1 267 ? 0.381 1.095 -16.406 1 81.31 267 LYS B N 1
ATOM 4585 C CA . LYS B 1 267 ? 1.617 0.318 -16.422 1 81.31 267 LYS B CA 1
ATOM 4586 C C . LYS B 1 267 ? 2.717 1.023 -15.625 1 81.31 267 LYS B C 1
ATOM 4588 O O . LYS B 1 267 ? 3.391 0.404 -14.805 1 81.31 267 LYS B O 1
ATOM 4593 N N . GLU B 1 268 ? 2.814 2.281 -15.82 1 80.25 268 GLU B N 1
ATOM 4594 C CA . GLU B 1 268 ? 3.883 3.055 -15.195 1 80.25 268 GLU B CA 1
ATOM 4595 C C . GLU B 1 268 ? 3.695 3.137 -13.688 1 80.25 268 GLU B C 1
ATOM 4597 O O . GLU B 1 268 ? 4.672 3.186 -12.93 1 80.25 268 GLU B O 1
ATOM 4602 N N . CYS B 1 269 ? 2.482 3.045 -13.273 1 84.38 269 CYS B N 1
ATOM 4603 C CA . CYS B 1 269 ? 2.201 3.199 -11.852 1 84.38 269 CYS B CA 1
ATOM 4604 C C . CYS B 1 269 ? 1.893 1.854 -11.203 1 84.38 269 CYS B C 1
ATOM 4606 O O . CYS B 1 269 ? 1.445 1.798 -10.055 1 84.38 269 CYS B O 1
ATOM 4608 N N . ASN B 1 270 ? 2.086 0.813 -11.938 1 87.25 270 ASN B N 1
ATOM 4609 C CA . ASN B 1 270 ? 1.885 -0.538 -11.422 1 87.25 270 ASN B CA 1
ATOM 4610 C C . ASN B 1 270 ? 0.474 -0.725 -10.875 1 87.25 270 ASN B C 1
ATOM 4612 O O . ASN B 1 270 ? 0.3 -1.168 -9.734 1 87.25 270 ASN B O 1
ATOM 4616 N N . LEU B 1 271 ? -0.453 -0.405 -11.742 1 90.44 271 LEU B N 1
ATOM 4617 C CA . LEU B 1 271 ? -1.842 -0.391 -11.297 1 90.44 271 LEU B CA 1
ATOM 4618 C C . LEU B 1 271 ? -2.617 -1.562 -11.891 1 90.44 271 LEU B C 1
ATOM 4620 O O . LEU B 1 271 ? -3.848 -1.583 -11.852 1 90.44 271 LEU B O 1
ATOM 4624 N N . GLY B 1 272 ? -1.933 -2.543 -12.453 1 92 272 GLY B N 1
ATOM 4625 C CA . GLY B 1 272 ? -2.645 -3.701 -12.969 1 92 272 GLY B CA 1
ATOM 4626 C C . GLY B 1 272 ? -3.406 -4.461 -11.906 1 92 272 GLY B C 1
ATOM 4627 O O . GLY B 1 272 ? -2.984 -4.504 -10.742 1 92 272 GLY B O 1
ATOM 4628 N N . ASP B 1 273 ? -4.457 -5.098 -12.305 1 93.44 273 ASP B N 1
ATOM 4629 C CA . ASP B 1 273 ? -5.344 -5.766 -11.352 1 93.44 273 ASP B CA 1
ATOM 4630 C C . ASP B 1 273 ? -4.793 -7.133 -10.953 1 93.44 273 ASP B C 1
ATOM 4632 O O . ASP B 1 273 ? -5.359 -7.812 -10.102 1 93.44 273 ASP B O 1
ATOM 4636 N N . SER B 1 274 ? -3.721 -7.562 -11.555 1 95.5 274 SER B N 1
ATOM 4637 C CA . SER B 1 274 ? -2.938 -8.727 -11.164 1 95.5 274 SER B CA 1
ATOM 4638 C C . SER B 1 274 ? -1.442 -8.43 -11.203 1 95.5 274 SER B C 1
ATOM 4640 O O . SER B 1 274 ? -1.028 -7.367 -11.672 1 95.5 274 SER B O 1
ATOM 4642 N N . MET B 1 275 ? -0.675 -9.312 -10.625 1 96.75 275 MET B N 1
ATOM 4643 C CA . MET B 1 275 ? 0.77 -9.102 -10.641 1 96.75 275 MET B CA 1
ATOM 4644 C C . MET B 1 275 ? 1.512 -10.43 -10.766 1 96.75 275 MET B C 1
ATOM 4646 O O . MET B 1 275 ? 1.002 -11.469 -10.352 1 96.75 275 MET B O 1
ATOM 4650 N N . VAL B 1 276 ? 2.613 -10.352 -11.422 1 97.25 276 VAL B N 1
ATOM 4651 C CA . VAL B 1 276 ? 3.564 -11.445 -11.547 1 97.25 276 VAL B CA 1
ATOM 4652 C C . VAL B 1 276 ? 4.883 -11.07 -10.875 1 97.25 276 VAL B C 1
ATOM 4654 O O . VAL B 1 276 ? 5.422 -9.984 -11.117 1 97.25 276 VAL B O 1
ATOM 4657 N N . ALA B 1 277 ? 5.344 -11.938 -10.016 1 98.31 277 ALA B N 1
ATOM 4658 C CA . ALA B 1 277 ? 6.59 -11.68 -9.297 1 98.31 277 ALA B CA 1
ATOM 4659 C C . ALA B 1 277 ? 7.48 -12.922 -9.281 1 98.31 277 ALA B C 1
ATOM 4661 O O . ALA B 1 277 ? 6.98 -14.047 -9.32 1 98.31 277 ALA B O 1
ATOM 4662 N N . PHE B 1 278 ? 8.727 -12.68 -9.289 1 98.75 278 PHE B N 1
ATOM 4663 C CA . PHE B 1 278 ? 9.727 -13.742 -9.188 1 98.75 278 PHE B CA 1
ATOM 4664 C C . PHE B 1 278 ? 10.625 -13.516 -7.98 1 98.75 278 PHE B C 1
ATOM 4666 O O . PHE B 1 278 ? 10.984 -12.383 -7.668 1 98.75 278 PHE B O 1
ATOM 4673 N N . PHE B 1 279 ? 10.969 -14.586 -7.34 1 98.75 279 PHE B N 1
ATOM 4674 C CA . PHE B 1 279 ? 11.758 -14.539 -6.109 1 98.75 279 PHE B CA 1
ATOM 4675 C C . PHE B 1 279 ? 12.875 -15.57 -6.141 1 98.75 279 PHE B C 1
ATOM 4677 O O . PHE B 1 279 ? 12.758 -16.594 -6.805 1 98.75 279 PHE B O 1
ATOM 4684 N N . LYS B 1 280 ? 13.906 -15.281 -5.418 1 98.38 280 LYS B N 1
ATOM 4685 C CA . LYS B 1 280 ? 14.977 -16.234 -5.109 1 98.38 280 LYS B CA 1
ATOM 4686 C C . LYS B 1 280 ? 15.039 -16.516 -3.613 1 98.38 280 LYS B C 1
ATOM 4688 O O . LYS B 1 280 ? 14.367 -15.852 -2.818 1 98.38 280 LYS B O 1
ATOM 4693 N N . LEU B 1 281 ? 15.711 -17.578 -3.271 1 96.56 281 LEU B N 1
ATOM 4694 C CA . LEU B 1 281 ? 15.914 -17.828 -1.85 1 96.56 281 LEU B CA 1
ATOM 4695 C C . LEU B 1 281 ? 16.797 -16.75 -1.227 1 96.56 281 LEU B C 1
ATOM 4697 O O . LEU B 1 281 ? 17.766 -16.297 -1.839 1 96.56 281 LEU B O 1
ATOM 4701 N N . ASN B 1 282 ? 16.359 -16.219 -0.08 1 87.25 282 ASN B N 1
ATOM 4702 C CA . ASN B 1 282 ? 17.141 -15.25 0.683 1 87.25 282 ASN B CA 1
ATOM 4703 C C . ASN B 1 282 ? 18.156 -15.945 1.586 1 87.25 282 ASN B C 1
ATOM 4705 O O . ASN B 1 282 ? 17.812 -16.422 2.668 1 87.25 282 ASN B O 1
ATOM 4709 N N . LEU B 1 283 ? 19.328 -16.203 1.131 1 73.88 283 LEU B N 1
ATOM 4710 C CA . LEU B 1 283 ? 20.344 -16.953 1.866 1 73.88 283 LEU B CA 1
ATOM 4711 C C . LEU B 1 283 ? 21.094 -16.047 2.83 1 73.88 283 LEU B C 1
ATOM 4713 O O . LEU B 1 283 ? 21.266 -14.859 2.564 1 73.88 283 LEU B O 1
#

Foldseek 3Di:
DDFAADLQPRHNDWAFLDDQPPWTWIAHPPPGWIFIGDFDDPVVLLVCQEQCCQVQDVCQFPDRPPPNVVVCLVVVVVVLVVVVVVVVVQDDAEEEEEEQCFLPSSVQVSVVRPHNYAYEHQYPVSQVNNCVVNVDPRYHHRHLVPDDDAFQAHQEYEYEAHLQLDRNNLVSLLRCNRNHHQSHKYKYKHFACQAQLNVQPVPVCSSRPDPRRGTHDHPVSVQSSNVVSQKHWPDKFAAAQDPVSHDPDPVQPPDPVSVVVSVVVRRVVRRHRMMMTMIHGND/DDFAADLQPRHNDWAFLDDQPPWTWIAHPPPGWIFIGDFDDPVRLLVCQEQCCQVQDPCQFPDRPPPNVVVCLVVVVVVLVVVVVVVVVQDDAEEEEEEQCFLPSSVQVSVVRPHNYAYEHQYPVSLVNNCVVNVDPRYHHRDLVPDDDAFQAHQEYEYEAHLQLDRNNLVSLLRCNRNHHQSHKYKYKHFACQAQLNVQPVPSCSSRPDPRRGTHDHPVSVQSSNVVSQKHWPDKFAAAQDQVSHDPDPVQVPDPVSVVVSVVVRRVVRRHRMMMTMIHGND

Solvent-accessible surface area (backbone atoms only — not comparable to full-atom values): 29662 Å² total; per-residue (Å²): 111,45,82,55,56,38,84,77,78,58,49,78,56,64,43,81,76,45,65,41,87,94,38,36,36,27,30,30,50,71,43,60,49,31,31,38,39,54,34,64,44,74,72,56,50,52,61,62,43,32,75,50,30,82,72,69,43,51,51,51,60,93,60,77,44,84,59,48,71,76,75,43,42,70,62,49,49,55,52,40,51,54,52,46,57,56,50,52,74,75,42,73,75,43,34,35,34,29,41,58,34,47,62,26,64,63,50,47,56,40,44,76,66,61,28,46,65,32,30,30,14,64,30,58,65,32,28,52,47,18,25,62,76,62,69,47,81,49,51,43,68,42,53,74,89,80,56,84,75,62,66,47,60,23,44,32,37,34,24,65,70,36,62,32,48,36,78,53,49,62,62,50,48,46,56,53,51,48,28,36,26,86,85,13,39,39,39,39,27,34,61,23,62,58,6,44,37,40,51,51,34,48,66,58,43,43,74,55,48,60,87,61,48,34,40,43,35,27,78,65,50,45,50,30,46,39,39,73,53,43,31,36,79,74,48,73,47,49,37,69,81,53,68,80,66,61,47,89,49,62,80,53,70,74,35,70,69,48,42,51,50,48,51,49,51,32,59,49,45,47,23,13,39,22,34,40,35,32,28,30,60,54,125,110,46,82,57,57,40,85,77,78,59,50,80,55,64,44,81,74,44,65,42,88,95,40,37,37,28,29,29,50,71,43,60,49,32,31,36,39,54,34,65,46,74,72,56,51,52,62,64,44,34,73,50,28,80,72,69,44,50,52,50,60,90,60,78,44,85,59,48,72,76,76,42,42,70,62,48,48,56,52,41,52,54,51,47,56,54,48,52,74,77,44,74,74,44,31,35,35,30,43,58,34,46,62,27,64,64,50,47,55,41,42,76,66,60,28,46,66,34,30,30,13,63,30,60,64,32,28,52,47,17,24,61,74,62,70,47,81,48,50,44,67,41,54,74,88,79,56,85,75,60,68,46,58,22,44,32,39,35,25,66,69,35,61,30,48,36,77,54,48,63,62,51,49,46,58,52,51,50,30,36,28,84,85,13,37,40,39,39,26,35,62,23,61,58,5,46,39,41,51,52,34,49,67,59,44,42,74,52,49,61,86,60,48,33,40,44,35,28,79,65,50,44,49,30,45,38,40,75,53,41,30,36,79,74,50,74,47,48,37,70,79,55,69,80,67,66,47,90,49,63,77,54,70,72,34,68,68,48,41,52,51,49,48,49,50,33,58,50,45,47,23,13,39,20,31,41,36,34,29,29,61,54,125